Protein AF-A0AAU9IP25-F1 (afdb_monomer_lite)

Radius of gyration: 36.98 Å; chains: 1; bounding box: 125×74×122 Å

InterPro domains:
  IPR001680 WD40 repeat [PS50082] (26-56)
  IPR001680 WD40 repeat [PS50082] (71-112)
  IPR001680 WD40 repeat [SM00320] (19-58)
  IPR001680 WD40 repeat [SM00320] (61-103)
  IPR001680 WD40 repeat [SM00320] (106-145)
  IPR001680 WD40 repeat [SM00320] (148-189)
  IPR001680 WD40 repeat [SM00320] (192-233)
  IPR001680 WD40 repeat [SM00320] (236-274)
  IPR015943 WD40/YVTN repeat-like-containing domain superfamily [G3DSA:2.130.10.10] (2-146)
  IPR015943 WD40/YVTN repeat-like-containing domain superfamily [G3DSA:2.130.10.10] (150-306)
  IPR019775 WD40 repeat, conserved site [PS00678] (90-104)
  IPR036322 WD40-repeat-containing domain superfamily [SSF50978] (9-299)
  IPR052818 NEDD1 Spindle Assembly Protein [PTHR44414] (3-328)
  IPR056551 Nucleolar protein 10-like, N-terminal domain [PF23098] (47-200)
  IPR056551 Nucleolar protein 10-like, N-terminal domain [PF23098] (208-299)

Secondary structure (DSSP, 8-state):
---EEEEESSSEEEEETTT--EEEEE---SS-EEEEEE-TTSSEEEEEETTSEEEEEETTT--EEEEEE---SS---EEEEEE-TTSSEEEEEETTSEEEEEETTTTEEEEEEE--SS-EEEEEE-TTSSEEEEEETTS-EEEEETTT-SEEEEE--TT---EEEEEE-SSSTTEEEEEETTS-EEEEETTTTEEEEEETT-SSS-EEEEEE-SS-TTEEEEEETTSEEEEEETTTTEEEEEEE-SS-EEEEEE-TTSSEEEEEETTSEEEEEETTS-SS-SEEEE-SSS----EEEEPPPPP--PPP--------------------------SS--PPPPPHHHHHHHHHHHHHHHHHHHHHT-------------------------------------------------PPPPPPPPPPPPPP-PPPP-PPP-----GGGS-----------S-HHHHHHHHHHHH--S----HHHHHHHHHHHHHHHHHHHHHHHHHHHHHHHHHHHHHHHHHHHHHHHHHHHHHHHHHHHHHHHHHHHHHHHHHTT-

pLDDT: mean 74.51, std 25.11, range [25.03, 98.0]

Foldseek 3Di:
DAKWKWFFFQWIWIAGPPVLHTQDIAHDDPATWQEWDAALVRQWIWIFFQQLKIFIAGNNPNHTPDIDHDPDPDRWGWNEKDAANNRQKMWTWTQQQWIWIAGPVVRDTLAIDRDDPGGFQYKEAFLVNQWIWTFFQVQWIWIAGSVVSDTPDIAHDPPFGGWNYWYYDNVPRQWIWTFHQCGKIFIARNVVSDTLAIGGNPDNGGWQEKEQFLPDNQWIWIFFQSQKIFIGGSVVRDTPDIAGHPFGWRYKEADNVRQKIWTWGQQGKIFIDGNVDPSDTPDINHDGHGHGGSYMYMHDDPPPPPPDPPPPDPDDDDDDDDDDDDDDDDDDDDPDDDDDDDDPVVVVVVVVVVVVVVVVVVVVPDDDDDDDDDDDDDDDDDDDDDDDDDDDDDDDDDDDDDDDDDDDDDDDDDDDDDDDDDDDDDDDDDDPPDDDDDDDPDPPPVDPDPPPPPDPDDPPVVVVVVVVVVVDDDDDDPVVVVVVVVVVVVVVVVVVVVVVVVVVVVVVVVVVVVVVVVVVVVVVVVVVVVVVVVVVVVVVVVVVVVVVVVVVVD

Structure (mmCIF, N/CA/C/O backbone):
data_AF-A0AAU9IP25-F1
#
_entry.id   AF-A0AAU9IP25-F1
#
loop_
_atom_site.group_PDB
_atom_site.id
_atom_site.type_symbol
_atom_site.label_atom_id
_atom_site.label_alt_id
_atom_site.label_comp_id
_atom_site.label_asym_id
_atom_site.label_entity_id
_atom_site.label_seq_id
_atom_site.pdbx_PDB_ins_code
_atom_site.Cartn_x
_atom_site.Cartn_y
_atom_site.Cartn_z
_atom_site.occupancy
_atom_site.B_iso_or_equiv
_atom_site.auth_seq_id
_atom_site.auth_comp_id
_atom_site.auth_asym_id
_atom_site.auth_atom_id
_atom_site.pdbx_PDB_model_num
ATOM 1 N N . MET A 1 1 ? -1.418 14.791 -18.146 1.00 48.75 1 MET A N 1
ATOM 2 C CA . MET A 1 1 ? -0.262 13.891 -17.967 1.00 48.75 1 MET A CA 1
ATOM 3 C C . MET A 1 1 ? -0.833 12.497 -17.940 1.00 48.75 1 MET A C 1
ATOM 5 O O . MET A 1 1 ? -1.832 12.318 -17.249 1.00 48.75 1 MET A O 1
ATOM 9 N N . SER A 1 2 ? -0.293 11.600 -18.761 1.00 71.00 2 SER A N 1
ATOM 10 C CA . SER A 1 2 ? -0.677 10.192 -18.751 1.00 71.00 2 SER A CA 1
ATOM 11 C C . SER A 1 2 ? -0.365 9.588 -17.383 1.00 71.00 2 SER A C 1
ATOM 13 O O . SER A 1 2 ? 0.517 10.068 -16.663 1.00 71.00 2 SER A O 1
ATOM 15 N N . THR A 1 3 ? -1.143 8.587 -16.988 1.00 88.38 3 THR A N 1
ATOM 16 C CA . THR A 1 3 ? -0.876 7.835 -15.763 1.00 88.38 3 THR A CA 1
ATOM 17 C C . THR A 1 3 ? 0.420 7.050 -15.957 1.00 88.38 3 THR A C 1
ATOM 19 O O . THR A 1 3 ? 0.662 6.486 -17.020 1.00 88.38 3 THR A O 1
ATOM 22 N N . SER A 1 4 ? 1.273 7.001 -14.942 1.00 92.94 4 SER A N 1
ATOM 23 C CA . SER A 1 4 ? 2.511 6.220 -14.962 1.00 92.94 4 SER A CA 1
ATOM 24 C C . SER A 1 4 ? 2.477 5.157 -13.871 1.00 92.94 4 SER A C 1
ATOM 26 O O . SER A 1 4 ? 1.835 5.334 -12.838 1.00 92.94 4 SER A O 1
ATOM 28 N N . ILE A 1 5 ? 3.178 4.050 -14.083 1.00 94.94 5 ILE A N 1
ATOM 29 C CA . ILE A 1 5 ? 3.354 2.985 -13.094 1.00 94.94 5 ILE A CA 1
ATOM 30 C C . ILE A 1 5 ? 4.818 2.965 -12.686 1.00 94.94 5 ILE A C 1
ATOM 32 O O . ILE A 1 5 ? 5.684 2.842 -13.548 1.00 94.94 5 ILE A O 1
ATOM 36 N N . ALA A 1 6 ? 5.100 3.050 -11.389 1.00 96.31 6 ALA A N 1
ATOM 37 C CA . ALA A 1 6 ? 6.420 2.757 -10.845 1.00 96.31 6 ALA A CA 1
ATOM 38 C C . ALA A 1 6 ? 6.426 1.335 -10.284 1.00 96.31 6 ALA A C 1
ATOM 40 O O . ALA A 1 6 ? 5.484 0.922 -9.614 1.00 96.31 6 ALA A O 1
ATOM 41 N N . SER A 1 7 ? 7.494 0.594 -10.552 1.00 96.44 7 SER A N 1
ATOM 42 C CA . SER A 1 7 ? 7.726 -0.743 -10.003 1.00 96.44 7 SER A CA 1
ATOM 43 C C . SER A 1 7 ? 9.179 -0.868 -9.573 1.00 96.44 7 SER A C 1
ATOM 45 O O . SER A 1 7 ? 10.054 -0.289 -10.223 1.00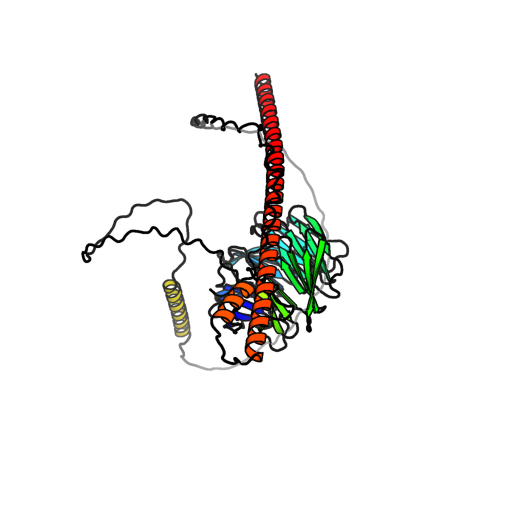 96.44 7 SER A O 1
ATOM 47 N N . CYS A 1 8 ? 9.455 -1.606 -8.501 1.00 95.94 8 CYS A N 1
ATOM 48 C CA . CYS A 1 8 ? 10.819 -1.760 -8.004 1.00 95.94 8 CYS A CA 1
ATOM 49 C C . CYS A 1 8 ? 11.210 -3.216 -7.741 1.00 95.94 8 CYS A C 1
ATOM 51 O O . CYS A 1 8 ? 10.400 -4.044 -7.325 1.00 95.94 8 CYS A O 1
ATOM 53 N N . SER A 1 9 ? 12.488 -3.497 -7.984 1.00 95.12 9 SER A N 1
ATOM 54 C CA . SER A 1 9 ? 13.169 -4.734 -7.612 1.00 95.12 9 SER A CA 1
ATOM 55 C C . SER A 1 9 ? 14.579 -4.380 -7.125 1.00 95.12 9 SER A C 1
ATOM 57 O O . SER A 1 9 ? 14.723 -3.799 -6.057 1.00 95.12 9 SER A O 1
ATOM 59 N N . THR A 1 10 ? 15.627 -4.620 -7.911 1.00 93.38 10 THR A N 1
ATOM 60 C CA . THR A 1 10 ? 16.968 -4.025 -7.714 1.00 93.38 10 THR A CA 1
ATOM 61 C C . THR A 1 10 ? 17.093 -2.641 -8.354 1.00 93.38 10 THR A C 1
ATOM 63 O O . THR A 1 10 ? 17.936 -1.834 -7.976 1.00 93.38 10 THR A O 1
ATOM 66 N N . VAL A 1 11 ? 16.230 -2.360 -9.327 1.00 95.19 11 VAL A N 1
ATOM 67 C CA . VAL A 1 11 ? 16.095 -1.074 -10.011 1.00 95.19 11 VAL A CA 1
ATOM 68 C C . VAL A 1 11 ? 14.650 -0.605 -9.921 1.00 95.19 11 VAL A C 1
ATOM 70 O O . VAL A 1 11 ? 13.740 -1.400 -9.677 1.00 95.19 11 VAL A O 1
ATOM 73 N N . ILE A 1 12 ? 14.431 0.688 -10.132 1.00 96.50 12 ILE A N 1
ATOM 74 C CA . ILE A 1 12 ? 13.093 1.258 -10.291 1.00 96.50 12 ILE A CA 1
ATOM 75 C C . ILE A 1 12 ? 12.837 1.404 -11.781 1.00 96.50 12 ILE A C 1
ATOM 77 O O . ILE A 1 12 ? 13.659 1.974 -12.501 1.00 96.50 12 ILE A O 1
ATOM 81 N N . LEU A 1 13 ? 11.690 0.918 -12.233 1.00 96.06 13 LEU A N 1
ATOM 82 C CA . LEU A 1 13 ? 11.223 1.093 -13.598 1.00 96.06 13 LEU A CA 1
ATOM 83 C C . LEU A 1 13 ? 9.920 1.874 -13.583 1.00 96.06 13 LEU A C 1
ATOM 85 O O . LEU A 1 13 ? 8.969 1.478 -12.901 1.00 96.06 13 LEU A O 1
ATOM 89 N N . THR A 1 14 ? 9.872 2.953 -14.358 1.00 95.31 14 THR A N 1
ATOM 90 C CA . THR A 1 14 ? 8.635 3.685 -14.621 1.00 95.31 14 THR A CA 1
ATOM 91 C C . THR A 1 14 ? 8.136 3.352 -16.015 1.00 95.31 14 THR A C 1
ATOM 93 O O . THR A 1 14 ? 8.907 3.331 -16.970 1.00 95.31 14 THR A O 1
ATOM 96 N N . HIS A 1 15 ? 6.844 3.077 -16.134 1.00 93.81 15 HIS A N 1
ATOM 97 C CA . HIS A 1 15 ? 6.193 2.785 -17.404 1.00 93.81 15 HIS A CA 1
ATOM 98 C C . HIS A 1 15 ? 5.027 3.739 -17.617 1.00 93.81 15 HIS A C 1
ATOM 100 O O . HIS A 1 15 ? 4.358 4.138 -16.661 1.00 93.81 15 HIS A O 1
ATOM 106 N N . ASP A 1 16 ? 4.772 4.085 -18.870 1.00 91.75 16 ASP A N 1
ATOM 107 C CA . ASP A 1 16 ? 3.550 4.773 -19.255 1.00 91.75 16 ASP A CA 1
ATOM 108 C C . ASP A 1 16 ? 2.387 3.779 -19.244 1.00 91.75 16 ASP A C 1
ATOM 110 O O . ASP A 1 16 ? 2.480 2.695 -19.820 1.00 91.75 16 ASP A O 1
ATOM 114 N N . PHE A 1 17 ? 1.295 4.129 -18.569 1.00 88.94 17 PHE A N 1
ATOM 115 C CA . PHE A 1 17 ? 0.156 3.231 -18.400 1.00 88.94 17 PHE A CA 1
ATOM 116 C C . PHE A 1 17 ? -0.541 2.918 -19.728 1.00 88.94 17 PHE A C 1
ATOM 118 O O . PHE A 1 17 ? -0.892 1.766 -19.987 1.00 88.94 17 PHE A O 1
ATOM 125 N N . ASP A 1 18 ? -0.733 3.937 -20.567 1.00 86.94 18 ASP A N 1
ATOM 126 C CA . ASP A 1 18 ? -1.528 3.819 -21.787 1.00 86.94 18 ASP A CA 1
ATOM 127 C C . ASP A 1 18 ? -0.757 3.097 -22.892 1.00 86.94 18 ASP A C 1
ATOM 129 O O . ASP A 1 18 ? -1.280 2.169 -23.512 1.00 86.94 18 ASP A O 1
ATOM 133 N N . SER A 1 19 ? 0.502 3.482 -23.114 1.00 86.69 19 SER A N 1
ATOM 134 C CA . SER A 1 19 ? 1.343 2.869 -24.146 1.00 86.69 19 SER A CA 1
ATOM 135 C C . SER A 1 19 ? 2.095 1.623 -23.680 1.00 86.69 19 SER A C 1
ATOM 137 O O . SER A 1 19 ? 2.644 0.908 -24.514 1.00 86.69 19 SER A O 1
ATOM 139 N N . SER A 1 20 ? 2.121 1.335 -22.371 1.00 87.00 20 SER A N 1
ATOM 140 C CA . SER A 1 20 ? 2.897 0.230 -21.781 1.00 87.00 20 SER A CA 1
ATOM 141 C C . SER A 1 20 ? 4.406 0.303 -22.075 1.00 87.00 20 SER A C 1
ATOM 143 O O . SER A 1 20 ? 5.125 -0.685 -21.924 1.00 87.00 20 SER A O 1
ATOM 145 N N . ASN A 1 21 ? 4.905 1.476 -22.471 1.00 90.44 21 ASN A N 1
ATOM 146 C CA . ASN A 1 21 ? 6.315 1.695 -22.768 1.00 90.44 21 ASN A CA 1
ATOM 147 C C . ASN A 1 21 ? 7.110 1.979 -21.495 1.00 90.44 21 ASN A C 1
ATOM 149 O O . ASN A 1 21 ? 6.641 2.677 -20.594 1.00 90.44 21 ASN A O 1
ATOM 153 N N . LEU A 1 22 ? 8.346 1.482 -21.452 1.00 92.81 22 LEU A N 1
ATOM 154 C CA . LEU A 1 22 ? 9.316 1.867 -20.432 1.00 92.81 22 LEU A CA 1
ATOM 155 C C . LEU A 1 22 ? 9.689 3.344 -20.622 1.00 92.81 22 LEU A C 1
ATOM 157 O O . LEU A 1 22 ? 10.144 3.737 -21.694 1.00 92.81 22 LEU A O 1
ATOM 161 N N . LEU A 1 23 ? 9.506 4.145 -19.574 1.00 92.31 23 LEU A N 1
ATOM 162 C CA . LEU A 1 23 ? 9.867 5.560 -19.546 1.00 92.31 23 LEU A CA 1
ATOM 163 C C . LEU A 1 23 ? 11.276 5.749 -18.989 1.00 92.31 23 LEU A C 1
ATOM 165 O O . LEU A 1 23 ? 12.120 6.346 -19.651 1.00 92.31 23 LEU A O 1
ATOM 169 N N . LEU A 1 24 ? 11.542 5.232 -17.785 1.00 93.69 24 LEU A N 1
ATOM 170 C CA . LEU A 1 24 ? 12.839 5.372 -17.124 1.00 93.69 24 LEU A CA 1
ATOM 171 C C . LEU A 1 24 ? 13.252 4.102 -16.392 1.00 93.69 24 LEU A C 1
ATOM 173 O O . LEU A 1 24 ? 12.430 3.364 -15.846 1.00 93.69 24 LEU A O 1
ATOM 177 N N . ARG A 1 25 ? 14.571 3.931 -16.301 1.00 94.81 25 ARG A N 1
ATOM 178 C CA . ARG A 1 25 ? 15.246 2.972 -15.430 1.00 94.81 25 ARG A CA 1
ATOM 179 C C . ARG A 1 25 ? 16.149 3.740 -14.473 1.00 94.81 25 ARG A C 1
ATOM 181 O O . ARG A 1 25 ? 17.089 4.394 -14.912 1.00 94.81 25 ARG A O 1
ATOM 188 N N . ILE A 1 26 ? 15.858 3.659 -13.178 1.00 94.62 26 ILE A N 1
ATOM 189 C CA . ILE A 1 26 ? 16.575 4.383 -12.124 1.00 94.62 26 ILE A CA 1
ATOM 190 C C . ILE A 1 26 ? 17.289 3.367 -11.234 1.00 94.62 26 ILE A C 1
ATOM 192 O O . ILE A 1 26 ? 16.666 2.447 -10.699 1.00 94.62 26 ILE A O 1
ATOM 196 N N . GLN A 1 27 ? 18.595 3.549 -11.059 1.00 92.50 27 GLN A N 1
ATOM 197 C CA . GLN A 1 27 ? 19.435 2.706 -10.214 1.00 92.50 27 GLN A CA 1
ATOM 198 C C . GLN A 1 27 ? 20.199 3.586 -9.226 1.00 92.50 27 GLN A C 1
ATOM 200 O O . GLN A 1 27 ? 21.270 4.100 -9.535 1.00 92.50 27 GLN A O 1
ATOM 205 N N . ASN A 1 28 ? 19.615 3.765 -8.042 1.00 88.69 28 ASN A N 1
ATOM 206 C CA . ASN A 1 28 ? 20.195 4.595 -6.982 1.00 88.69 28 ASN A CA 1
ATOM 207 C C . ASN A 1 28 ? 20.672 3.782 -5.777 1.00 88.69 28 ASN A C 1
ATOM 209 O O . ASN A 1 28 ? 21.618 4.196 -5.114 1.00 88.69 28 ASN A O 1
ATOM 213 N N . HIS A 1 29 ? 20.024 2.649 -5.502 1.00 92.44 29 HIS A N 1
ATOM 214 C CA . HIS A 1 29 ? 20.367 1.781 -4.381 1.00 92.44 29 HIS A CA 1
ATOM 215 C C . HIS A 1 29 ? 21.472 0.795 -4.761 1.00 92.44 29 HIS A C 1
ATOM 217 O O . HIS A 1 29 ? 21.574 0.367 -5.914 1.00 92.44 29 HIS A O 1
ATOM 223 N N . SER A 1 30 ? 22.287 0.420 -3.777 1.00 89.94 30 SER A N 1
ATOM 224 C CA . SER A 1 30 ? 23.312 -0.624 -3.932 1.00 89.94 30 SER A CA 1
ATOM 225 C C . SER A 1 30 ? 22.764 -2.042 -3.719 1.00 89.94 30 SER A C 1
ATOM 227 O O . SER A 1 30 ? 23.422 -3.014 -4.089 1.00 89.94 30 SER A O 1
ATOM 229 N N . GLY A 1 31 ? 21.562 -2.159 -3.146 1.00 89.38 31 GLY A N 1
ATOM 230 C CA . GLY A 1 31 ? 20.880 -3.417 -2.842 1.00 89.38 31 GLY A CA 1
ATOM 231 C C . GLY A 1 31 ? 19.457 -3.490 -3.400 1.00 89.38 31 GLY A C 1
ATOM 232 O O . GLY A 1 31 ? 19.099 -2.787 -4.346 1.00 89.38 31 GLY A O 1
ATOM 233 N N . LYS A 1 32 ? 18.632 -4.368 -2.815 1.00 93.75 32 LYS A N 1
ATOM 234 C CA . LYS A 1 32 ? 17.215 -4.478 -3.180 1.00 93.75 32 LYS A CA 1
ATOM 235 C C . LYS A 1 32 ? 16.455 -3.237 -2.724 1.00 93.75 32 LYS A C 1
ATOM 237 O O . LYS A 1 32 ? 16.733 -2.668 -1.669 1.00 93.75 32 LYS A O 1
ATOM 242 N N . ILE A 1 33 ? 15.483 -2.849 -3.537 1.00 97.06 33 ILE A N 1
ATOM 243 C CA . ILE A 1 33 ? 14.554 -1.757 -3.282 1.00 97.06 33 ILE A CA 1
ATOM 244 C C . ILE A 1 33 ? 13.265 -2.387 -2.772 1.00 97.06 33 ILE A C 1
ATOM 246 O O . ILE A 1 33 ? 12.638 -3.191 -3.467 1.00 97.06 33 ILE A O 1
ATOM 250 N N . ASN A 1 34 ? 12.890 -2.040 -1.551 1.00 96.75 34 ASN A N 1
ATOM 251 C CA . ASN A 1 34 ? 11.766 -2.651 -0.853 1.00 96.75 34 ASN A CA 1
ATOM 252 C C . ASN A 1 34 ? 10.455 -1.920 -1.142 1.00 96.75 34 ASN A C 1
ATOM 254 O O . ASN A 1 34 ? 9.405 -2.550 -1.206 1.00 96.75 34 ASN A O 1
ATOM 258 N N . CYS A 1 35 ? 10.511 -0.604 -1.358 1.00 97.25 35 CYS A N 1
ATOM 259 C CA . CYS A 1 35 ? 9.325 0.209 -1.590 1.00 97.25 35 CYS A CA 1
ATOM 260 C C . CYS A 1 35 ? 9.636 1.407 -2.496 1.00 97.25 35 CYS A C 1
ATOM 262 O O . CYS A 1 35 ? 10.739 1.962 -2.474 1.00 97.25 35 CYS A O 1
ATOM 264 N N . VAL A 1 36 ? 8.645 1.812 -3.290 1.00 97.50 36 VAL A N 1
ATOM 265 C CA . VAL A 1 36 ? 8.678 3.016 -4.124 1.00 97.50 36 VAL A CA 1
ATOM 266 C C . VAL A 1 36 ? 7.344 3.741 -4.004 1.00 97.50 36 VAL A C 1
ATOM 268 O O . VAL A 1 36 ? 6.303 3.092 -4.028 1.00 97.50 36 VAL A O 1
ATOM 271 N N . THR A 1 37 ? 7.362 5.069 -3.892 1.00 96.94 37 THR A N 1
ATOM 272 C CA . THR A 1 37 ? 6.124 5.853 -3.793 1.00 96.94 37 THR A CA 1
ATOM 273 C C . THR A 1 37 ? 6.179 7.190 -4.520 1.00 96.94 37 THR A C 1
ATOM 275 O O . THR A 1 37 ? 7.230 7.841 -4.593 1.00 96.94 37 THR A O 1
ATOM 278 N N . TRP A 1 38 ? 5.032 7.600 -5.069 1.00 96.31 38 TRP A N 1
ATOM 279 C CA . TRP A 1 38 ? 4.866 8.871 -5.765 1.00 96.31 38 TRP A CA 1
ATOM 280 C C . TRP A 1 38 ? 4.504 9.992 -4.792 1.00 96.31 38 TRP A C 1
ATOM 282 O O . TRP A 1 38 ? 3.586 9.892 -3.964 1.00 96.31 38 TRP A O 1
ATOM 292 N N . ASN A 1 39 ? 5.164 11.135 -4.948 1.00 95.19 39 ASN A N 1
ATOM 293 C CA . ASN A 1 39 ? 4.707 12.350 -4.291 1.00 95.19 39 ASN A CA 1
ATOM 294 C C . ASN A 1 39 ? 3.373 12.850 -4.894 1.00 95.19 39 ASN A C 1
ATOM 296 O O . ASN A 1 39 ? 2.931 12.419 -5.957 1.00 95.19 39 ASN A O 1
ATOM 300 N N . HIS A 1 40 ? 2.718 13.794 -4.219 1.00 91.62 40 HIS A N 1
ATOM 301 C CA . HIS A 1 40 ? 1.373 14.277 -4.556 1.00 91.62 40 HIS A CA 1
ATOM 302 C C . HIS A 1 40 ? 1.229 14.853 -5.977 1.00 91.62 40 HIS A C 1
ATOM 304 O O . HIS A 1 40 ? 0.132 14.868 -6.530 1.00 91.62 40 HIS A O 1
ATOM 310 N N . ASN A 1 41 ? 2.323 15.355 -6.560 1.00 91.50 41 ASN A N 1
ATOM 311 C CA . ASN A 1 41 ? 2.337 15.981 -7.882 1.00 91.50 41 ASN A CA 1
ATOM 312 C C . ASN A 1 41 ? 2.978 15.106 -8.975 1.00 91.50 41 ASN A C 1
ATOM 314 O O . ASN A 1 41 ? 3.117 15.575 -10.107 1.00 91.50 41 ASN A O 1
ATOM 318 N N . ASN A 1 42 ? 3.339 13.862 -8.642 1.00 93.69 42 ASN A N 1
ATOM 319 C CA . ASN A 1 42 ? 4.019 12.878 -9.487 1.00 93.69 42 ASN A CA 1
ATOM 320 C C . ASN A 1 42 ? 5.363 13.324 -10.086 1.00 93.69 42 ASN A C 1
ATOM 322 O O . ASN A 1 42 ? 5.799 12.770 -11.089 1.00 93.69 42 ASN A O 1
ATOM 326 N N . ARG A 1 43 ? 6.030 14.332 -9.516 1.00 93.31 43 ARG A N 1
ATOM 327 C CA . ARG A 1 43 ? 7.354 14.774 -9.990 1.00 93.31 43 ARG A CA 1
ATOM 328 C C . ARG A 1 43 ? 8.502 14.102 -9.263 1.00 93.31 43 ARG A C 1
ATOM 330 O O . ARG A 1 43 ? 9.606 14.076 -9.798 1.00 93.31 43 ARG A O 1
ATOM 337 N N . ILE A 1 44 ? 8.265 13.616 -8.048 1.00 95.44 44 ILE A N 1
ATOM 338 C CA . ILE A 1 44 ? 9.287 12.993 -7.209 1.00 95.44 44 ILE A CA 1
ATOM 339 C C . ILE A 1 44 ? 8.863 11.563 -6.899 1.00 95.44 44 ILE A C 1
ATOM 341 O O . ILE A 1 44 ? 7.745 11.323 -6.440 1.00 95.44 44 ILE A O 1
ATOM 345 N N . LEU A 1 45 ? 9.796 10.642 -7.114 1.00 96.94 45 LEU A N 1
ATOM 346 C CA . LEU A 1 45 ? 9.742 9.275 -6.624 1.00 96.94 45 LEU A CA 1
ATOM 347 C C . LEU A 1 45 ? 10.642 9.151 -5.403 1.00 96.94 45 LEU A C 1
ATOM 349 O O . LEU A 1 45 ? 11.821 9.508 -5.463 1.00 96.94 45 LEU A O 1
ATOM 353 N N . ALA A 1 46 ? 10.083 8.639 -4.312 1.00 97.50 46 ALA A N 1
ATOM 354 C CA . ALA A 1 46 ? 10.867 8.175 -3.181 1.00 97.50 46 ALA A CA 1
ATOM 355 C C . ALA A 1 46 ? 11.069 6.666 -3.292 1.00 97.50 46 ALA A C 1
ATOM 357 O O . ALA A 1 46 ? 10.137 5.948 -3.654 1.00 97.50 46 ALA A O 1
ATOM 358 N N . SER A 1 47 ? 12.265 6.190 -2.967 1.00 97.69 47 SER A N 1
ATOM 359 C CA . SER A 1 47 ? 12.587 4.766 -2.926 1.00 97.69 47 SER A CA 1
ATOM 360 C C . SER A 1 47 ? 13.352 4.416 -1.665 1.00 97.69 47 SER A C 1
ATOM 362 O O . SER A 1 47 ? 14.169 5.210 -1.202 1.00 97.69 47 SER A O 1
ATOM 364 N N . SER A 1 48 ? 13.085 3.235 -1.119 1.00 96.88 48 SER A N 1
ATOM 365 C CA . SER A 1 48 ? 13.755 2.718 0.071 1.00 96.88 48 SER A CA 1
ATOM 366 C C . SER A 1 48 ? 14.339 1.336 -0.186 1.00 96.88 48 SER A C 1
ATOM 368 O O . SER A 1 48 ? 13.767 0.559 -0.953 1.00 96.88 48 SER A O 1
ATOM 370 N N . GLY A 1 49 ? 15.458 1.012 0.460 1.00 94.75 49 GLY A N 1
ATOM 371 C CA . GLY A 1 49 ? 16.155 -0.247 0.212 1.00 94.75 49 GLY A CA 1
ATOM 372 C C . GLY A 1 49 ? 16.882 -0.832 1.416 1.00 94.75 49 GLY A C 1
ATOM 373 O O . GLY A 1 49 ? 16.849 -0.304 2.533 1.00 94.75 49 GLY A O 1
ATOM 374 N N . ASP A 1 50 ? 17.551 -1.951 1.150 1.00 94.00 50 ASP A N 1
ATOM 375 C CA . ASP A 1 50 ? 18.359 -2.690 2.128 1.00 94.00 50 ASP A CA 1
ATOM 376 C C . ASP A 1 50 ? 19.619 -1.925 2.561 1.00 94.00 50 ASP A C 1
ATOM 378 O O . ASP A 1 50 ? 20.176 -2.183 3.626 1.00 94.00 50 ASP A O 1
ATOM 382 N N . ASP A 1 51 ? 20.038 -0.935 1.771 1.00 92.00 51 ASP A N 1
ATOM 383 C CA . ASP A 1 51 ? 21.170 -0.049 2.054 1.00 92.00 51 ASP A CA 1
ATOM 384 C C . ASP A 1 51 ? 20.882 1.000 3.139 1.00 92.00 51 ASP A C 1
ATOM 386 O O . ASP A 1 51 ? 21.734 1.833 3.430 1.00 92.00 51 ASP A O 1
ATOM 390 N N . SER A 1 52 ? 19.713 0.929 3.789 1.00 92.38 52 SER A N 1
ATOM 391 C CA . SER A 1 52 ? 19.264 1.850 4.849 1.00 92.38 52 SER A CA 1
ATOM 392 C C . SER A 1 52 ? 19.037 3.295 4.384 1.00 92.38 52 SER A C 1
ATOM 394 O O . SER A 1 52 ? 18.773 4.177 5.209 1.00 92.38 52 SER A O 1
ATOM 396 N N . SER A 1 53 ? 19.102 3.535 3.074 1.00 93.00 53 SER A N 1
ATOM 397 C CA . SER A 1 53 ? 18.916 4.847 2.466 1.00 93.00 53 SER A CA 1
ATOM 398 C C . SER A 1 53 ? 17.497 5.005 1.928 1.00 93.00 53 SER A C 1
ATOM 400 O O . SER A 1 53 ? 16.832 4.048 1.523 1.00 93.00 53 SER A O 1
ATOM 402 N N . ILE A 1 54 ? 17.038 6.254 1.883 1.00 96.62 54 ILE A N 1
ATOM 403 C CA . ILE A 1 54 ? 15.842 6.658 1.148 1.00 96.62 54 ILE A CA 1
ATOM 404 C C . ILE A 1 54 ? 16.266 7.683 0.101 1.00 96.62 54 ILE A C 1
ATOM 406 O O . ILE A 1 54 ? 16.721 8.775 0.448 1.00 96.62 54 ILE A O 1
ATOM 410 N N . PHE A 1 55 ? 16.111 7.363 -1.180 1.00 96.69 55 PHE A N 1
ATOM 411 C CA . PHE A 1 55 ? 16.439 8.285 -2.267 1.00 96.69 55 PHE A CA 1
ATOM 412 C C . PHE A 1 55 ? 15.201 9.014 -2.772 1.00 96.69 55 PHE A C 1
ATOM 414 O O . PHE A 1 55 ? 14.134 8.426 -2.918 1.00 96.69 55 PHE A O 1
ATOM 421 N N . LEU A 1 56 ? 15.366 10.299 -3.090 1.00 96.88 56 LEU A N 1
ATOM 422 C CA . LEU A 1 56 ? 14.379 11.108 -3.798 1.00 96.88 56 LEU A CA 1
ATOM 423 C C . LEU A 1 56 ? 14.897 11.388 -5.206 1.00 96.88 56 LEU A C 1
ATOM 425 O O . LEU A 1 56 ? 15.990 11.940 -5.364 1.00 96.88 56 LEU A O 1
ATOM 429 N N . SER A 1 57 ? 14.107 11.039 -6.216 1.00 96.88 57 SER A N 1
ATOM 430 C CA . SER A 1 57 ? 14.487 11.143 -7.629 1.00 96.88 57 SER A CA 1
ATOM 431 C C . SER A 1 57 ? 13.418 11.869 -8.431 1.00 96.88 57 SER A C 1
ATOM 433 O O . SER A 1 57 ? 12.230 11.722 -8.148 1.00 96.88 57 SER A O 1
ATOM 435 N N . LEU A 1 58 ? 13.818 12.631 -9.447 1.00 95.62 58 LEU A N 1
ATOM 436 C CA . LEU A 1 58 ? 12.878 13.217 -10.400 1.00 95.62 58 LEU A CA 1
ATOM 437 C C . LEU A 1 58 ? 12.266 12.124 -11.270 1.00 95.62 58 LEU A C 1
ATOM 439 O O . LEU A 1 58 ? 12.979 11.331 -11.876 1.00 95.62 58 LEU A O 1
ATOM 443 N N . ALA A 1 59 ? 10.944 12.115 -11.378 1.00 92.81 59 ALA A N 1
ATOM 444 C CA . ALA A 1 59 ? 10.223 11.123 -12.165 1.00 92.81 59 ALA A CA 1
ATOM 445 C C . ALA A 1 59 ? 10.341 11.318 -13.685 1.00 92.81 59 ALA A C 1
ATOM 447 O O . ALA A 1 59 ? 10.010 10.404 -14.429 1.00 92.81 59 ALA A O 1
ATOM 448 N N . GLU A 1 60 ? 10.779 12.494 -14.144 1.00 91.25 60 GLU A N 1
ATOM 449 C CA . GLU A 1 60 ? 10.959 12.803 -15.572 1.00 91.25 60 GLU A CA 1
ATOM 450 C C . GLU A 1 60 ? 12.356 12.426 -16.082 1.00 91.25 60 GLU A C 1
ATOM 452 O O . GLU A 1 60 ? 12.501 12.022 -17.231 1.00 91.25 60 GLU A O 1
ATOM 457 N N . THR A 1 61 ? 13.386 12.545 -15.238 1.00 92.88 61 THR A N 1
ATOM 458 C CA . THR A 1 61 ? 14.792 12.350 -15.638 1.00 92.88 61 THR A CA 1
ATOM 459 C C . THR A 1 61 ? 15.478 11.191 -14.924 1.00 92.88 61 THR A C 1
ATOM 461 O O . THR A 1 61 ? 16.520 10.724 -15.372 1.00 92.88 61 THR A O 1
ATOM 464 N N . GLY A 1 62 ? 14.935 10.736 -13.794 1.00 92.25 62 GLY A N 1
ATOM 465 C CA . GLY A 1 62 ? 15.584 9.776 -12.905 1.00 92.25 62 GLY A CA 1
ATOM 466 C C . GLY A 1 62 ? 16.699 10.376 -12.045 1.00 92.25 62 GLY A C 1
ATOM 467 O O . GLY A 1 62 ? 17.303 9.659 -11.250 1.00 92.25 62 GLY A O 1
ATOM 468 N N . GLU A 1 63 ? 16.975 11.679 -12.162 1.00 94.38 63 GLU A N 1
ATOM 469 C CA . GLU A 1 63 ? 18.049 12.326 -11.410 1.00 94.38 63 GLU A CA 1
ATOM 470 C C . GLU A 1 63 ? 17.746 12.361 -9.911 1.00 94.38 63 GLU A C 1
ATOM 472 O O . GLU A 1 63 ? 16.661 12.758 -9.477 1.00 94.38 63 GLU A O 1
ATOM 477 N N . ARG A 1 64 ? 18.743 11.995 -9.102 1.00 95.06 64 ARG A N 1
ATOM 478 C CA . ARG A 1 64 ? 18.662 12.066 -7.643 1.00 95.06 64 ARG A CA 1
ATOM 479 C C . ARG A 1 64 ? 18.683 13.523 -7.175 1.00 95.06 64 ARG A C 1
ATOM 481 O O . ARG A 1 64 ? 19.681 14.220 -7.347 1.00 95.06 64 ARG A O 1
ATOM 488 N N . VAL A 1 65 ? 17.620 13.945 -6.494 1.00 94.38 65 VAL A N 1
ATOM 489 C CA . VAL A 1 65 ? 17.470 15.293 -5.913 1.00 94.38 65 VAL A CA 1
ATOM 490 C C . VAL A 1 65 ? 17.682 15.333 -4.403 1.00 94.38 65 VAL A C 1
ATOM 492 O O . VAL A 1 65 ? 17.944 16.398 -3.843 1.00 94.38 65 VAL A O 1
ATOM 495 N N . GLY A 1 66 ? 17.594 14.187 -3.729 1.00 92.00 66 GLY A N 1
ATOM 496 C CA . GLY A 1 66 ? 17.783 14.106 -2.286 1.00 92.00 66 GLY A CA 1
ATOM 497 C C . GLY A 1 66 ? 18.073 12.694 -1.802 1.00 92.00 66 GLY A C 1
ATOM 498 O O . GLY A 1 66 ? 17.831 11.713 -2.505 1.00 92.00 66 GLY A O 1
ATOM 499 N N . VAL A 1 67 ? 18.602 12.620 -0.586 1.00 93.81 67 VAL A N 1
ATOM 500 C CA . VAL A 1 67 ? 18.805 11.378 0.151 1.00 93.81 67 VAL A CA 1
ATOM 501 C C . VAL A 1 67 ? 18.502 11.625 1.625 1.00 93.81 67 VAL A C 1
ATOM 503 O O . VAL A 1 67 ? 18.926 12.643 2.177 1.00 93.81 67 VAL A O 1
ATOM 506 N N . PHE A 1 68 ? 17.763 10.708 2.240 1.00 92.38 68 PHE A N 1
ATOM 507 C CA . PHE A 1 68 ? 17.651 10.601 3.687 1.00 92.38 68 PHE A CA 1
ATOM 508 C C . PHE A 1 68 ? 18.396 9.351 4.125 1.00 92.38 68 PHE A C 1
ATOM 510 O O . PHE A 1 68 ? 18.049 8.234 3.747 1.00 92.38 68 PHE A O 1
ATOM 517 N N . GLU A 1 69 ? 19.445 9.570 4.903 1.00 85.50 69 GLU A N 1
ATOM 518 C CA . GLU A 1 69 ? 20.301 8.530 5.447 1.00 85.50 69 GLU A CA 1
ATOM 519 C C . GLU A 1 69 ? 20.376 8.703 6.952 1.00 85.50 69 GLU A C 1
ATOM 521 O O . GLU A 1 69 ? 20.528 9.811 7.475 1.00 85.50 69 GLU A O 1
ATOM 526 N N . VAL A 1 70 ? 20.273 7.583 7.651 1.00 78.50 70 VAL A N 1
ATOM 527 C CA . VAL A 1 70 ? 20.447 7.539 9.091 1.00 78.50 70 VAL A CA 1
ATOM 528 C C . VAL A 1 70 ? 21.878 7.100 9.367 1.00 78.50 70 VAL A C 1
ATOM 530 O O . VAL A 1 70 ? 22.259 5.975 9.060 1.00 78.50 70 VAL A O 1
ATOM 533 N N . LYS A 1 71 ? 22.671 7.984 9.974 1.00 72.44 71 LYS A N 1
ATOM 534 C CA . LYS A 1 71 ? 24.001 7.638 10.487 1.00 72.44 71 LYS A CA 1
ATOM 535 C C . LYS A 1 71 ? 23.858 6.989 11.862 1.00 72.44 71 LYS A C 1
ATOM 537 O O . LYS A 1 71 ? 24.048 7.645 12.880 1.00 72.44 71 LYS A O 1
ATOM 542 N N . GLU A 1 72 ? 23.454 5.728 11.880 1.00 77.81 72 GLU A N 1
ATOM 543 C CA . GLU A 1 72 ? 23.465 4.885 13.079 1.00 77.81 72 GLU A CA 1
ATOM 544 C C . GLU A 1 72 ? 24.684 3.952 13.046 1.00 77.81 72 GLU A C 1
ATOM 546 O O . GLU A 1 72 ? 25.200 3.634 11.976 1.00 77.81 72 GLU A O 1
ATOM 551 N N . GLU A 1 73 ? 25.154 3.514 14.219 1.00 73.06 73 GLU A N 1
ATOM 552 C CA . GLU A 1 73 ? 26.281 2.569 14.329 1.00 73.06 73 GLU A CA 1
ATOM 553 C C . GLU A 1 73 ? 25.994 1.234 13.627 1.00 73.06 73 GLU A C 1
ATOM 555 O O . GLU A 1 73 ? 26.916 0.557 13.176 1.00 73.06 73 GLU A O 1
ATOM 560 N N . GLN A 1 74 ? 24.712 0.865 13.530 1.00 83.31 74 GLN A N 1
ATOM 561 C CA . GLN A 1 74 ? 24.235 -0.331 12.847 1.00 83.31 74 GLN A CA 1
ATOM 562 C C . GLN A 1 74 ? 23.174 0.063 11.807 1.00 83.31 74 GLN A C 1
ATOM 564 O O . GLN A 1 74 ? 22.056 0.414 12.194 1.00 83.31 74 GLN A O 1
ATOM 569 N N . PRO A 1 75 ? 23.499 0.030 10.501 1.00 88.12 75 PRO A N 1
ATOM 570 C CA . PRO A 1 75 ? 22.532 0.321 9.450 1.00 88.12 75 PRO A CA 1
ATOM 571 C C . PRO A 1 75 ? 21.426 -0.743 9.438 1.00 88.12 75 PRO A C 1
ATOM 573 O O . PRO A 1 75 ? 21.691 -1.939 9.562 1.00 88.12 75 PRO A O 1
ATOM 576 N N . SER A 1 76 ? 20.177 -0.300 9.301 1.00 93.75 76 SER A N 1
ATOM 577 C CA . SER A 1 76 ? 19.000 -1.166 9.238 1.00 93.75 76 SER A CA 1
ATOM 578 C C . SER A 1 76 ? 18.221 -0.911 7.944 1.00 93.75 76 SER A C 1
ATOM 580 O O . SER A 1 76 ? 17.866 0.244 7.691 1.00 93.75 76 SER A O 1
ATOM 582 N N . PRO A 1 77 ? 17.841 -1.963 7.192 1.00 95.44 77 PRO A N 1
ATOM 583 C CA . PRO A 1 77 ? 16.994 -1.855 6.006 1.00 95.44 77 PRO A CA 1
ATOM 584 C C . PRO A 1 77 ? 15.726 -1.033 6.233 1.00 95.44 77 PRO A C 1
ATOM 586 O O . PRO A 1 77 ? 15.116 -1.099 7.309 1.00 95.44 77 PRO A O 1
ATOM 589 N N . VAL A 1 78 ? 15.309 -0.304 5.195 1.00 97.31 78 VAL A N 1
ATOM 590 C CA . VAL A 1 78 ? 14.035 0.424 5.162 1.00 97.31 78 VAL A CA 1
ATOM 591 C C . VAL A 1 78 ? 13.048 -0.357 4.303 1.00 97.31 78 VAL A C 1
ATOM 593 O O . VAL A 1 78 ? 13.165 -0.398 3.075 1.00 97.31 78 VAL A O 1
ATOM 596 N N . ASN A 1 79 ? 12.062 -0.975 4.948 1.00 97.12 79 ASN A N 1
ATOM 597 C CA . ASN A 1 79 ? 11.133 -1.891 4.284 1.00 97.12 79 ASN A CA 1
ATOM 598 C C . ASN A 1 79 ? 9.983 -1.164 3.584 1.00 97.12 79 ASN A C 1
ATOM 600 O O . ASN A 1 79 ? 9.487 -1.627 2.563 1.00 97.12 79 ASN A O 1
ATOM 604 N N . SER A 1 80 ? 9.542 -0.030 4.129 1.00 97.38 80 SER A N 1
ATOM 605 C CA . SER A 1 80 ? 8.364 0.675 3.628 1.00 97.38 80 SER A CA 1
ATOM 606 C C . SER A 1 80 ? 8.473 2.170 3.863 1.00 97.38 80 SER A C 1
ATOM 608 O O . SER A 1 80 ? 9.006 2.617 4.883 1.00 97.38 80 SER A O 1
ATOM 610 N N . ILE A 1 81 ? 7.942 2.932 2.912 1.00 98.00 81 ILE A N 1
ATOM 611 C CA . ILE A 1 81 ? 7.862 4.386 2.952 1.00 98.00 81 ILE A CA 1
ATOM 612 C C . ILE A 1 81 ? 6.489 4.851 2.474 1.00 98.00 81 ILE A C 1
ATOM 614 O O . ILE A 1 81 ? 5.866 4.209 1.633 1.00 98.00 81 ILE A O 1
ATOM 618 N N . ALA A 1 82 ? 6.021 5.985 2.991 1.00 97.38 82 ALA A N 1
ATOM 619 C CA . ALA A 1 82 ? 4.757 6.577 2.564 1.00 97.38 82 ALA A CA 1
ATOM 620 C C . ALA A 1 82 ? 4.792 8.103 2.691 1.00 97.38 82 ALA A C 1
ATOM 622 O O . ALA A 1 82 ? 5.135 8.639 3.750 1.00 97.38 82 ALA A O 1
ATOM 623 N N . PHE A 1 83 ? 4.411 8.810 1.626 1.00 97.19 83 PHE A N 1
ATOM 624 C CA . PHE A 1 83 ? 4.201 10.257 1.675 1.00 97.19 83 PHE A CA 1
ATOM 625 C C . PHE A 1 83 ? 2.859 10.604 2.313 1.00 97.19 83 PHE A C 1
ATOM 627 O O . PHE A 1 83 ? 1.876 9.882 2.142 1.00 97.19 83 PHE A O 1
ATOM 634 N N . THR A 1 84 ? 2.799 11.774 2.944 1.00 95.44 84 THR A N 1
ATOM 635 C CA . THR A 1 84 ? 1.522 12.440 3.218 1.00 95.44 84 THR A CA 1
ATOM 636 C C . THR A 1 84 ? 0.841 12.897 1.925 1.00 95.44 84 THR A C 1
ATOM 638 O O . THR A 1 84 ? 1.465 12.996 0.859 1.00 95.44 84 THR A O 1
ATOM 641 N N . SER A 1 85 ? -0.445 13.228 2.009 1.00 91.69 85 SER A N 1
ATOM 642 C CA . SER A 1 85 ? -1.277 13.652 0.877 1.00 91.69 85 SER A CA 1
ATOM 643 C C . SER A 1 85 ? -0.736 14.900 0.176 1.00 91.69 85 SER A C 1
ATOM 645 O O . SER A 1 85 ? -0.842 15.005 -1.044 1.00 91.69 85 SER A O 1
ATOM 647 N N . LYS A 1 86 ? -0.103 15.819 0.920 1.00 91.69 86 LYS A N 1
ATOM 648 C CA . LYS A 1 86 ? 0.628 16.981 0.367 1.00 91.69 86 LYS A CA 1
ATOM 649 C C . LYS A 1 86 ? 2.119 16.729 0.123 1.00 91.69 86 LYS A C 1
ATOM 651 O O . LYS A 1 86 ? 2.775 17.542 -0.512 1.00 91.69 86 LYS A O 1
ATOM 656 N N . SER A 1 87 ? 2.640 15.591 0.578 1.00 94.38 87 SER A N 1
ATOM 657 C CA . SER A 1 87 ? 4.064 15.228 0.517 1.00 94.38 87 SER A CA 1
ATOM 658 C C . SER A 1 87 ? 4.989 16.243 1.188 1.00 94.38 87 SER A C 1
ATOM 660 O O . SER A 1 87 ? 6.100 16.472 0.720 1.00 94.38 87 SER A O 1
ATOM 662 N N . ASP A 1 88 ? 4.531 16.826 2.294 1.00 94.12 88 ASP A N 1
ATOM 663 C CA . ASP A 1 88 ? 5.368 17.636 3.186 1.00 94.12 88 ASP A CA 1
ATOM 664 C C . ASP A 1 88 ? 6.181 16.745 4.139 1.00 94.12 88 ASP A C 1
ATOM 666 O O . ASP A 1 88 ? 7.293 17.094 4.539 1.00 94.12 88 ASP A O 1
ATOM 670 N N . LEU A 1 89 ? 5.647 15.557 4.453 1.00 96.25 89 LEU A N 1
ATOM 671 C CA . LEU A 1 89 ? 6.281 14.562 5.309 1.00 96.25 89 LEU A CA 1
ATOM 672 C C . LEU A 1 89 ? 6.398 13.211 4.593 1.00 96.25 89 LEU A C 1
ATOM 674 O O . LEU A 1 89 ? 5.558 12.849 3.761 1.00 96.25 89 LEU A O 1
ATOM 678 N N . LEU A 1 90 ? 7.418 12.443 4.971 1.00 97.38 90 LEU A N 1
ATOM 679 C CA . LEU A 1 90 ? 7.629 11.063 4.538 1.00 97.38 90 LEU A CA 1
ATOM 680 C C . LEU A 1 90 ? 7.783 10.162 5.766 1.00 97.38 90 LEU A C 1
ATOM 682 O O . LEU A 1 90 ? 8.675 10.378 6.577 1.00 97.38 90 LEU A O 1
ATOM 686 N N . ALA A 1 91 ? 6.938 9.144 5.904 1.00 97.31 91 ALA A N 1
ATOM 687 C CA . ALA A 1 91 ? 7.105 8.106 6.918 1.00 97.31 91 ALA A CA 1
ATOM 688 C C . ALA A 1 91 ? 7.987 6.977 6.379 1.00 97.31 91 ALA A C 1
ATOM 690 O O . ALA A 1 91 ? 7.957 6.685 5.185 1.00 97.31 91 ALA A O 1
ATOM 691 N N . SER A 1 92 ? 8.737 6.331 7.265 1.00 97.38 92 SER A N 1
ATOM 692 C CA . SER A 1 92 ? 9.632 5.215 6.955 1.00 97.38 92 SER A CA 1
ATOM 693 C C . SER A 1 92 ? 9.626 4.182 8.080 1.00 97.38 92 SER A C 1
ATOM 695 O O . SER A 1 92 ? 9.694 4.543 9.257 1.00 97.38 92 SER A O 1
ATOM 697 N N . GLY A 1 93 ? 9.519 2.906 7.710 1.00 97.00 93 GLY A N 1
ATOM 698 C CA . GLY A 1 93 ? 9.569 1.760 8.617 1.00 97.00 93 GLY A CA 1
ATOM 699 C C . GLY A 1 93 ? 10.863 0.970 8.441 1.00 97.00 93 GLY A C 1
ATOM 700 O O . GLY A 1 93 ? 11.174 0.530 7.332 1.00 97.00 93 GLY A O 1
ATOM 701 N N . TYR A 1 94 ? 11.603 0.792 9.534 1.00 96.88 94 TYR A N 1
ATOM 702 C CA . TYR A 1 94 ? 12.901 0.123 9.561 1.00 96.88 94 TYR A CA 1
ATOM 703 C C . TYR A 1 94 ? 12.803 -1.312 10.086 1.00 96.88 94 TYR A C 1
ATOM 705 O O . TYR A 1 94 ? 11.987 -1.632 10.957 1.00 96.88 94 TYR A O 1
ATOM 713 N N . ALA A 1 95 ? 13.716 -2.167 9.628 1.00 96.19 95 ALA A N 1
ATOM 714 C CA . ALA A 1 95 ? 13.826 -3.547 10.095 1.00 96.19 95 ALA A CA 1
ATOM 715 C C . ALA A 1 95 ? 14.213 -3.688 11.584 1.00 96.19 95 ALA A C 1
ATOM 717 O O . ALA A 1 95 ? 13.958 -4.720 12.192 1.00 96.19 95 ALA A O 1
ATOM 718 N N . ASN A 1 96 ? 14.764 -2.647 12.213 1.00 94.31 96 ASN A N 1
ATOM 719 C CA . ASN A 1 96 ? 15.099 -2.632 13.643 1.00 94.31 96 ASN A CA 1
ATOM 720 C C . ASN A 1 96 ? 13.916 -2.273 14.579 1.00 94.31 96 ASN A C 1
ATOM 722 O O . ASN A 1 96 ? 14.127 -2.039 15.776 1.00 94.31 96 ASN A O 1
ATOM 726 N N . GLY A 1 97 ? 12.691 -2.189 14.043 1.00 94.19 97 GLY A N 1
ATOM 727 C CA . GLY A 1 97 ? 11.477 -1.845 14.797 1.00 94.19 97 GLY A CA 1
ATOM 728 C C . GLY A 1 97 ? 11.217 -0.337 14.933 1.00 94.19 97 GLY A C 1
ATOM 729 O O . GLY A 1 97 ? 10.287 0.080 15.632 1.00 94.19 97 GLY A O 1
ATOM 730 N N . THR A 1 98 ? 12.035 0.493 14.280 1.00 94.56 98 THR A N 1
ATOM 731 C CA . THR A 1 98 ? 11.935 1.957 14.337 1.00 94.56 98 THR A CA 1
ATOM 732 C C . THR A 1 98 ? 11.039 2.499 13.228 1.00 94.56 98 THR A C 1
ATOM 734 O O . THR A 1 98 ? 11.093 2.056 12.082 1.00 94.56 98 THR A O 1
ATOM 737 N N . VAL A 1 99 ? 10.237 3.505 13.562 1.00 95.56 99 VAL A N 1
ATOM 738 C CA . VAL A 1 99 ? 9.482 4.319 12.609 1.00 95.56 99 VAL A CA 1
ATOM 739 C C . VAL A 1 99 ? 10.030 5.737 12.659 1.00 95.56 99 VAL A C 1
ATOM 741 O O . VAL A 1 99 ? 10.094 6.341 13.733 1.00 95.56 99 VAL A O 1
ATOM 744 N N . LYS A 1 100 ? 10.412 6.277 11.500 1.00 95.25 100 LYS A N 1
ATOM 745 C CA . LYS A 1 100 ? 10.835 7.677 11.377 1.00 95.25 100 LYS A CA 1
ATOM 746 C C . LYS A 1 100 ? 9.920 8.439 10.438 1.00 95.25 100 LYS A C 1
ATOM 748 O O . LYS A 1 100 ? 9.539 7.914 9.391 1.00 95.25 100 LYS A O 1
ATOM 753 N N . VAL A 1 101 ? 9.610 9.680 10.793 1.00 96.19 101 VAL A N 1
ATOM 754 C CA . VAL A 1 101 ? 8.951 10.641 9.905 1.00 96.19 101 VAL A CA 1
ATOM 755 C C . VAL A 1 101 ? 9.929 11.763 9.598 1.00 96.19 101 VAL A C 1
ATOM 757 O O . VAL A 1 101 ? 10.549 12.323 10.500 1.00 96.19 101 VAL A O 1
ATOM 760 N N . TRP A 1 102 ? 10.069 12.060 8.315 1.00 95.75 102 TRP A N 1
ATOM 761 C CA . TRP A 1 102 ? 10.989 13.036 7.756 1.00 95.75 102 TRP A CA 1
ATOM 762 C C . TRP A 1 102 ? 10.207 14.252 7.286 1.00 95.75 102 TRP A C 1
ATOM 764 O O . TRP A 1 102 ? 9.231 14.106 6.550 1.00 95.75 102 TRP A O 1
ATOM 774 N N . ASP A 1 103 ? 10.656 15.440 7.672 1.00 94.19 103 ASP A N 1
ATOM 775 C CA . ASP A 1 103 ? 10.176 16.703 7.120 1.00 94.19 103 ASP A CA 1
ATOM 776 C C . ASP A 1 103 ? 10.983 17.022 5.857 1.00 94.19 103 ASP A C 1
ATOM 778 O O . ASP A 1 103 ? 12.199 17.221 5.914 1.00 94.19 103 ASP A O 1
ATOM 782 N N . LEU A 1 104 ? 10.320 17.051 4.699 1.00 92.44 104 LEU A N 1
ATOM 783 C CA . LEU A 1 104 ? 10.981 17.273 3.409 1.00 92.44 104 LEU A CA 1
ATOM 784 C C . LEU A 1 104 ? 11.458 18.717 3.231 1.00 92.44 104 LEU A C 1
ATOM 786 O O . LEU A 1 104 ? 12.409 18.957 2.483 1.00 92.44 104 LEU A O 1
ATOM 790 N N . HIS A 1 105 ? 10.821 19.669 3.913 1.00 90.62 105 HIS A N 1
ATOM 791 C CA . HIS A 1 105 ? 11.172 21.081 3.834 1.00 90.62 105 HIS A CA 1
ATOM 792 C C . HIS A 1 105 ? 12.416 21.374 4.673 1.00 90.62 105 HIS A C 1
ATOM 794 O O . HIS A 1 105 ? 13.351 22.022 4.200 1.00 90.62 105 HIS A O 1
ATOM 800 N N . LYS A 1 106 ? 12.444 20.847 5.903 1.00 90.12 106 LYS A N 1
ATOM 801 C CA . LYS A 1 106 ? 13.571 21.013 6.834 1.00 90.12 106 LYS A CA 1
ATOM 802 C C . LYS A 1 106 ? 14.711 20.033 6.577 1.00 90.12 106 LYS A C 1
ATOM 804 O O . LYS A 1 106 ? 15.845 20.319 6.938 1.00 90.12 106 LYS A O 1
ATOM 809 N N . LYS A 1 107 ? 14.423 18.909 5.912 1.00 87.69 107 LYS A N 1
ATOM 810 C CA . LYS A 1 107 ? 15.334 17.766 5.727 1.00 87.69 107 LYS A CA 1
ATOM 811 C C . LYS A 1 107 ? 15.806 17.166 7.053 1.00 87.69 107 LYS A C 1
ATOM 813 O O . LYS A 1 107 ? 16.940 16.710 7.170 1.00 87.69 107 LYS A O 1
ATOM 818 N N . GLU A 1 108 ? 14.917 17.160 8.038 1.00 89.50 108 GLU A N 1
ATOM 819 C CA . GLU A 1 108 ? 15.173 16.684 9.396 1.00 89.50 108 GLU A CA 1
ATOM 820 C C . GLU A 1 108 ? 14.167 15.599 9.786 1.00 89.50 108 GLU A C 1
ATOM 822 O O . GLU A 1 108 ? 13.095 15.465 9.190 1.00 89.50 108 GLU A O 1
ATOM 827 N N . VAL A 1 109 ? 14.512 14.819 10.808 1.00 92.75 109 VAL A N 1
ATOM 828 C CA . VAL A 1 109 ? 13.613 13.817 11.383 1.00 92.75 109 VAL A CA 1
ATOM 829 C C . VAL A 1 109 ? 12.640 14.520 12.326 1.00 92.75 109 VAL A C 1
ATOM 831 O O . VAL A 1 109 ? 13.043 15.020 13.373 1.00 92.75 109 VAL A O 1
ATOM 834 N N . SER A 1 110 ? 11.355 14.548 11.972 1.00 91.19 110 SER A N 1
ATOM 835 C CA . SER A 1 110 ? 10.299 15.133 12.806 1.00 91.19 110 SER A CA 1
ATOM 836 C C . SER A 1 110 ? 9.808 14.178 13.895 1.00 91.19 110 SER A C 1
ATOM 838 O O . SER A 1 110 ? 9.278 14.616 14.908 1.00 91.19 110 SER A O 1
ATOM 840 N N . MET A 1 111 ? 9.933 12.868 13.670 1.00 92.31 111 MET A N 1
ATOM 841 C CA . MET A 1 111 ? 9.543 11.820 14.613 1.00 92.31 111 MET A CA 1
ATOM 842 C C . MET A 1 111 ? 10.513 10.648 14.480 1.00 92.31 111 MET A C 1
ATOM 844 O O . MET A 1 111 ? 10.790 10.214 13.365 1.00 92.31 111 MET A O 1
ATOM 848 N N . ASN A 1 112 ? 10.989 10.115 15.605 1.00 92.75 112 ASN A N 1
ATOM 849 C CA . ASN A 1 112 ? 11.809 8.908 15.664 1.00 92.75 112 ASN A CA 1
ATOM 850 C C . ASN A 1 112 ? 11.339 8.040 16.834 1.00 92.75 112 ASN A C 1
ATOM 852 O O . ASN A 1 112 ? 11.616 8.368 17.987 1.00 92.75 112 ASN A O 1
ATOM 856 N N . VAL A 1 113 ? 10.598 6.970 16.548 1.00 91.38 113 VAL A N 1
ATOM 857 C CA . VAL A 1 113 ? 9.980 6.132 17.582 1.00 91.38 113 VAL A CA 1
ATOM 858 C C . VAL A 1 113 ? 10.342 4.672 17.354 1.00 91.38 113 VAL A C 1
ATOM 860 O O . VAL A 1 113 ? 9.992 4.082 16.332 1.00 91.38 113 VAL A O 1
ATOM 863 N N . ARG A 1 114 ? 11.009 4.068 18.341 1.00 90.25 114 ARG A N 1
ATOM 864 C CA . ARG A 1 114 ? 11.250 2.625 18.401 1.00 90.25 114 ARG A CA 1
ATOM 865 C C . ARG A 1 114 ? 10.243 1.990 19.345 1.00 90.25 114 ARG A C 1
ATOM 867 O O . ARG A 1 114 ? 10.368 2.096 20.559 1.00 90.25 114 ARG A O 1
ATOM 874 N N . GLN A 1 115 ? 9.234 1.364 18.765 1.00 85.56 115 GLN A N 1
ATOM 875 C CA . GLN A 1 115 ? 8.090 0.832 19.511 1.00 85.56 115 GLN A CA 1
ATOM 876 C C . GLN A 1 115 ? 7.793 -0.632 19.200 1.00 85.56 115 GLN A C 1
ATOM 878 O O . GLN A 1 115 ? 7.220 -1.321 20.036 1.00 85.56 115 GLN A O 1
ATOM 883 N N . HIS A 1 116 ? 8.173 -1.107 18.012 1.00 92.56 116 HIS A N 1
ATOM 884 C CA . HIS A 1 116 ? 7.941 -2.486 17.618 1.00 92.56 116 HIS A CA 1
ATOM 885 C C . HIS A 1 116 ? 9.089 -3.354 18.122 1.00 92.56 116 HIS A C 1
ATOM 887 O O . HIS A 1 116 ? 10.255 -2.959 18.065 1.00 92.56 116 HIS A O 1
ATOM 893 N N . SER A 1 117 ? 8.743 -4.537 18.623 1.00 92.12 117 SER A N 1
ATOM 894 C CA . SER A 1 117 ? 9.709 -5.545 19.076 1.00 92.12 117 SER A CA 1
ATOM 895 C C . SER A 1 117 ? 10.428 -6.247 17.920 1.00 92.12 117 SER A C 1
ATOM 897 O O . SER A 1 117 ? 11.515 -6.783 18.115 1.00 92.12 117 SER A O 1
ATOM 899 N N . ASP A 1 118 ? 9.837 -6.208 16.726 1.00 95.19 118 ASP A N 1
ATOM 900 C CA . ASP A 1 118 ? 10.335 -6.838 15.506 1.00 95.19 118 ASP A CA 1
ATOM 901 C C . ASP A 1 118 ? 10.237 -5.863 14.314 1.00 95.19 118 ASP A C 1
ATOM 903 O O . ASP A 1 118 ? 9.648 -4.779 14.416 1.00 95.19 118 ASP A O 1
ATOM 907 N N . SER A 1 119 ? 10.797 -6.257 13.174 1.00 96.31 119 SER A N 1
ATOM 908 C CA . SER A 1 119 ? 10.880 -5.495 11.930 1.00 96.31 119 SER A CA 1
ATOM 909 C C . SER A 1 119 ? 9.559 -4.846 11.524 1.00 96.31 119 SER A C 1
ATOM 911 O O . SER A 1 119 ? 8.519 -5.507 11.438 1.00 96.31 119 SER A O 1
ATOM 913 N N . VAL A 1 120 ? 9.610 -3.540 11.232 1.00 97.69 120 VAL A N 1
ATOM 914 C CA . VAL A 1 120 ? 8.479 -2.803 10.662 1.00 97.69 120 VAL A CA 1
ATOM 915 C C . VAL A 1 120 ? 8.395 -3.148 9.185 1.00 97.69 120 VAL A C 1
ATOM 917 O O . VAL A 1 120 ? 9.283 -2.799 8.411 1.00 97.69 120 VAL A O 1
ATOM 920 N N . SER A 1 121 ? 7.344 -3.852 8.787 1.00 97.19 121 SER A N 1
ATOM 921 C CA . SER A 1 121 ? 7.142 -4.305 7.409 1.00 97.19 121 SER A CA 1
ATOM 922 C C . SER A 1 121 ? 6.477 -3.242 6.538 1.00 97.19 121 SER A C 1
ATOM 924 O O . SER A 1 121 ? 6.752 -3.165 5.345 1.00 97.19 121 SER A O 1
ATOM 926 N N . CYS A 1 122 ? 5.610 -2.414 7.123 1.00 96.88 122 CYS A N 1
ATOM 927 C CA . CYS A 1 122 ? 4.761 -1.487 6.384 1.00 96.88 122 CYS A CA 1
ATOM 928 C C . CYS A 1 122 ? 4.420 -0.233 7.195 1.00 96.88 122 CYS A C 1
ATOM 930 O O . CYS A 1 122 ? 4.294 -0.274 8.423 1.00 96.88 122 CYS A O 1
ATOM 932 N N . VAL A 1 123 ? 4.245 0.886 6.489 1.00 97.69 123 VAL A N 1
ATOM 933 C CA . VAL A 1 123 ? 3.753 2.155 7.040 1.00 97.69 123 VAL A CA 1
ATOM 934 C C . VAL A 1 123 ? 2.667 2.740 6.138 1.00 97.69 123 VAL A C 1
ATOM 936 O O . VAL A 1 123 ? 2.732 2.610 4.920 1.00 97.69 123 VAL A O 1
ATOM 939 N N . SER A 1 124 ? 1.663 3.398 6.719 1.00 96.62 124 SER A N 1
ATOM 940 C CA . SER A 1 124 ? 0.607 4.078 5.958 1.00 96.62 124 SER A CA 1
ATOM 941 C C . SER A 1 124 ? 0.113 5.320 6.689 1.00 96.62 124 SER A C 1
ATOM 943 O O . SER A 1 124 ? -0.092 5.306 7.901 1.00 96.62 124 SER A O 1
ATOM 945 N N . TRP A 1 125 ? -0.154 6.378 5.930 1.00 95.94 125 TRP A N 1
ATOM 946 C CA . TRP A 1 125 ? -0.809 7.590 6.421 1.00 95.94 125 TRP A CA 1
ATOM 947 C C . TRP A 1 125 ? -2.320 7.469 6.355 1.00 95.94 125 TRP A C 1
ATOM 949 O O . TRP A 1 125 ? -2.843 6.862 5.420 1.00 95.94 125 TRP A O 1
ATOM 959 N N . ASN A 1 126 ? -3.016 8.064 7.322 1.00 93.44 126 ASN A N 1
ATOM 960 C CA . ASN A 1 126 ? -4.454 8.258 7.203 1.00 93.44 126 ASN A CA 1
ATOM 961 C C . ASN A 1 126 ? -4.777 9.345 6.162 1.00 93.44 126 ASN A C 1
ATOM 963 O O . ASN A 1 126 ? -3.952 10.198 5.849 1.00 93.44 126 ASN A O 1
ATOM 967 N N . ALA A 1 127 ? -6.008 9.354 5.652 1.00 88.88 127 ALA A N 1
ATOM 968 C CA . ALA A 1 127 ? -6.431 10.290 4.604 1.00 88.88 127 ALA A CA 1
ATOM 969 C C . ALA A 1 127 ? -6.438 11.778 5.031 1.00 88.88 127 ALA A C 1
ATOM 971 O O . ALA A 1 127 ? -6.678 12.658 4.209 1.00 88.88 127 ALA A O 1
ATOM 972 N N . THR A 1 128 ? -6.236 12.078 6.318 1.00 90.06 128 THR A N 1
ATOM 973 C CA . THR A 1 128 ? -6.130 13.452 6.841 1.00 90.06 128 THR A CA 1
ATOM 974 C C . THR A 1 128 ? -4.701 13.858 7.194 1.00 90.06 128 THR A C 1
ATOM 976 O O . THR A 1 128 ? -4.516 14.960 7.699 1.00 90.06 128 THR A O 1
ATOM 979 N N . ASP A 1 129 ? -3.711 12.990 6.972 1.00 92.56 129 ASP A N 1
ATOM 980 C CA . ASP A 1 129 ? -2.298 13.173 7.338 1.00 92.56 129 ASP A CA 1
ATOM 981 C C . ASP A 1 129 ? -2.045 13.460 8.839 1.00 92.56 129 ASP A C 1
ATOM 983 O O . ASP A 1 129 ? -0.997 13.973 9.228 1.00 92.56 129 ASP A O 1
ATOM 987 N N . THR A 1 130 ? -2.998 13.133 9.716 1.00 91.38 130 THR A N 1
ATOM 988 C CA . THR A 1 130 ? -2.892 13.369 11.169 1.00 91.38 130 THR A CA 1
ATOM 989 C C . THR A 1 130 ? -2.339 12.171 11.928 1.00 91.38 130 THR A C 1
ATOM 991 O O . THR A 1 130 ? -1.825 12.338 13.036 1.00 91.38 130 THR A O 1
ATOM 994 N N . GLN A 1 131 ? -2.453 10.971 11.356 1.00 92.62 131 GLN A N 1
ATOM 995 C CA . GLN A 1 131 ? -1.984 9.732 11.964 1.00 92.62 131 GLN A CA 1
ATOM 996 C C . GLN A 1 131 ? -1.168 8.905 10.978 1.00 92.62 131 GLN A C 1
ATOM 998 O O . GLN A 1 131 ? -1.507 8.811 9.796 1.00 92.62 131 GLN A O 1
ATOM 1003 N N . VAL A 1 132 ? -0.139 8.248 11.507 1.00 95.19 132 VAL A N 1
ATOM 1004 C CA . VAL A 1 132 ? 0.651 7.240 10.801 1.00 95.19 132 VAL A CA 1
ATOM 1005 C C . VAL A 1 132 ? 0.468 5.885 11.479 1.00 95.19 132 VAL A C 1
ATOM 1007 O O . VAL A 1 132 ? 0.647 5.750 12.692 1.00 95.19 132 VAL A O 1
ATOM 1010 N N . ALA A 1 133 ? 0.092 4.882 10.690 1.00 96.44 133 ALA A N 1
ATOM 1011 C CA . ALA A 1 133 ? 0.057 3.489 11.106 1.00 96.44 133 ALA A CA 1
ATOM 1012 C C . ALA A 1 133 ? 1.354 2.789 10.703 1.00 96.44 133 ALA A C 1
ATOM 1014 O O . ALA A 1 133 ? 1.873 3.018 9.609 1.00 96.44 133 ALA A O 1
ATOM 1015 N N . SER A 1 134 ? 1.848 1.906 11.563 1.00 97.12 134 SER A N 1
ATOM 1016 C CA . SER A 1 134 ? 2.992 1.043 11.278 1.00 97.12 134 SER A CA 1
ATOM 1017 C C . SER A 1 134 ? 2.712 -0.386 11.718 1.00 97.12 134 SER A C 1
ATOM 1019 O O . SER A 1 134 ? 2.156 -0.607 12.793 1.00 97.12 134 SER A O 1
ATOM 1021 N N . GLY A 1 135 ? 3.100 -1.352 10.892 1.00 96.75 135 GLY A N 1
ATOM 1022 C CA . GLY A 1 135 ? 2.854 -2.775 11.107 1.00 96.75 135 GLY A CA 1
ATOM 1023 C C . GLY A 1 135 ? 4.161 -3.528 11.261 1.00 96.75 135 GLY A C 1
ATOM 1024 O O . GLY A 1 135 ? 5.126 -3.237 10.554 1.00 96.75 135 GLY A O 1
ATOM 1025 N N . SER A 1 136 ? 4.189 -4.480 12.186 1.00 96.19 136 SER A N 1
ATOM 1026 C CA . SER A 1 136 ? 5.363 -5.296 12.479 1.00 96.19 136 SER A CA 1
ATOM 1027 C C . SER A 1 136 ? 5.122 -6.776 12.201 1.00 96.19 136 SER A C 1
ATOM 1029 O O . SER A 1 136 ? 3.999 -7.286 12.298 1.00 96.19 136 SER A O 1
ATOM 1031 N N . LEU A 1 137 ? 6.212 -7.490 11.924 1.00 95.94 137 LEU A N 1
ATOM 1032 C CA . LEU A 1 137 ? 6.226 -8.950 11.846 1.00 95.94 137 LEU A CA 1
ATOM 1033 C C . LEU A 1 137 ? 5.873 -9.627 13.187 1.00 95.94 137 LEU A C 1
ATOM 1035 O O . LEU A 1 137 ? 5.446 -10.779 13.181 1.00 95.94 137 LEU A O 1
ATOM 1039 N N . SER A 1 138 ? 5.898 -8.899 14.312 1.00 93.31 138 SER A N 1
ATOM 1040 C CA . SER A 1 138 ? 5.380 -9.370 15.611 1.00 93.31 138 SER A CA 1
ATOM 1041 C C . SER A 1 138 ? 3.843 -9.497 15.670 1.00 93.31 138 SER A C 1
ATOM 1043 O O . SER A 1 138 ? 3.285 -9.969 16.671 1.00 93.31 138 SER A O 1
ATOM 1045 N N . GLY A 1 139 ? 3.144 -9.037 14.624 1.00 93.12 139 GLY A N 1
ATOM 1046 C CA . GLY A 1 139 ? 1.681 -8.981 14.545 1.00 93.12 139 GLY A CA 1
ATOM 1047 C C . GLY A 1 139 ? 1.075 -7.713 15.156 1.00 93.12 139 GLY A C 1
ATOM 1048 O O . GLY A 1 139 ? -0.146 -7.600 15.249 1.00 93.12 139 GLY A O 1
ATOM 1049 N N . GLU A 1 140 ? 1.908 -6.770 15.599 1.00 94.25 140 GLU A N 1
ATOM 1050 C CA . GLU A 1 140 ? 1.479 -5.496 16.180 1.00 94.25 140 GLU A CA 1
ATOM 1051 C C . GLU A 1 140 ? 1.310 -4.419 15.109 1.00 94.25 140 GLU A C 1
ATOM 1053 O O . GLU A 1 140 ? 2.126 -4.274 14.197 1.00 94.25 140 GLU A O 1
ATOM 1058 N N . ILE A 1 141 ? 0.247 -3.632 15.249 1.00 96.19 141 ILE A N 1
ATOM 1059 C CA . ILE A 1 141 ? 0.013 -2.409 14.489 1.00 96.19 141 ILE A CA 1
ATOM 1060 C C . ILE A 1 141 ? 0.021 -1.274 15.496 1.00 96.19 141 ILE A C 1
ATOM 1062 O O . ILE A 1 141 ? -0.735 -1.325 16.461 1.00 96.19 141 ILE A O 1
ATOM 1066 N N . ALA A 1 142 ? 0.804 -0.228 15.277 1.00 95.06 142 ALA A N 1
ATOM 1067 C CA . ALA A 1 142 ? 0.687 0.966 16.100 1.00 95.06 142 ALA A CA 1
ATOM 1068 C C . ALA A 1 142 ? 0.187 2.154 15.301 1.00 95.06 142 ALA A C 1
ATOM 1070 O O . ALA A 1 142 ? 0.530 2.319 14.130 1.00 95.06 142 ALA A O 1
ATOM 1071 N N . LEU A 1 143 ? -0.575 3.005 15.974 1.00 95.06 143 LEU A N 1
ATOM 1072 C CA . LEU A 1 143 ? -1.063 4.271 15.455 1.00 95.06 143 LEU A CA 1
ATOM 1073 C C . LEU A 1 143 ? -0.372 5.404 16.201 1.00 95.06 143 LEU A C 1
ATOM 1075 O O . LEU A 1 143 ? -0.503 5.503 17.418 1.00 95.06 143 LEU A O 1
ATOM 1079 N N . HIS A 1 144 ? 0.305 6.291 15.483 1.00 93.31 144 HIS A N 1
ATOM 1080 C CA . HIS A 1 144 ? 0.893 7.498 16.058 1.00 93.31 144 HIS A CA 1
ATOM 1081 C C . HIS A 1 144 ? 0.156 8.723 15.561 1.00 93.31 144 HIS A C 1
ATOM 1083 O O . HIS A 1 144 ? -0.160 8.829 14.378 1.00 93.31 144 HIS A O 1
ATOM 1089 N N . SER A 1 145 ? -0.074 9.670 16.460 1.00 91.38 145 SER A N 1
ATOM 1090 C CA . SER A 1 145 ? -0.598 10.985 16.109 1.00 91.38 145 SER A CA 1
ATOM 1091 C C . SER A 1 145 ? 0.563 11.928 15.836 1.00 91.38 145 SER A C 1
ATOM 1093 O O . SER A 1 145 ? 1.460 12.074 16.665 1.00 91.38 145 SER A O 1
ATOM 1095 N N . MET A 1 146 ? 0.528 12.611 14.695 1.00 89.94 146 MET A N 1
ATOM 1096 C CA . MET A 1 146 ? 1.530 13.627 14.365 1.00 89.94 146 MET A CA 1
ATOM 1097 C C . MET A 1 146 ? 1.357 14.910 15.169 1.00 89.94 146 MET A C 1
ATOM 1099 O O . MET A 1 146 ? 2.329 15.625 15.386 1.00 89.94 146 MET A O 1
ATOM 1103 N N . LEU A 1 147 ? 0.134 15.193 15.628 1.00 86.56 147 LEU A N 1
ATOM 1104 C CA . LEU A 1 147 ? -0.158 16.380 16.432 1.00 86.56 147 LEU A CA 1
ATOM 1105 C C . LEU A 1 147 ? 0.443 16.268 17.833 1.00 86.56 147 LEU A C 1
ATOM 1107 O O . LEU A 1 147 ? 0.989 17.235 18.349 1.00 86.56 147 LEU A O 1
ATOM 1111 N N . THR A 1 148 ? 0.339 15.087 18.445 1.00 84.12 148 THR A N 1
ATOM 1112 C CA . THR A 1 148 ? 0.833 14.847 19.808 1.00 84.12 148 THR A CA 1
ATOM 1113 C C . THR A 1 148 ? 2.224 14.227 19.834 1.00 84.12 148 THR A C 1
ATOM 1115 O O . THR A 1 148 ? 2.856 14.247 20.880 1.00 84.12 148 THR A O 1
ATOM 1118 N N . GLN A 1 149 ? 2.696 13.674 18.711 1.00 79.94 149 GLN A N 1
ATOM 1119 C CA . GLN A 1 149 ? 3.958 12.932 18.581 1.00 79.94 149 GLN A CA 1
ATOM 1120 C C . GLN A 1 149 ? 4.078 11.711 19.510 1.00 79.94 149 GLN A C 1
ATOM 1122 O O . GLN A 1 149 ? 5.175 11.231 19.782 1.00 79.94 149 GLN A O 1
ATOM 1127 N N . VAL A 1 150 ? 2.949 11.177 19.978 1.00 79.81 150 VAL A N 1
ATOM 1128 C CA . VAL A 1 150 ? 2.896 10.011 20.870 1.00 79.81 150 VAL A CA 1
ATOM 1129 C C . VAL A 1 150 ? 2.145 8.870 20.184 1.00 79.81 150 VAL A C 1
ATOM 1131 O O . VAL A 1 150 ? 1.248 9.102 19.363 1.00 79.81 150 VAL A O 1
ATOM 1134 N N . SER A 1 151 ? 2.512 7.630 20.526 1.00 81.94 151 SER A N 1
ATOM 1135 C CA . SER A 1 151 ? 1.738 6.443 20.153 1.00 81.94 151 SER A CA 1
ATOM 1136 C C . SER A 1 151 ? 0.359 6.496 20.815 1.00 81.94 151 SER A C 1
ATOM 1138 O O . SER A 1 151 ? 0.219 6.607 22.031 1.00 81.94 151 SER A O 1
ATOM 1140 N N . VAL A 1 152 ? -0.674 6.475 19.985 1.00 82.25 152 VAL A N 1
ATOM 1141 C CA . VAL A 1 152 ? -2.077 6.616 20.378 1.00 82.25 152 VAL A CA 1
ATOM 1142 C C . VAL A 1 152 ? -2.680 5.255 20.716 1.00 82.25 152 VAL A C 1
ATOM 1144 O O . VAL A 1 152 ? -3.549 5.169 21.591 1.00 82.25 152 VAL A O 1
ATOM 1147 N N . ALA A 1 153 ? -2.250 4.198 20.022 1.00 84.00 153 ALA A N 1
ATOM 1148 C CA . ALA A 1 153 ? -2.762 2.845 20.197 1.00 84.00 153 ALA A CA 1
ATOM 1149 C C . ALA A 1 153 ? -1.796 1.788 19.652 1.00 84.00 153 ALA A C 1
ATOM 1151 O O . ALA A 1 153 ? -1.198 1.996 18.600 1.00 84.00 153 ALA A O 1
ATOM 1152 N N . ASN A 1 154 ? -1.773 0.624 20.307 1.00 89.69 154 ASN A N 1
ATOM 1153 C CA . ASN A 1 154 ? -1.228 -0.621 19.769 1.00 89.69 154 ASN A CA 1
ATOM 1154 C C . ASN A 1 154 ? -2.390 -1.598 19.548 1.00 89.69 154 ASN A C 1
ATOM 1156 O O . ASN A 1 154 ? -3.065 -1.997 20.497 1.00 89.69 154 ASN A O 1
ATOM 1160 N N . LEU A 1 155 ? -2.649 -1.943 18.292 1.00 91.88 155 LEU A N 1
ATOM 1161 C CA . LEU A 1 155 ? -3.666 -2.892 17.863 1.00 91.88 155 LEU A CA 1
ATOM 1162 C C . LEU A 1 155 ? -2.995 -4.243 17.617 1.00 91.88 155 LEU A C 1
ATOM 1164 O O . LEU A 1 155 ? -1.995 -4.336 16.905 1.00 91.88 155 LEU A O 1
ATOM 1168 N N . LYS A 1 156 ? -3.553 -5.301 18.201 1.00 90.62 156 LYS A N 1
ATOM 1169 C CA . LYS A 1 156 ? -3.083 -6.670 17.993 1.00 90.62 156 LYS A CA 1
ATOM 1170 C C . LYS A 1 156 ? -4.267 -7.615 18.044 1.00 90.62 156 LYS A C 1
ATOM 1172 O O . LYS A 1 156 ? -4.987 -7.656 19.041 1.00 90.62 156 LYS A O 1
ATOM 1177 N N . GLN A 1 157 ? -4.458 -8.391 16.984 1.00 87.19 157 GLN A N 1
ATOM 1178 C CA . GLN A 1 157 ? -5.463 -9.447 16.977 1.00 87.19 157 GLN A CA 1
ATOM 1179 C C . GLN A 1 157 ? -4.855 -10.739 17.535 1.00 87.19 157 GLN A C 1
ATOM 1181 O O . GLN A 1 157 ? -3.763 -11.151 17.142 1.00 87.19 157 GLN A O 1
ATOM 1186 N N . LYS A 1 158 ? -5.559 -11.400 18.463 1.00 78.88 158 LYS A N 1
ATOM 1187 C CA . LYS A 1 158 ? -5.097 -12.669 19.050 1.00 78.88 158 L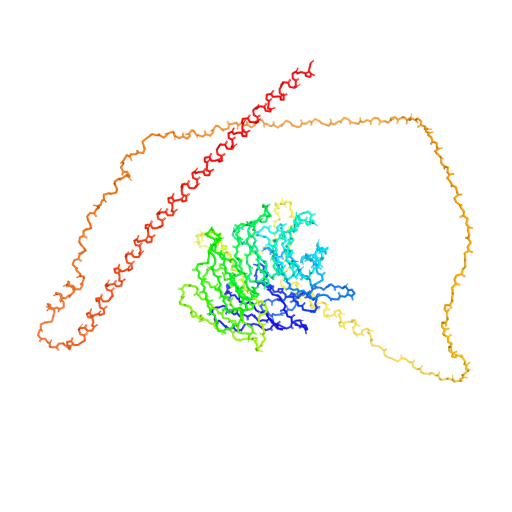YS A CA 1
ATOM 1188 C C . LYS A 1 158 ? -4.974 -13.747 17.969 1.00 78.88 158 LYS A C 1
ATOM 1190 O O . LYS A 1 158 ? -5.906 -13.944 17.197 1.00 78.88 158 LYS A O 1
ATOM 1195 N N . GLY A 1 159 ? -3.838 -14.447 17.943 1.00 75.44 159 GLY A N 1
ATOM 1196 C CA . GLY A 1 159 ? -3.565 -15.508 16.965 1.00 75.44 159 GLY A CA 1
ATOM 1197 C C . GLY A 1 159 ? -3.289 -15.012 15.540 1.00 75.44 159 GLY A C 1
ATOM 1198 O O . GLY A 1 159 ? -3.216 -15.826 14.624 1.00 75.44 159 GLY A O 1
ATOM 1199 N N . SER A 1 160 ? -3.138 -13.699 15.340 1.00 80.25 160 SER A N 1
ATOM 1200 C CA . SER A 1 160 ? -2.712 -13.137 14.059 1.00 80.25 160 SER A CA 1
ATOM 1201 C C . SER A 1 160 ? -1.236 -13.433 13.808 1.00 80.25 160 SER A C 1
ATOM 1203 O O . SER A 1 160 ? -0.412 -13.280 14.710 1.00 80.25 160 SER A O 1
ATOM 1205 N N . GLY A 1 161 ? -0.899 -13.807 12.573 1.00 89.12 161 GLY A N 1
ATOM 1206 C CA . GLY A 1 161 ? 0.484 -13.806 12.101 1.00 89.12 161 GLY A CA 1
ATOM 1207 C C . GLY A 1 161 ? 1.055 -12.386 11.997 1.00 89.12 161 GLY A C 1
ATOM 1208 O O . GLY A 1 161 ? 0.344 -11.399 12.220 1.00 89.12 161 GLY A O 1
ATOM 1209 N N . GLY A 1 162 ? 2.334 -12.295 11.629 1.00 94.38 162 GLY A N 1
ATOM 1210 C CA . GLY A 1 162 ? 3.016 -11.023 11.397 1.00 94.38 162 GLY A CA 1
ATOM 1211 C C . GLY A 1 162 ? 2.314 -10.174 10.342 1.00 94.38 162 GLY A C 1
ATOM 1212 O O . GLY A 1 162 ? 1.812 -10.707 9.352 1.00 94.38 162 GLY A O 1
ATOM 1213 N N . ILE A 1 163 ? 2.257 -8.859 10.551 1.00 96.69 163 ILE A N 1
ATOM 1214 C CA . ILE A 1 163 ? 1.666 -7.932 9.584 1.00 96.69 163 ILE A CA 1
ATOM 1215 C C . ILE A 1 163 ? 2.661 -7.749 8.443 1.00 96.69 163 ILE A C 1
ATOM 1217 O O . ILE A 1 163 ? 3.816 -7.412 8.692 1.00 96.69 163 ILE A O 1
ATOM 1221 N N . LYS A 1 164 ? 2.229 -7.940 7.197 1.00 95.94 164 LYS A N 1
ATOM 1222 C CA . LYS A 1 164 ? 3.044 -7.672 6.004 1.00 95.94 164 LYS A CA 1
ATOM 1223 C C . LYS A 1 164 ? 2.719 -6.343 5.357 1.00 95.94 164 LYS A C 1
ATOM 1225 O O . LYS A 1 164 ? 3.627 -5.648 4.917 1.00 95.94 164 LYS A O 1
ATOM 1230 N N . LEU A 1 165 ? 1.436 -6.005 5.303 1.00 96.62 165 LEU A N 1
ATOM 1231 C CA . LEU A 1 165 ? 0.952 -4.818 4.616 1.00 96.62 165 LEU A CA 1
ATOM 1232 C C . LEU A 1 165 ? -0.106 -4.106 5.443 1.00 96.62 165 LEU A C 1
ATOM 1234 O O . LEU A 1 165 ? -0.946 -4.734 6.091 1.00 96.62 165 LEU A O 1
ATOM 1238 N N . LEU A 1 166 ? -0.076 -2.782 5.355 1.00 96.69 166 LEU A N 1
ATOM 1239 C CA . LEU A 1 166 ? -1.060 -1.881 5.925 1.00 96.69 166 LEU A CA 1
ATOM 1240 C C . LEU A 1 166 ? -1.436 -0.843 4.887 1.00 96.69 166 LEU A C 1
ATOM 1242 O O . LEU A 1 166 ? -0.568 -0.307 4.200 1.00 96.69 166 LEU A O 1
ATOM 1246 N N . GLN A 1 167 ? -2.719 -0.515 4.827 1.00 96.12 167 GLN A N 1
ATOM 1247 C CA . GLN A 1 167 ? -3.184 0.594 4.013 1.00 96.12 167 GLN A CA 1
ATOM 1248 C C . GLN A 1 167 ? -4.406 1.246 4.649 1.00 96.12 167 GLN A C 1
ATOM 1250 O O . GLN A 1 167 ? -5.352 0.566 5.040 1.00 96.12 167 GLN A O 1
ATOM 1255 N N . PHE A 1 168 ? -4.409 2.571 4.736 1.00 95.75 168 PHE A N 1
ATOM 1256 C CA . PHE A 1 168 ? -5.631 3.312 5.035 1.00 95.75 168 PHE A CA 1
ATOM 1257 C C . PHE A 1 168 ? -6.489 3.482 3.783 1.00 95.75 168 PHE A C 1
ATOM 1259 O O . PHE A 1 168 ? -5.982 3.753 2.689 1.00 95.75 168 PHE A O 1
ATOM 1266 N N . SER A 1 169 ? -7.806 3.403 3.956 1.00 94.19 169 SER A N 1
ATOM 1267 C CA . SER A 1 169 ? -8.742 3.788 2.904 1.00 94.19 169 SER A CA 1
ATOM 1268 C C . SER A 1 169 ? -8.677 5.297 2.663 1.00 94.19 169 SER A C 1
ATOM 1270 O O . SER A 1 169 ? -8.780 6.105 3.587 1.00 94.19 169 SER A O 1
ATOM 1272 N N . GLN A 1 170 ? -8.548 5.677 1.392 1.00 88.56 170 GLN A N 1
ATOM 1273 C CA . GLN A 1 170 ? -8.556 7.081 0.971 1.00 88.56 170 GLN A CA 1
ATOM 1274 C C . GLN A 1 170 ? -9.965 7.691 1.019 1.00 88.56 170 GLN A C 1
ATOM 1276 O O . GLN A 1 170 ? -10.116 8.894 1.219 1.00 88.56 170 GLN A O 1
ATOM 1281 N N . LEU A 1 171 ? -11.004 6.862 0.861 1.00 89.88 171 LEU A N 1
ATOM 1282 C CA . LEU A 1 171 ? -12.402 7.298 0.878 1.00 89.88 171 LEU A CA 1
ATOM 1283 C C . LEU A 1 171 ? -12.984 7.292 2.297 1.00 89.88 171 LEU A C 1
ATOM 1285 O O . LEU A 1 171 ? -13.606 8.266 2.721 1.00 89.88 171 LEU A O 1
ATOM 1289 N N . LYS A 1 172 ? -12.765 6.208 3.053 1.00 89.44 172 LYS A N 1
ATOM 1290 C CA . LYS A 1 172 ? -13.280 6.046 4.419 1.00 89.44 172 LYS A CA 1
ATOM 1291 C C . LYS A 1 172 ? -12.150 6.226 5.429 1.00 89.44 172 LYS A C 1
ATOM 1293 O O . LYS A 1 172 ? -11.459 5.277 5.780 1.00 89.44 172 LYS A O 1
ATOM 1298 N N . LYS A 1 173 ? -11.985 7.463 5.900 1.00 87.56 173 LYS A N 1
ATOM 1299 C CA . LYS A 1 173 ? -10.814 7.964 6.652 1.00 87.56 173 LYS A CA 1
ATOM 1300 C C . LYS A 1 173 ? -10.394 7.131 7.869 1.00 87.56 173 LYS A C 1
ATOM 1302 O O . LYS A 1 173 ? -9.228 7.163 8.248 1.00 87.56 173 LYS A O 1
ATOM 1307 N N . GLN A 1 174 ? -11.334 6.433 8.497 1.00 88.31 174 GLN A N 1
ATOM 1308 C CA . GLN A 1 174 ? -11.106 5.624 9.692 1.00 88.31 174 GLN A CA 1
ATOM 1309 C C . GLN A 1 174 ? -10.688 4.179 9.393 1.00 88.31 174 GLN A C 1
ATOM 1311 O O . GLN A 1 174 ? -10.259 3.471 10.297 1.00 88.31 174 GLN A O 1
ATOM 1316 N N . LEU A 1 175 ? -10.847 3.716 8.154 1.00 94.31 175 LEU A N 1
ATOM 1317 C CA . LEU A 1 175 ? -10.679 2.313 7.810 1.00 94.31 175 LEU A CA 1
ATOM 1318 C C . LEU A 1 175 ? -9.209 1.993 7.523 1.00 94.31 175 LEU A C 1
ATOM 1320 O O . LEU A 1 175 ? -8.598 2.608 6.647 1.00 94.31 175 LEU A O 1
ATOM 1324 N N . LEU A 1 176 ? -8.671 1.001 8.226 1.00 96.31 176 LEU A N 1
ATOM 1325 C CA . LEU A 1 176 ? -7.305 0.510 8.074 1.00 96.31 176 LEU A CA 1
ATOM 1326 C C . LEU A 1 176 ? -7.334 -0.983 7.746 1.00 96.31 176 LEU A C 1
ATOM 1328 O O . LEU A 1 176 ? -7.769 -1.796 8.557 1.00 96.31 176 LEU A O 1
ATOM 1332 N N . GLY A 1 177 ? -6.863 -1.347 6.558 1.00 96.25 177 GLY A N 1
ATOM 1333 C CA . GLY A 1 177 ? -6.650 -2.740 6.182 1.00 96.25 177 GLY A CA 1
ATOM 1334 C C . GLY A 1 177 ? -5.282 -3.217 6.652 1.00 96.25 177 GLY A C 1
ATOM 1335 O O . GLY A 1 177 ? -4.296 -2.498 6.493 1.00 96.25 177 GLY A O 1
ATOM 1336 N N . ALA A 1 178 ? -5.228 -4.423 7.206 1.00 96.69 178 ALA A N 1
ATOM 1337 C CA . ALA A 1 178 ? -4.016 -5.099 7.640 1.00 96.69 178 ALA A CA 1
ATOM 1338 C C . ALA A 1 178 ? -3.986 -6.520 7.083 1.00 96.69 178 ALA A C 1
ATOM 1340 O O . ALA A 1 178 ? -4.903 -7.304 7.317 1.00 96.69 178 ALA A O 1
ATOM 1341 N N . ALA A 1 179 ? -2.925 -6.848 6.360 1.00 96.31 179 ALA A N 1
ATOM 1342 C CA . ALA A 1 179 ? -2.720 -8.145 5.734 1.00 96.31 179 ALA A CA 1
ATOM 1343 C C . ALA A 1 179 ? -1.530 -8.855 6.384 1.00 96.31 179 ALA A C 1
ATOM 1345 O O . ALA A 1 179 ? -0.514 -8.224 6.692 1.00 96.31 179 ALA A O 1
ATOM 1346 N N . THR A 1 180 ? -1.670 -10.156 6.623 1.00 95.50 180 THR A N 1
ATOM 1347 C CA . THR A 1 180 ? -0.739 -10.932 7.445 1.00 95.50 180 THR A CA 1
ATOM 1348 C C . THR A 1 180 ? 0.023 -11.993 6.654 1.00 95.50 180 THR A C 1
ATOM 1350 O O . THR A 1 180 ? -0.385 -12.435 5.577 1.00 95.50 180 THR A O 1
ATOM 1353 N N . ASP A 1 181 ? 1.115 -12.474 7.246 1.00 93.62 181 ASP A N 1
ATOM 1354 C CA . ASP A 1 181 ? 1.913 -13.583 6.714 1.00 93.62 181 ASP A CA 1
ATOM 1355 C C . ASP A 1 181 ? 1.163 -14.923 6.705 1.00 93.62 181 ASP A C 1
ATOM 1357 O O . ASP A 1 181 ? 1.470 -15.798 5.902 1.00 93.62 181 ASP A O 1
ATOM 1361 N N . ASN A 1 182 ? 0.156 -15.099 7.565 1.00 92.50 182 ASN A N 1
ATOM 1362 C CA . ASN A 1 182 ? -0.641 -16.330 7.615 1.00 92.50 182 ASN A CA 1
ATOM 1363 C C . ASN A 1 182 ? -1.831 -16.336 6.635 1.00 92.50 182 ASN A C 1
ATOM 1365 O O . ASN A 1 182 ? -2.704 -17.188 6.758 1.00 92.50 182 ASN A O 1
ATOM 1369 N N . GLY A 1 183 ? -1.903 -15.379 5.704 1.00 92.50 183 GLY A N 1
ATOM 1370 C CA . GLY A 1 183 ? -2.961 -15.344 4.691 1.00 92.50 183 GLY A CA 1
ATOM 1371 C C . GLY A 1 183 ? -4.290 -14.739 5.159 1.00 92.50 183 GLY A C 1
ATOM 1372 O O . GLY A 1 183 ? -5.310 -14.864 4.475 1.00 92.50 183 GLY A O 1
ATOM 1373 N N . SER A 1 184 ? -4.300 -14.099 6.331 1.00 94.31 184 SER A N 1
ATOM 1374 C CA . SER A 1 184 ? -5.477 -13.438 6.896 1.00 94.31 184 SER A CA 1
ATOM 1375 C C . SER A 1 184 ? -5.477 -11.938 6.600 1.00 94.31 184 SER A C 1
ATOM 1377 O O . SER A 1 184 ? -4.434 -11.298 6.457 1.00 94.31 184 SER A O 1
ATOM 1379 N N . VAL A 1 185 ? -6.671 -11.354 6.533 1.00 95.75 185 VAL A N 1
ATOM 1380 C CA . VAL A 1 185 ? -6.845 -9.911 6.339 1.00 95.75 185 VAL A CA 1
ATOM 1381 C C . VAL A 1 185 ? -7.804 -9.375 7.391 1.00 95.75 185 VAL A C 1
ATOM 1383 O O . VAL A 1 185 ? -8.888 -9.918 7.598 1.00 95.75 185 VAL A O 1
ATOM 1386 N N . TYR A 1 186 ? -7.415 -8.302 8.068 1.00 95.62 186 TYR A N 1
ATOM 1387 C CA . TYR A 1 186 ? -8.201 -7.645 9.105 1.00 95.62 186 TYR A CA 1
ATOM 1388 C C . TYR A 1 186 ? -8.465 -6.200 8.717 1.00 95.62 186 TYR A C 1
ATOM 1390 O O . TYR A 1 186 ? -7.560 -5.479 8.304 1.00 95.62 186 TYR A O 1
ATOM 1398 N N . ILE A 1 187 ? -9.705 -5.766 8.889 1.00 96.19 187 ILE A N 1
ATOM 1399 C CA . ILE A 1 187 ? -10.126 -4.391 8.671 1.00 96.19 187 ILE A CA 1
ATOM 1400 C C . ILE A 1 187 ? -10.419 -3.774 10.026 1.00 96.19 187 ILE A C 1
ATOM 1402 O O . ILE A 1 187 ? -11.340 -4.193 10.727 1.00 96.19 187 ILE A O 1
ATOM 1406 N N . TRP A 1 188 ? -9.637 -2.771 10.381 1.00 95.62 188 TRP A N 1
ATOM 1407 C CA . TRP A 1 188 ? -9.751 -2.024 11.618 1.00 95.62 188 TRP A CA 1
ATOM 1408 C C . TRP A 1 188 ? -10.458 -0.700 11.377 1.00 95.62 188 TRP A C 1
ATOM 1410 O O . TRP A 1 188 ? -10.298 -0.066 10.334 1.00 95.62 188 TRP A O 1
ATOM 1420 N N . ASP A 1 189 ? -11.196 -0.261 12.383 1.00 93.75 189 ASP A N 1
ATOM 1421 C CA . ASP A 1 189 ? -11.539 1.142 12.543 1.00 93.75 189 ASP A CA 1
ATOM 1422 C C . ASP A 1 189 ? -10.501 1.770 13.479 1.00 93.75 189 ASP A C 1
ATOM 1424 O O . ASP A 1 189 ? -10.406 1.418 14.655 1.00 93.75 189 ASP A O 1
ATOM 1428 N N . ALA A 1 190 ? -9.691 2.681 12.945 1.00 91.44 190 ALA A N 1
ATOM 1429 C CA . ALA A 1 190 ? -8.605 3.337 13.664 1.00 91.44 190 ALA A CA 1
ATOM 1430 C C . ALA A 1 190 ? -9.095 4.263 14.790 1.00 91.44 190 ALA A C 1
ATOM 1432 O O . ALA A 1 190 ? -8.365 4.482 15.758 1.00 91.44 190 ALA A O 1
ATOM 1433 N N . ASN A 1 191 ? -10.328 4.776 14.701 1.00 89.25 191 ASN A N 1
ATOM 1434 C CA . ASN A 1 191 ? -10.895 5.644 15.731 1.00 89.25 191 ASN A CA 1
ATOM 1435 C C . ASN A 1 191 ? -11.382 4.820 16.923 1.00 89.25 191 ASN A C 1
ATOM 1437 O O . ASN A 1 191 ? -10.988 5.084 18.060 1.00 89.25 191 ASN A O 1
ATOM 1441 N N . SER A 1 192 ? -12.215 3.807 16.661 1.00 90.00 192 SER A N 1
ATOM 1442 C CA . SER A 1 192 ? -12.747 2.930 17.712 1.00 90.00 192 SER A CA 1
ATOM 1443 C C . SER A 1 192 ? -11.745 1.873 18.179 1.00 90.00 192 SER A C 1
ATOM 1445 O O . SER A 1 192 ? -11.911 1.316 19.260 1.00 90.00 192 SER A O 1
ATOM 1447 N N . ARG A 1 193 ? -10.681 1.626 17.401 1.00 91.94 193 ARG A N 1
ATOM 1448 C CA . ARG A 1 193 ? -9.625 0.627 17.659 1.00 91.94 193 ARG A CA 1
ATOM 1449 C C . ARG A 1 193 ? -10.161 -0.802 17.685 1.00 91.94 193 ARG A C 1
ATOM 1451 O O . ARG A 1 193 ? -9.625 -1.667 18.375 1.00 91.94 193 ARG A O 1
ATOM 1458 N N . THR A 1 194 ? -11.225 -1.048 16.927 1.00 92.31 194 THR A N 1
ATOM 1459 C CA . THR A 1 194 ? -11.890 -2.350 16.852 1.00 92.31 194 THR A CA 1
ATOM 1460 C C . THR A 1 194 ? -11.782 -2.947 15.455 1.00 92.31 194 THR A C 1
ATOM 1462 O O . THR A 1 194 ? -11.655 -2.235 14.455 1.00 92.31 194 THR A O 1
ATOM 1465 N N . VAL A 1 195 ? -11.828 -4.277 15.378 1.00 94.19 195 VAL A N 1
ATOM 1466 C CA . VAL A 1 195 ? -11.898 -4.992 14.101 1.00 94.19 195 VAL A CA 1
ATOM 1467 C C . VAL A 1 195 ? -13.321 -4.875 13.559 1.00 94.19 195 VAL A C 1
ATOM 1469 O O . VAL A 1 195 ? -14.265 -5.411 14.135 1.00 94.19 195 VAL A O 1
ATOM 1472 N N . THR A 1 196 ? -13.471 -4.177 12.436 1.00 92.94 196 THR A N 1
ATOM 1473 C CA . THR A 1 196 ? -14.745 -4.001 11.727 1.00 92.94 196 THR A CA 1
ATOM 1474 C C . THR A 1 196 ? -15.085 -5.210 10.859 1.00 92.94 196 THR A C 1
ATOM 1476 O O . THR A 1 196 ? -16.253 -5.586 10.763 1.00 92.94 196 THR A O 1
ATOM 1479 N N . ALA A 1 197 ? -14.086 -5.826 10.225 1.00 93.19 197 ALA A N 1
ATOM 1480 C CA . ALA A 1 197 ? -14.240 -7.047 9.435 1.00 93.19 197 ALA A CA 1
ATOM 1481 C C . ALA A 1 197 ? -12.962 -7.890 9.505 1.00 93.19 197 ALA A C 1
ATOM 1483 O O . ALA A 1 197 ? -11.866 -7.359 9.684 1.00 93.19 197 ALA A O 1
ATOM 1484 N N . SER A 1 198 ? -13.095 -9.204 9.358 1.00 93.38 198 SER A N 1
ATOM 1485 C CA . SER A 1 198 ? -11.965 -10.127 9.319 1.00 93.38 198 SER A CA 1
ATOM 1486 C C . SER A 1 198 ? -12.194 -11.212 8.276 1.00 93.38 198 SER A C 1
ATOM 1488 O O . SER A 1 198 ? -13.304 -11.710 8.099 1.00 93.38 198 SER A O 1
ATOM 1490 N N . PHE A 1 199 ? -11.113 -11.579 7.604 1.00 93.62 199 PHE A N 1
ATOM 1491 C CA . PHE A 1 199 ? -11.063 -12.566 6.539 1.00 93.62 199 PHE A CA 1
ATOM 1492 C C . PHE A 1 199 ? -9.917 -13.537 6.851 1.00 93.62 199 PHE A C 1
ATOM 1494 O O . PHE A 1 199 ? -8.811 -13.373 6.331 1.00 93.62 199 PHE A O 1
ATOM 1501 N N . PRO A 1 200 ? -10.125 -14.500 7.766 1.00 91.12 200 PRO A N 1
ATOM 1502 C CA . PRO A 1 200 ? -9.076 -15.426 8.172 1.00 91.12 200 PRO A CA 1
ATOM 1503 C C . PRO A 1 200 ? -8.820 -16.490 7.098 1.00 91.12 200 PRO A C 1
ATOM 1505 O O . PRO A 1 200 ? -9.768 -17.066 6.570 1.00 91.12 200 PRO A O 1
ATOM 1508 N N . ASN A 1 201 ? -7.544 -16.786 6.834 1.00 85.62 201 ASN A N 1
ATOM 1509 C CA . ASN A 1 201 ? -7.088 -17.906 5.994 1.00 85.62 201 ASN A CA 1
ATOM 1510 C C . ASN A 1 201 ? -7.714 -17.967 4.583 1.00 85.62 201 ASN A C 1
ATOM 1512 O O . ASN A 1 201 ? -7.975 -19.054 4.070 1.00 85.62 201 ASN A O 1
ATOM 1516 N N . PHE A 1 202 ? -7.985 -16.818 3.955 1.00 86.88 202 PHE A N 1
ATOM 1517 C CA . PHE A 1 202 ? -8.446 -16.801 2.558 1.00 86.88 202 PHE A CA 1
ATOM 1518 C C . PHE A 1 202 ? -7.303 -17.017 1.571 1.00 86.88 202 PHE A C 1
ATOM 1520 O O . PHE A 1 202 ? -7.516 -17.596 0.508 1.00 86.88 202 PHE A O 1
ATOM 1527 N N . HIS A 1 203 ? -6.101 -16.568 1.931 1.00 93.19 203 HIS A N 1
ATOM 1528 C CA . HIS A 1 203 ? -4.893 -16.948 1.220 1.00 93.19 203 HIS A CA 1
ATOM 1529 C C . HIS A 1 203 ? -4.230 -18.135 1.917 1.00 93.19 203 HIS A C 1
ATOM 1531 O O . HIS A 1 203 ? -4.143 -18.182 3.143 1.00 93.19 203 HIS A O 1
ATOM 1537 N N . ASN A 1 204 ? -3.710 -19.076 1.130 1.00 92.44 204 ASN A N 1
ATOM 1538 C CA . ASN A 1 204 ? -2.959 -20.230 1.650 1.00 92.44 204 ASN A CA 1
ATOM 1539 C C . ASN A 1 204 ? -1.474 -19.906 1.895 1.00 92.44 204 ASN A C 1
ATOM 1541 O O . ASN A 1 204 ? -0.658 -20.788 2.158 1.00 92.44 204 ASN A O 1
ATOM 1545 N N . SER A 1 205 ? -1.084 -18.649 1.714 1.00 92.62 205 SER A N 1
ATOM 1546 C CA . SER A 1 205 ? 0.293 -18.161 1.765 1.00 92.62 205 SER A CA 1
ATOM 1547 C C . SER A 1 205 ? 0.295 -16.677 2.153 1.00 92.62 205 SER A C 1
ATOM 1549 O O . SER A 1 205 ? -0.779 -16.067 2.185 1.00 92.62 205 SER A O 1
ATOM 1551 N N . PRO A 1 206 ? 1.467 -16.078 2.442 1.00 94.12 206 PRO A N 1
ATOM 1552 C CA . PRO A 1 206 ? 1.561 -14.665 2.785 1.00 94.12 206 PRO A CA 1
ATOM 1553 C C . PRO A 1 206 ? 0.845 -13.747 1.800 1.00 94.12 206 PRO A C 1
ATOM 1555 O O . PRO A 1 206 ? 1.005 -13.877 0.581 1.00 94.12 206 PRO A O 1
ATOM 1558 N N . VAL A 1 207 ? 0.092 -12.795 2.351 1.00 96.50 207 VAL A N 1
ATOM 1559 C CA . VAL A 1 207 ? -0.531 -11.724 1.574 1.00 96.50 207 VAL A CA 1
ATOM 1560 C C . VAL A 1 207 ? 0.532 -10.673 1.262 1.00 96.50 207 VAL A C 1
ATOM 1562 O O . VAL A 1 207 ? 1.114 -10.061 2.158 1.00 96.50 207 VAL A O 1
ATOM 1565 N N . THR A 1 208 ? 0.784 -10.473 -0.023 1.00 96.12 208 THR A N 1
ATOM 1566 C CA . THR A 1 208 ? 1.846 -9.626 -0.588 1.00 96.12 208 THR A CA 1
ATOM 1567 C C . THR A 1 208 ? 1.301 -8.423 -1.351 1.00 96.12 208 THR A C 1
ATOM 1569 O O . THR A 1 208 ? 2.062 -7.562 -1.782 1.00 96.12 208 THR A O 1
ATOM 1572 N N . GLY A 1 209 ? -0.020 -8.309 -1.481 1.00 95.31 209 GLY A N 1
ATOM 1573 C CA . GLY A 1 209 ? -0.692 -7.134 -2.017 1.00 95.31 209 GLY A CA 1
ATOM 1574 C C . GLY A 1 209 ? -1.954 -6.799 -1.231 1.00 95.31 209 GLY A C 1
ATOM 1575 O O . GLY A 1 209 ? -2.722 -7.692 -0.882 1.00 95.31 209 GLY A O 1
ATOM 1576 N N . LEU A 1 210 ? -2.183 -5.512 -0.979 1.00 96.81 210 LEU A N 1
ATOM 1577 C CA . LEU A 1 210 ? -3.374 -4.981 -0.318 1.00 96.81 210 LEU A CA 1
ATOM 1578 C C . LEU A 1 210 ? -3.694 -3.628 -0.952 1.00 96.81 210 LEU A C 1
ATOM 1580 O O . LEU A 1 210 ? -2.854 -2.730 -0.921 1.00 96.81 210 LEU A O 1
ATOM 1584 N N . ALA A 1 211 ? -4.885 -3.491 -1.530 1.00 95.75 211 ALA A N 1
ATOM 1585 C CA . ALA A 1 211 ? -5.312 -2.248 -2.154 1.00 95.75 211 ALA A CA 1
ATOM 1586 C C . ALA A 1 211 ? -6.808 -1.969 -1.926 1.00 95.75 211 ALA A C 1
ATOM 1588 O O . ALA A 1 211 ? -7.667 -2.770 -2.295 1.00 95.75 211 ALA A O 1
ATOM 1589 N N . PHE A 1 212 ? -7.142 -0.811 -1.355 1.00 95.25 212 PHE A N 1
ATOM 1590 C CA . PHE A 1 212 ? -8.518 -0.302 -1.355 1.00 95.25 212 PHE A CA 1
ATOM 1591 C C . PHE A 1 212 ? -8.909 0.225 -2.738 1.00 95.25 212 PHE A C 1
ATOM 1593 O O . PHE A 1 212 ? -8.086 0.807 -3.447 1.00 95.25 212 PHE A O 1
ATOM 1600 N N . SER A 1 213 ? -10.183 0.078 -3.104 1.00 93.12 213 SER A N 1
ATOM 1601 C CA . SER A 1 213 ? -10.710 0.753 -4.289 1.00 93.12 213 SER A CA 1
ATOM 1602 C C . SER A 1 213 ? -10.711 2.269 -4.076 1.00 93.12 213 SER A C 1
ATOM 1604 O O . SER A 1 213 ? -11.126 2.778 -3.033 1.00 93.12 213 SER A O 1
ATOM 1606 N N . SER A 1 214 ? -10.265 3.002 -5.094 1.00 88.44 214 SER A N 1
ATOM 1607 C CA . SER A 1 214 ? -10.272 4.468 -5.117 1.00 88.44 214 SER A CA 1
ATOM 1608 C C . SER A 1 214 ? -11.652 5.070 -5.394 1.00 88.44 214 SER A C 1
ATOM 1610 O O . SER A 1 214 ? -11.827 6.276 -5.232 1.00 88.44 214 SER A O 1
ATOM 1612 N N . VAL A 1 215 ? -12.625 4.252 -5.815 1.00 89.50 215 VAL A N 1
ATOM 1613 C CA . VAL A 1 215 ? -13.967 4.699 -6.225 1.00 89.50 215 VAL A CA 1
ATOM 1614 C C . VAL A 1 215 ? -15.046 4.186 -5.277 1.00 89.50 215 VAL A C 1
ATOM 1616 O O . VAL A 1 215 ? -15.961 4.934 -4.938 1.00 89.50 215 VAL A O 1
ATOM 1619 N N . ASN A 1 216 ? -14.937 2.940 -4.807 1.00 90.81 216 ASN A N 1
ATOM 1620 C CA . ASN A 1 216 ? -15.913 2.354 -3.894 1.00 90.81 216 ASN A CA 1
ATOM 1621 C C . ASN A 1 216 ? -15.277 2.021 -2.541 1.00 90.81 216 ASN A C 1
ATOM 1623 O O . ASN A 1 216 ? -14.486 1.093 -2.417 1.00 90.81 216 ASN A O 1
ATOM 1627 N N . HIS A 1 217 ? -15.692 2.737 -1.501 1.00 89.94 217 HIS A N 1
ATOM 1628 C CA . HIS A 1 217 ? -15.192 2.561 -0.139 1.00 89.94 217 HIS A CA 1
ATOM 1629 C C . HIS A 1 217 ? -15.528 1.201 0.502 1.00 89.94 217 HIS A C 1
ATOM 1631 O O . HIS A 1 217 ? -14.966 0.883 1.550 1.00 89.94 217 HIS A O 1
ATOM 1637 N N . MET A 1 218 ? -16.416 0.412 -0.113 1.00 91.69 218 MET A N 1
ATOM 1638 C CA . MET A 1 218 ? -16.770 -0.940 0.328 1.00 91.69 218 MET A CA 1
ATOM 1639 C C . MET A 1 218 ? -15.933 -2.030 -0.338 1.00 91.69 218 MET A C 1
ATOM 1641 O O . MET A 1 218 ? -15.991 -3.173 0.103 1.00 91.69 218 MET A O 1
ATOM 1645 N N . LEU A 1 219 ? -15.145 -1.698 -1.366 1.00 93.50 219 LEU A N 1
ATOM 1646 C CA . LEU A 1 219 ? -14.354 -2.672 -2.110 1.00 93.50 219 LEU A CA 1
ATOM 1647 C C . LEU A 1 219 ? -12.866 -2.581 -1.778 1.00 93.50 219 LEU A C 1
ATOM 1649 O O . LEU A 1 219 ? -12.271 -1.504 -1.690 1.00 93.50 219 LEU A O 1
ATOM 1653 N N . MET A 1 220 ? -12.250 -3.750 -1.670 1.00 95.12 220 MET A N 1
ATOM 1654 C CA . MET A 1 220 ? -10.815 -3.925 -1.472 1.00 95.12 220 MET A CA 1
ATOM 1655 C C . MET A 1 220 ? -10.355 -5.170 -2.221 1.00 95.12 220 MET A C 1
ATOM 1657 O O . MET A 1 220 ? -11.137 -6.099 -2.418 1.00 95.12 220 MET A O 1
ATOM 1661 N N . CYS A 1 221 ? -9.088 -5.215 -2.610 1.00 95.62 221 CYS A N 1
ATOM 1662 C CA . CYS A 1 221 ? -8.459 -6.428 -3.100 1.00 95.62 221 CYS A CA 1
ATOM 1663 C C . CYS A 1 221 ? -7.182 -6.767 -2.337 1.00 95.62 221 CYS A C 1
ATOM 1665 O O . CYS A 1 221 ? -6.471 -5.888 -1.842 1.00 95.62 221 CYS A O 1
ATOM 1667 N N . THR A 1 222 ? -6.897 -8.061 -2.259 1.00 97.44 222 THR A N 1
ATOM 1668 C CA . THR A 1 222 ? -5.620 -8.584 -1.777 1.00 97.44 222 THR A CA 1
ATOM 1669 C C . THR A 1 222 ? -5.046 -9.571 -2.762 1.00 97.44 222 THR A C 1
ATOM 1671 O O . THR A 1 222 ? -5.778 -10.194 -3.527 1.00 97.44 222 THR A O 1
ATOM 1674 N N . ALA A 1 223 ? -3.730 -9.715 -2.733 1.00 96.69 223 ALA A N 1
ATOM 1675 C CA . ALA A 1 223 ? -3.017 -10.701 -3.518 1.00 96.69 223 ALA A CA 1
ATOM 1676 C C . ALA A 1 223 ? -1.990 -11.424 -2.653 1.00 96.69 223 ALA A C 1
ATOM 1678 O O . ALA A 1 223 ? -1.475 -10.848 -1.692 1.00 96.69 223 ALA A O 1
ATOM 1679 N N . GLY A 1 224 ? -1.700 -12.675 -2.994 1.00 95.56 224 GLY A N 1
ATOM 1680 C CA . GLY A 1 224 ? -0.779 -13.506 -2.231 1.00 95.56 224 GLY A CA 1
ATOM 1681 C C . GLY A 1 224 ? 0.161 -14.327 -3.101 1.00 95.56 224 GLY A C 1
ATOM 1682 O O . GLY A 1 224 ? -0.009 -14.471 -4.316 1.00 95.56 224 GLY A O 1
ATOM 1683 N N . LEU A 1 225 ? 1.150 -14.926 -2.440 1.00 95.75 225 LEU A N 1
ATOM 1684 C CA . LEU A 1 225 ? 2.058 -15.895 -3.065 1.00 95.75 225 LEU A CA 1
ATOM 1685 C C . LEU A 1 225 ? 1.353 -17.194 -3.487 1.00 95.75 225 LEU A C 1
ATOM 1687 O O . LEU A 1 225 ? 1.936 -17.996 -4.205 1.00 95.75 225 LEU A O 1
ATOM 1691 N N . ASP A 1 226 ? 0.094 -17.378 -3.094 1.00 95.62 226 ASP A N 1
ATOM 1692 C CA . ASP A 1 226 ? -0.779 -18.486 -3.485 1.00 95.62 226 ASP A CA 1
ATOM 1693 C C . ASP A 1 226 ? -1.432 -18.297 -4.863 1.00 95.62 226 ASP A C 1
ATOM 1695 O O . ASP A 1 226 ? -2.416 -18.968 -5.166 1.00 95.62 226 ASP A O 1
ATOM 1699 N N . HIS A 1 227 ? -0.889 -17.395 -5.688 1.00 95.19 227 HIS A N 1
ATOM 1700 C CA . HIS A 1 227 ? -1.321 -17.115 -7.062 1.00 95.19 227 HIS A CA 1
ATOM 1701 C C . HIS A 1 227 ? -2.696 -16.447 -7.193 1.00 95.19 227 HIS A C 1
ATOM 1703 O O . HIS A 1 227 ? -3.185 -16.247 -8.308 1.00 95.19 227 HIS A O 1
ATOM 1709 N N . LYS A 1 228 ? -3.332 -16.080 -6.077 1.00 95.81 228 LYS A N 1
ATOM 1710 C CA . LYS A 1 228 ? -4.706 -15.580 -6.072 1.00 95.81 228 LYS A CA 1
ATOM 1711 C C . LYS A 1 228 ? -4.773 -14.090 -5.796 1.00 95.81 228 LYS A C 1
ATOM 1713 O O . LYS A 1 228 ? -3.994 -13.541 -5.018 1.00 95.81 228 LYS A O 1
ATOM 1718 N N . VAL A 1 229 ? -5.768 -13.453 -6.403 1.00 96.19 229 VAL A N 1
ATOM 1719 C CA . VAL A 1 229 ? -6.258 -12.122 -6.047 1.00 96.19 229 VAL A CA 1
ATOM 1720 C C . VAL A 1 229 ? -7.700 -12.257 -5.589 1.00 96.19 229 VAL A C 1
ATOM 1722 O O . VAL A 1 229 ? -8.555 -12.708 -6.351 1.00 96.19 229 VAL A O 1
ATOM 1725 N N . HIS A 1 230 ? -7.978 -11.850 -4.360 1.00 96.00 230 HIS A N 1
ATOM 1726 C CA . HIS A 1 230 ? -9.322 -11.837 -3.799 1.00 96.00 230 HIS A CA 1
ATOM 1727 C C . HIS A 1 230 ? -9.858 -10.408 -3.780 1.00 96.00 230 HIS A C 1
ATOM 1729 O O . HIS A 1 230 ? -9.149 -9.479 -3.401 1.00 96.00 230 HIS A O 1
ATOM 1735 N N . PHE A 1 231 ? -11.117 -10.235 -4.170 1.00 95.44 231 PHE A N 1
ATOM 1736 C CA . PHE A 1 231 ? -11.859 -8.983 -4.062 1.00 95.44 231 PHE A CA 1
ATOM 1737 C C . PHE A 1 231 ? -12.914 -9.137 -2.978 1.00 95.44 231 PHE A C 1
ATOM 1739 O O . PHE A 1 231 ? -13.688 -10.093 -3.000 1.00 95.44 231 PHE A O 1
ATOM 1746 N N . TYR A 1 232 ? -12.963 -8.189 -2.055 1.00 95.56 232 TYR A N 1
ATOM 1747 C CA . TYR A 1 232 ? -13.807 -8.233 -0.871 1.00 95.56 232 TYR A CA 1
ATOM 1748 C C . TYR A 1 232 ? -14.853 -7.136 -0.920 1.00 95.56 232 TYR A C 1
ATOM 1750 O O . TYR A 1 232 ? -14.547 -6.001 -1.290 1.00 95.56 232 TYR A O 1
ATOM 1758 N N . ASP A 1 233 ? -16.049 -7.480 -0.457 1.00 94.81 233 ASP A N 1
ATOM 1759 C CA . ASP A 1 233 ? -17.013 -6.516 0.042 1.00 94.81 233 ASP A CA 1
ATOM 1760 C C . ASP A 1 233 ? -16.841 -6.414 1.562 1.00 94.81 233 ASP A C 1
ATOM 1762 O O . ASP A 1 233 ? -17.000 -7.387 2.308 1.00 94.81 233 ASP A O 1
ATOM 1766 N N . ILE A 1 234 ? -16.472 -5.223 2.020 1.00 93.25 234 ILE A N 1
ATOM 1767 C CA . ILE A 1 234 ? -16.200 -4.932 3.427 1.00 93.25 234 ILE A CA 1
ATOM 1768 C C . ILE A 1 234 ? -17.504 -4.849 4.233 1.00 93.25 234 ILE A C 1
ATOM 1770 O O . ILE A 1 234 ? -17.496 -5.178 5.420 1.00 93.25 234 ILE A O 1
ATOM 1774 N N . GLN A 1 235 ? -18.617 -4.429 3.615 1.00 91.62 235 GLN A N 1
ATOM 1775 C CA . GLN A 1 235 ? -19.925 -4.329 4.271 1.00 91.62 235 GLN A CA 1
ATOM 1776 C C . GLN A 1 235 ? -20.469 -5.711 4.566 1.00 91.62 235 GLN A C 1
ATOM 1778 O O . GLN A 1 235 ? -20.841 -6.024 5.695 1.00 91.62 235 GLN A O 1
ATOM 1783 N N . GLU A 1 236 ? -20.505 -6.526 3.517 1.00 92.62 236 GLU A N 1
ATOM 1784 C CA . GLU A 1 236 ? -21.105 -7.851 3.537 1.00 92.62 236 GLU A CA 1
ATOM 1785 C C . GLU A 1 236 ? -20.144 -8.897 4.103 1.00 92.62 236 GLU A C 1
ATOM 1787 O O . GLU A 1 236 ? -20.546 -10.027 4.369 1.00 92.62 236 GLU A O 1
ATOM 1792 N N . ARG A 1 237 ? -18.875 -8.518 4.314 1.00 93.75 237 ARG A N 1
ATOM 1793 C CA . ARG A 1 237 ? -17.812 -9.372 4.856 1.00 93.75 237 ARG A CA 1
ATOM 1794 C C . ARG A 1 237 ? -17.662 -10.666 4.058 1.00 93.75 237 ARG A C 1
ATOM 1796 O O . ARG A 1 237 ? -17.469 -11.741 4.626 1.00 93.75 237 ARG A O 1
ATOM 1803 N N . ARG A 1 238 ? -17.702 -10.558 2.728 1.00 93.38 238 ARG A N 1
ATOM 1804 C CA . ARG A 1 238 ? -17.529 -11.693 1.813 1.00 93.38 238 ARG A CA 1
ATOM 1805 C C . ARG A 1 238 ? -16.549 -11.392 0.691 1.00 93.38 238 ARG A C 1
ATOM 1807 O O . ARG A 1 238 ? -16.298 -10.238 0.351 1.00 93.38 238 ARG A O 1
ATOM 1814 N N . VAL A 1 239 ? -16.031 -12.456 0.089 1.00 94.31 239 VAL A N 1
ATOM 1815 C CA . VAL A 1 239 ? -15.299 -12.378 -1.175 1.00 94.31 239 VAL A CA 1
ATOM 1816 C C . VAL A 1 239 ? -16.314 -12.291 -2.312 1.00 94.31 239 VAL A C 1
ATOM 1818 O O . VAL A 1 239 ? -17.195 -13.139 -2.430 1.00 94.31 239 VAL A O 1
ATOM 1821 N N . VAL A 1 240 ? -16.187 -11.260 -3.140 1.00 93.56 240 VAL A N 1
ATOM 1822 C CA . VAL A 1 240 ? -17.027 -11.021 -4.321 1.00 93.56 240 VAL A CA 1
ATOM 1823 C C . VAL A 1 240 ? -16.480 -11.772 -5.530 1.00 93.56 240 VAL A C 1
ATOM 1825 O O . VAL A 1 240 ? -17.238 -12.344 -6.309 1.00 93.56 240 VAL A O 1
ATOM 1828 N N . LYS A 1 241 ? -15.155 -11.761 -5.703 1.00 91.81 241 LYS A N 1
ATOM 1829 C CA . LYS A 1 241 ? -14.478 -12.360 -6.855 1.00 91.81 241 LYS A CA 1
ATOM 1830 C C . LYS A 1 241 ? -13.105 -12.879 -6.448 1.00 91.81 241 LYS A C 1
ATOM 1832 O O . LYS A 1 241 ? -12.408 -12.227 -5.674 1.00 91.81 241 LYS A O 1
ATOM 1837 N N . THR A 1 242 ? -12.699 -13.996 -7.041 1.00 94.06 242 THR A N 1
ATOM 1838 C CA . THR A 1 242 ? -11.320 -14.492 -6.992 1.00 94.06 242 THR A CA 1
ATOM 1839 C C . THR A 1 242 ? -10.775 -14.571 -8.410 1.00 94.06 242 THR A C 1
ATOM 1841 O O . THR A 1 242 ? -11.465 -15.024 -9.324 1.00 94.06 242 THR A O 1
ATOM 1844 N N . MET A 1 243 ? -9.547 -14.107 -8.600 1.00 93.50 243 MET A N 1
ATOM 1845 C CA . MET A 1 243 ? -8.768 -14.296 -9.819 1.00 93.50 243 MET A CA 1
ATOM 1846 C C . MET A 1 243 ? -7.549 -15.148 -9.487 1.00 93.50 243 MET A C 1
ATOM 1848 O O . MET A 1 243 ? -6.957 -14.979 -8.426 1.00 93.50 243 MET A O 1
ATOM 1852 N N . GLU A 1 244 ? -7.178 -16.046 -10.389 1.00 93.62 244 GLU A N 1
ATOM 1853 C CA . GLU A 1 244 ? -6.018 -16.923 -10.245 1.00 93.62 244 GLU A CA 1
ATOM 1854 C C . GLU A 1 244 ? -5.073 -16.684 -11.420 1.00 93.62 244 GLU A C 1
ATOM 1856 O O . GLU A 1 244 ? -5.516 -16.554 -12.563 1.00 93.62 244 GLU A O 1
ATOM 1861 N N . LEU A 1 245 ? -3.787 -16.535 -11.116 1.00 92.25 245 LEU A N 1
ATOM 1862 C CA . LEU A 1 245 ? -2.732 -16.230 -12.074 1.00 92.25 245 LEU A CA 1
ATOM 1863 C C . LEU A 1 245 ? -1.744 -17.396 -12.164 1.00 92.25 245 LEU A C 1
ATOM 1865 O O . LEU A 1 245 ? -1.632 -18.220 -11.267 1.00 92.25 245 LEU A O 1
ATOM 1869 N N . GLU A 1 246 ? -0.956 -17.440 -13.233 1.00 90.62 246 GLU A N 1
ATOM 1870 C CA . GLU A 1 246 ? 0.033 -18.512 -13.422 1.00 90.62 246 GLU A CA 1
ATOM 1871 C C . GLU A 1 246 ? 1.261 -18.374 -12.504 1.00 90.62 246 GLU A C 1
ATOM 1873 O O . GLU A 1 246 ? 1.937 -19.357 -12.209 1.00 90.62 246 GLU A O 1
ATOM 1878 N N . ALA A 1 247 ? 1.560 -17.164 -12.021 1.00 91.88 247 ALA A N 1
ATOM 1879 C CA . ALA A 1 247 ? 2.762 -16.867 -11.241 1.00 91.88 247 ALA A CA 1
ATOM 1880 C C . ALA A 1 247 ? 2.427 -16.348 -9.830 1.00 91.88 247 ALA A C 1
ATOM 1882 O O . ALA A 1 247 ? 1.415 -15.661 -9.671 1.00 91.88 247 ALA A O 1
ATOM 1883 N N . PRO A 1 248 ? 3.282 -16.614 -8.818 1.00 95.38 248 PRO A N 1
ATOM 1884 C CA . PRO A 1 248 ? 3.103 -16.064 -7.478 1.00 95.38 248 PRO A CA 1
ATOM 1885 C C . PRO A 1 248 ? 3.131 -14.537 -7.512 1.00 95.38 248 PRO A C 1
ATOM 1887 O O . PRO A 1 248 ? 3.988 -13.934 -8.173 1.00 95.38 248 PRO A O 1
ATOM 1890 N N . ILE A 1 249 ? 2.208 -13.916 -6.782 1.00 96.38 249 ILE A N 1
ATOM 1891 C CA . ILE A 1 249 ? 2.035 -12.466 -6.772 1.00 96.38 249 ILE A CA 1
ATOM 1892 C C . ILE A 1 249 ? 2.832 -11.877 -5.615 1.00 96.38 249 ILE A C 1
ATOM 1894 O O . ILE A 1 249 ? 2.797 -12.390 -4.498 1.00 96.38 249 ILE A O 1
ATOM 1898 N N . THR A 1 250 ? 3.561 -10.798 -5.874 1.00 96.12 250 THR A N 1
ATOM 1899 C CA . THR A 1 250 ? 4.455 -10.155 -4.900 1.00 96.12 250 THR A CA 1
ATOM 1900 C C . THR A 1 250 ? 4.086 -8.709 -4.605 1.00 96.12 250 THR A C 1
ATOM 1902 O O . THR A 1 250 ? 4.520 -8.181 -3.590 1.00 96.12 250 THR A O 1
ATOM 1905 N N . SER A 1 251 ? 3.297 -8.065 -5.465 1.00 95.69 251 SER A N 1
ATOM 1906 C CA . SER A 1 251 ? 2.809 -6.700 -5.250 1.00 95.69 251 SER A CA 1
ATOM 1907 C C . SER A 1 251 ? 1.516 -6.441 -6.025 1.00 95.69 251 SER A C 1
ATOM 1909 O O . SER A 1 251 ? 1.239 -7.078 -7.044 1.00 95.69 251 SER A O 1
ATOM 1911 N N . LEU A 1 252 ? 0.707 -5.505 -5.530 1.00 96.69 252 LEU A N 1
ATOM 1912 C CA . LEU A 1 252 ? -0.605 -5.161 -6.078 1.00 96.69 252 LEU A CA 1
ATOM 1913 C C . LEU A 1 252 ? -0.847 -3.660 -5.928 1.00 96.69 252 LEU A C 1
ATOM 1915 O O . LEU A 1 252 ? -0.627 -3.111 -4.851 1.00 96.69 252 LEU A O 1
ATOM 1919 N N . ALA A 1 253 ? -1.365 -3.018 -6.972 1.00 95.31 253 ALA A N 1
ATOM 1920 C CA . ALA A 1 253 ? -1.784 -1.623 -6.917 1.00 95.31 253 ALA A CA 1
ATOM 1921 C C . ALA A 1 253 ? -3.106 -1.407 -7.658 1.00 95.31 253 ALA A C 1
ATOM 1923 O O . ALA A 1 253 ? -3.335 -1.979 -8.725 1.00 95.31 253 ALA A O 1
ATOM 1924 N N . PHE A 1 254 ? -3.958 -0.542 -7.108 1.00 92.88 254 PHE A N 1
ATOM 1925 C CA . PHE A 1 254 ? -5.193 -0.092 -7.749 1.00 92.88 254 PHE A CA 1
ATOM 1926 C C . PHE A 1 254 ? -4.942 1.235 -8.472 1.00 92.88 254 PHE A C 1
ATOM 1928 O O . PHE A 1 254 ? -4.348 2.150 -7.901 1.00 92.88 254 PHE A O 1
ATOM 1935 N N . ASN A 1 255 ? -5.398 1.360 -9.718 1.00 92.00 255 ASN A N 1
ATOM 1936 C CA . ASN A 1 255 ? -5.375 2.641 -10.418 1.00 92.00 255 ASN A CA 1
ATOM 1937 C C . ASN A 1 255 ? -6.395 3.618 -9.803 1.00 92.00 255 ASN A C 1
ATOM 1939 O O . ASN A 1 255 ? -7.487 3.214 -9.407 1.00 92.00 255 ASN A O 1
ATOM 1943 N N . GLY A 1 256 ? -6.093 4.919 -9.809 1.00 86.19 256 GLY A N 1
ATOM 1944 C CA . GLY A 1 256 ? -6.978 5.962 -9.279 1.00 86.19 256 GLY A CA 1
ATOM 1945 C C . GLY A 1 256 ? -8.366 6.003 -9.933 1.00 86.19 256 GLY A C 1
ATOM 1946 O O . GLY A 1 256 ? -9.329 6.394 -9.281 1.00 86.19 256 GLY A O 1
ATOM 1947 N N . GLU A 1 257 ? -8.499 5.528 -11.173 1.00 86.19 257 GLU A N 1
ATOM 1948 C CA . GLU A 1 257 ? -9.781 5.436 -11.892 1.00 86.19 257 GLU A CA 1
ATOM 1949 C C . GLU A 1 257 ? -10.713 4.322 -11.383 1.00 86.19 257 GLU A C 1
ATOM 1951 O O . GLU A 1 257 ? -11.894 4.316 -11.714 1.00 86.19 257 GLU A O 1
ATOM 1956 N N . GLY A 1 258 ? -10.217 3.369 -10.587 1.00 85.56 258 GLY A N 1
ATOM 1957 C CA . GLY A 1 258 ? -11.063 2.374 -9.920 1.00 85.56 258 GLY A CA 1
ATOM 1958 C C . GLY A 1 258 ? -11.503 1.170 -10.759 1.00 85.56 258 GLY A C 1
ATOM 1959 O O . GLY A 1 258 ? -12.187 0.301 -10.226 1.00 85.56 258 GLY A O 1
ATOM 1960 N N . HIS A 1 259 ? -11.051 1.037 -12.009 1.00 88.62 259 HIS A N 1
ATOM 1961 C CA . HIS A 1 259 ? -11.344 -0.139 -12.846 1.00 88.62 259 HIS A CA 1
ATOM 1962 C C . HIS A 1 259 ? -10.120 -0.960 -13.274 1.00 88.62 259 HIS A C 1
ATOM 1964 O O . HIS A 1 259 ? -10.288 -1.991 -13.915 1.00 88.62 259 HIS A O 1
ATOM 1970 N N . THR A 1 260 ? -8.897 -0.535 -12.953 1.00 92.38 260 THR A N 1
ATOM 1971 C CA . THR A 1 260 ? -7.673 -1.237 -13.373 1.00 92.38 260 THR A CA 1
ATOM 1972 C C . THR A 1 260 ? -6.799 -1.562 -12.174 1.00 92.38 260 THR A C 1
ATOM 1974 O O . THR A 1 260 ? -6.655 -0.732 -11.275 1.00 92.38 260 THR A O 1
ATOM 1977 N N . ILE A 1 261 ? -6.171 -2.736 -12.198 1.00 94.38 261 ILE A N 1
ATOM 1978 C CA . ILE A 1 261 ? -5.153 -3.142 -11.228 1.00 94.38 261 ILE A CA 1
ATOM 1979 C C . ILE A 1 261 ? -3.838 -3.481 -11.933 1.00 94.38 261 ILE A C 1
ATOM 1981 O O . ILE A 1 261 ? -3.837 -3.956 -13.071 1.00 94.38 261 ILE A O 1
ATOM 1985 N N . ALA A 1 262 ? -2.724 -3.243 -11.249 1.00 95.38 262 ALA A N 1
ATOM 1986 C CA . ALA A 1 262 ? -1.404 -3.719 -11.642 1.00 95.38 262 ALA A CA 1
ATOM 1987 C C . ALA A 1 262 ? -0.927 -4.766 -10.637 1.00 95.38 262 ALA A C 1
ATOM 1989 O O . ALA A 1 262 ? -1.053 -4.578 -9.426 1.00 95.38 262 ALA A O 1
ATOM 1990 N N . ILE A 1 263 ? -0.385 -5.860 -11.156 1.00 96.00 263 ILE A N 1
ATOM 1991 C CA . ILE A 1 263 ? 0.068 -7.018 -10.396 1.00 96.00 263 ILE A CA 1
ATOM 1992 C C . ILE A 1 263 ? 1.541 -7.254 -10.705 1.00 96.00 263 ILE A C 1
ATOM 1994 O O . ILE A 1 263 ? 1.918 -7.394 -11.866 1.00 96.00 263 ILE A O 1
ATOM 1998 N N . GLY A 1 264 ? 2.365 -7.322 -9.667 1.00 95.56 264 GLY A N 1
ATOM 1999 C CA . GLY A 1 264 ? 3.769 -7.696 -9.755 1.00 95.56 264 GLY A CA 1
ATOM 2000 C C . GLY A 1 264 ? 3.945 -9.164 -9.427 1.00 95.56 264 GLY A C 1
ATOM 2001 O O . GLY A 1 264 ? 3.334 -9.675 -8.491 1.00 95.56 264 GLY A O 1
ATOM 2002 N N . THR A 1 265 ? 4.772 -9.844 -10.207 1.00 95.44 265 THR A N 1
ATOM 2003 C CA . THR A 1 265 ? 5.028 -11.276 -10.040 1.00 95.44 265 THR A CA 1
ATOM 2004 C C . THR A 1 265 ? 6.427 -11.531 -9.497 1.00 95.44 265 THR A C 1
ATOM 2006 O O . THR A 1 265 ? 7.350 -10.729 -9.677 1.00 95.44 265 THR A O 1
ATOM 2009 N N . LEU A 1 266 ? 6.609 -12.708 -8.899 1.00 94.19 266 LEU A N 1
ATOM 2010 C CA . LEU A 1 266 ? 7.907 -13.168 -8.403 1.00 94.19 266 LEU A CA 1
ATOM 2011 C C . LEU A 1 266 ? 8.979 -13.250 -9.505 1.00 94.19 266 LEU A C 1
ATOM 2013 O O . LEU A 1 266 ? 10.162 -13.080 -9.229 1.00 94.19 266 LEU A O 1
ATOM 2017 N N . TYR A 1 267 ? 8.568 -13.469 -10.756 1.00 91.81 267 TYR A N 1
ATOM 2018 C CA . TYR A 1 267 ? 9.466 -13.575 -11.911 1.00 91.81 267 TYR A CA 1
ATOM 2019 C C . TYR A 1 267 ? 9.690 -12.240 -12.637 1.00 91.81 267 TYR A C 1
ATOM 2021 O O . TYR A 1 267 ? 10.248 -12.221 -13.734 1.00 91.81 267 TYR A O 1
ATOM 2029 N N . GLY A 1 268 ? 9.242 -11.128 -12.045 1.00 91.50 268 GLY A N 1
ATOM 2030 C CA . GLY A 1 268 ? 9.555 -9.783 -12.523 1.00 91.50 268 GLY A CA 1
ATOM 2031 C C . GLY A 1 268 ? 8.650 -9.225 -13.621 1.00 91.50 268 GLY A C 1
ATOM 2032 O O . GLY A 1 268 ? 8.861 -8.109 -14.105 1.00 91.50 268 GLY A O 1
ATOM 2033 N N . GLY A 1 269 ? 7.613 -9.972 -14.000 1.00 92.88 269 GLY A N 1
ATOM 2034 C CA . GLY A 1 269 ? 6.542 -9.467 -14.853 1.00 92.88 269 GLY A CA 1
ATOM 2035 C C . GLY A 1 269 ? 5.597 -8.559 -14.071 1.00 92.88 269 GLY A C 1
ATOM 2036 O O . GLY A 1 269 ? 5.213 -8.893 -12.946 1.00 92.88 269 GLY A O 1
ATOM 2037 N N . VAL A 1 270 ? 5.196 -7.445 -14.684 1.00 94.75 270 VAL A N 1
ATOM 2038 C CA . VAL A 1 270 ? 4.130 -6.568 -14.186 1.00 94.75 270 VAL A CA 1
ATOM 2039 C C . VAL A 1 270 ? 2.936 -6.674 -15.128 1.00 94.75 270 VAL A C 1
ATOM 2041 O O . VAL A 1 270 ? 2.999 -6.253 -16.279 1.00 94.75 270 VAL A O 1
ATOM 2044 N N . GLN A 1 271 ? 1.838 -7.250 -14.656 1.00 93.56 271 GLN A N 1
ATOM 2045 C CA . GLN A 1 271 ? 0.633 -7.488 -15.445 1.00 93.56 271 GLN A CA 1
ATOM 2046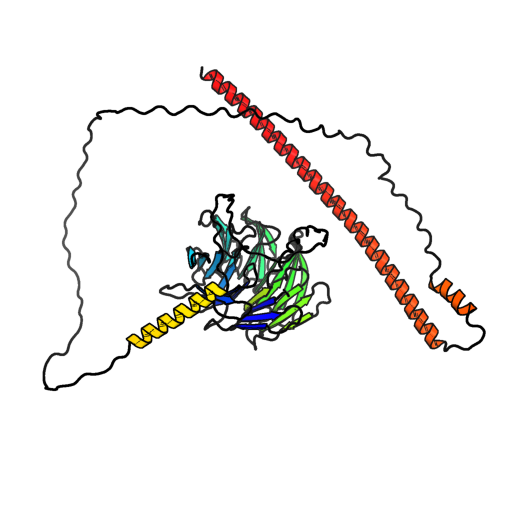 C C . GLN A 1 271 ? -0.450 -6.467 -15.095 1.00 93.56 271 GLN A C 1
ATOM 2048 O O . GL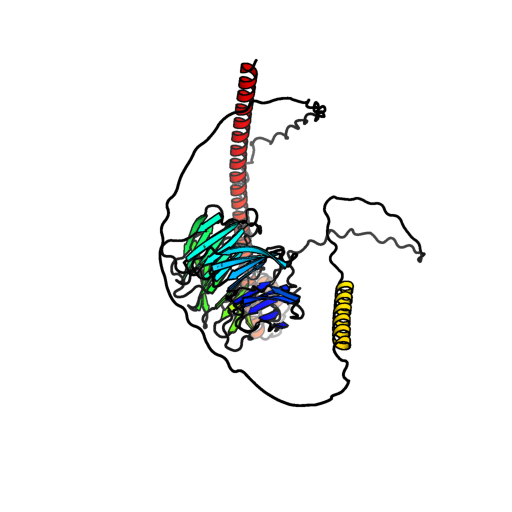N A 1 271 ? -0.718 -6.216 -13.921 1.00 93.56 271 GLN A O 1
ATOM 2053 N N . ILE A 1 272 ? -1.096 -5.895 -16.107 1.00 93.94 272 ILE A N 1
ATOM 2054 C CA . ILE A 1 272 ? -2.184 -4.927 -15.948 1.00 93.94 272 ILE A CA 1
ATOM 2055 C C . ILE A 1 272 ? -3.503 -5.605 -16.304 1.00 93.94 272 ILE A C 1
ATOM 2057 O O . ILE A 1 272 ? -3.638 -6.152 -17.396 1.00 93.94 272 ILE A O 1
ATOM 2061 N N . TYR A 1 273 ? -4.494 -5.520 -15.420 1.00 93.06 273 TYR A N 1
ATOM 2062 C CA . TYR A 1 273 ? -5.830 -6.082 -15.628 1.00 93.06 273 TYR A CA 1
ATOM 2063 C C . TYR A 1 273 ? -6.893 -4.990 -15.574 1.00 93.06 273 TYR A C 1
ATOM 2065 O O . TYR A 1 273 ? -6.944 -4.222 -14.614 1.00 93.06 273 TYR A O 1
ATOM 2073 N N . ASP A 1 274 ? -7.765 -4.949 -16.583 1.00 91.69 274 ASP A N 1
ATOM 2074 C CA . ASP A 1 274 ? -8.996 -4.153 -16.552 1.00 91.69 274 ASP A CA 1
ATOM 2075 C C . ASP A 1 274 ? -10.119 -5.016 -15.971 1.00 91.69 274 ASP A C 1
ATOM 2077 O O . ASP A 1 274 ? -10.493 -6.031 -16.553 1.00 91.69 274 ASP A O 1
ATOM 2081 N N . LEU A 1 275 ? -10.659 -4.611 -14.824 1.00 89.25 275 LEU A N 1
ATOM 2082 C CA . LEU A 1 275 ? -11.679 -5.355 -14.086 1.00 89.25 275 LEU A CA 1
ATOM 2083 C C . LEU A 1 275 ? -13.041 -5.379 -14.794 1.00 89.25 275 LEU A C 1
ATOM 2085 O O . LEU A 1 275 ? -13.895 -6.181 -14.418 1.00 89.25 275 LEU A O 1
ATOM 2089 N N . ARG A 1 276 ? -13.255 -4.505 -15.787 1.00 88.19 276 ARG A N 1
ATOM 2090 C CA . ARG A 1 276 ? -14.478 -4.467 -16.610 1.00 88.19 276 ARG A CA 1
ATOM 2091 C C . ARG A 1 276 ? -14.417 -5.449 -17.773 1.00 88.19 276 ARG A C 1
ATOM 2093 O O . ARG A 1 276 ? -15.453 -5.869 -18.276 1.00 88.19 276 ARG A O 1
ATOM 2100 N N . SER A 1 277 ? -13.206 -5.749 -18.234 1.00 80.44 277 SER A N 1
ATOM 2101 C CA . SER A 1 277 ? -12.970 -6.690 -19.321 1.00 80.44 277 SER A CA 1
ATOM 2102 C C . SER A 1 277 ? -12.804 -8.106 -18.762 1.00 80.44 277 SER A C 1
ATOM 2104 O O . SER A 1 277 ? -12.792 -8.327 -17.552 1.00 80.44 277 SER A O 1
ATOM 2106 N N . THR A 1 278 ? -12.704 -9.091 -19.653 1.00 69.88 278 THR A N 1
ATOM 2107 C CA . THR A 1 278 ? -12.456 -10.501 -19.306 1.00 69.88 278 THR A CA 1
ATOM 2108 C C . THR A 1 278 ? -11.259 -10.676 -18.356 1.00 69.88 278 THR A C 1
ATOM 2110 O O . THR A 1 278 ? -10.403 -9.802 -18.268 1.00 69.88 278 THR A O 1
ATOM 2113 N N . ASN A 1 279 ? -11.134 -11.840 -17.706 1.00 72.62 279 ASN A N 1
ATOM 2114 C CA . ASN A 1 279 ? -10.027 -12.178 -16.789 1.00 72.62 279 ASN A CA 1
ATOM 2115 C C . ASN A 1 279 ? -8.620 -12.239 -17.443 1.00 72.62 279 ASN A C 1
ATOM 2117 O O . ASN A 1 279 ? -7.695 -12.761 -16.829 1.00 72.62 279 ASN A O 1
ATOM 2121 N N . ALA A 1 280 ? -8.435 -11.740 -18.666 1.00 84.00 280 ALA A N 1
ATOM 2122 C CA . ALA A 1 280 ? -7.144 -11.686 -19.342 1.00 84.00 280 ALA A CA 1
ATOM 2123 C C . ALA A 1 280 ? -6.380 -10.394 -19.007 1.00 84.00 280 ALA A C 1
ATOM 2125 O O . ALA A 1 280 ? -6.970 -9.323 -18.839 1.00 84.00 280 ALA A O 1
ATOM 2126 N N . ALA A 1 281 ? -5.050 -10.485 -18.955 1.00 84.94 281 ALA A N 1
ATOM 2127 C CA . ALA A 1 281 ? -4.197 -9.315 -18.790 1.00 84.94 281 ALA A CA 1
ATOM 2128 C C . ALA A 1 281 ? -4.322 -8.392 -20.015 1.00 84.94 281 ALA A C 1
ATOM 2130 O O . ALA A 1 281 ? -4.133 -8.822 -21.153 1.00 84.94 281 ALA A O 1
ATOM 2131 N N . LYS A 1 282 ? -4.603 -7.108 -19.775 1.00 87.56 282 LYS A N 1
ATOM 2132 C CA . LYS A 1 282 ? -4.631 -6.054 -20.800 1.00 87.56 282 LYS A CA 1
ATOM 2133 C C . LYS A 1 282 ? -3.236 -5.822 -21.379 1.00 87.56 282 LYS A C 1
ATOM 2135 O O . LYS A 1 282 ? -3.090 -5.639 -22.583 1.00 87.56 282 LYS A O 1
ATOM 2140 N N . SER A 1 283 ? -2.220 -5.806 -20.521 1.00 87.62 283 SER A N 1
ATOM 2141 C CA . SER A 1 283 ? -0.821 -5.689 -20.930 1.00 87.62 283 SER A CA 1
ATOM 2142 C C . SER A 1 283 ? 0.114 -6.349 -19.919 1.00 87.62 283 SER A C 1
ATOM 2144 O O . SER A 1 283 ? -0.235 -6.558 -18.755 1.00 87.62 283 SER A O 1
ATOM 2146 N N . ASN A 1 284 ? 1.307 -6.713 -20.384 1.00 89.81 284 ASN A N 1
ATOM 2147 C CA . ASN A 1 284 ? 2.358 -7.315 -19.574 1.00 89.81 284 ASN A CA 1
ATOM 2148 C C . ASN A 1 284 ? 3.650 -6.526 -19.795 1.00 89.81 284 ASN A C 1
ATOM 2150 O O . ASN A 1 284 ? 4.252 -6.592 -20.868 1.00 89.81 284 ASN A O 1
ATOM 2154 N N . LEU A 1 285 ? 4.042 -5.756 -18.787 1.00 88.38 285 LEU A N 1
ATOM 2155 C CA . LEU A 1 285 ? 5.272 -4.986 -18.773 1.00 88.38 285 LEU A CA 1
ATOM 2156 C C . LEU A 1 285 ? 6.395 -5.914 -18.307 1.00 88.38 285 LEU A C 1
ATOM 2158 O O . LEU A 1 285 ? 6.412 -6.392 -17.168 1.00 88.38 285 LEU A O 1
ATOM 2162 N N . ARG A 1 286 ? 7.341 -6.180 -19.204 1.00 78.81 286 ARG A N 1
ATOM 2163 C CA . ARG A 1 286 ? 8.559 -6.925 -18.889 1.00 78.81 286 ARG A CA 1
ATOM 2164 C C . ARG A 1 286 ? 9.670 -5.921 -18.636 1.00 78.81 286 ARG A C 1
ATOM 2166 O O . ARG A 1 286 ? 9.995 -5.141 -19.524 1.00 78.81 286 ARG A O 1
ATOM 2173 N N . GLY A 1 287 ? 10.243 -5.948 -17.438 1.00 69.69 287 GLY A N 1
ATOM 2174 C CA . GLY A 1 287 ? 11.320 -5.022 -17.097 1.00 69.69 287 GLY A CA 1
ATOM 2175 C C . GLY A 1 287 ? 12.269 -5.523 -16.015 1.00 69.69 287 GLY A C 1
ATOM 2176 O O . GLY A 1 287 ? 13.469 -5.274 -16.099 1.00 69.69 287 GLY A O 1
ATOM 2177 N N . HIS A 1 288 ? 11.768 -6.264 -15.026 1.00 87.69 288 HIS A N 1
ATOM 2178 C CA . HIS A 1 288 ? 12.612 -6.840 -13.979 1.00 87.69 288 HIS A CA 1
ATOM 2179 C C . HIS A 1 288 ? 13.019 -8.251 -14.409 1.00 87.69 288 HIS A C 1
ATOM 2181 O O . HIS A 1 288 ? 12.280 -9.201 -14.207 1.00 87.69 288 HIS A O 1
ATOM 2187 N N . GLU A 1 289 ? 14.155 -8.397 -15.088 1.00 81.19 289 GLU A N 1
ATOM 2188 C CA . GLU A 1 289 ? 14.622 -9.666 -15.677 1.00 81.19 289 GLU A CA 1
ATOM 2189 C C . GLU A 1 289 ? 14.811 -10.774 -14.618 1.00 81.19 289 GLU A C 1
ATOM 2191 O O . GLU A 1 289 ? 15.873 -10.916 -14.016 1.00 81.19 289 GLU A O 1
ATOM 2196 N N . GLY A 1 290 ? 13.755 -11.550 -14.350 1.00 81.88 290 GLY A N 1
ATOM 2197 C CA . GLY A 1 290 ? 13.771 -12.675 -13.408 1.00 81.88 290 GLY A CA 1
ATOM 2198 C C . GLY A 1 290 ? 13.845 -12.289 -11.927 1.00 81.88 290 GLY A C 1
ATOM 2199 O O . GLY A 1 290 ? 13.956 -13.170 -11.078 1.00 81.88 290 GLY A O 1
ATOM 2200 N N . SER A 1 291 ? 13.784 -10.996 -11.600 1.00 91.81 291 SER A N 1
ATOM 2201 C CA . SER A 1 291 ? 13.825 -10.512 -10.217 1.00 91.81 291 SER A CA 1
ATOM 2202 C C . SER A 1 291 ? 12.424 -10.175 -9.715 1.00 91.81 291 SER A C 1
ATOM 2204 O O . SER A 1 291 ? 11.646 -9.547 -10.427 1.00 91.81 291 SER A O 1
ATOM 2206 N N . SER A 1 292 ? 12.120 -10.549 -8.471 1.00 94.50 292 SER A N 1
ATOM 2207 C CA . SER A 1 292 ? 10.834 -10.271 -7.816 1.00 94.50 292 SER A CA 1
ATOM 2208 C C . SER A 1 292 ? 10.463 -8.793 -7.871 1.00 94.50 292 SER A C 1
ATOM 2210 O O . SER A 1 292 ? 11.291 -7.940 -7.537 1.00 94.50 292 SER A O 1
ATOM 2212 N N . VAL A 1 293 ? 9.216 -8.484 -8.239 1.00 96.69 293 VAL A N 1
ATOM 2213 C CA . VAL A 1 293 ? 8.695 -7.115 -8.142 1.00 96.69 293 VAL A CA 1
ATOM 2214 C C . VAL A 1 293 ? 8.245 -6.855 -6.708 1.00 96.69 293 VAL A C 1
ATOM 2216 O O . VAL A 1 293 ? 7.167 -7.291 -6.301 1.00 96.69 293 VAL A O 1
ATOM 2219 N N . ASN A 1 294 ? 9.074 -6.154 -5.941 1.00 95.50 294 ASN A N 1
ATOM 2220 C CA . ASN A 1 294 ? 8.868 -5.937 -4.509 1.00 95.50 294 ASN A CA 1
ATOM 2221 C C . ASN A 1 294 ? 7.740 -4.939 -4.224 1.00 95.50 294 ASN A C 1
ATOM 2223 O O . ASN A 1 294 ? 7.003 -5.106 -3.259 1.00 95.50 294 ASN A O 1
ATOM 2227 N N . TRP A 1 295 ? 7.583 -3.917 -5.068 1.00 96.81 295 TRP A N 1
ATOM 2228 C CA . TRP A 1 295 ? 6.532 -2.914 -4.911 1.00 96.81 295 TRP A CA 1
ATOM 2229 C C . TRP A 1 295 ? 6.090 -2.350 -6.256 1.00 96.81 295 TRP A C 1
ATOM 2231 O O . TRP A 1 295 ? 6.891 -2.252 -7.192 1.00 96.81 295 TRP A O 1
ATOM 2241 N N . ILE A 1 296 ? 4.821 -1.950 -6.336 1.00 96.62 296 ILE A N 1
ATOM 2242 C CA . ILE A 1 296 ? 4.222 -1.270 -7.486 1.00 96.62 296 ILE A CA 1
ATOM 2243 C C . ILE A 1 296 ? 3.326 -0.148 -6.973 1.00 96.62 296 ILE A C 1
ATOM 2245 O O . ILE A 1 296 ? 2.564 -0.346 -6.032 1.00 96.62 296 ILE A O 1
ATOM 2249 N N . GLU A 1 297 ? 3.367 1.009 -7.629 1.00 95.88 297 GLU A N 1
ATOM 2250 C CA . GLU A 1 297 ? 2.450 2.112 -7.352 1.00 95.88 297 GLU A CA 1
ATOM 2251 C C . GLU A 1 297 ? 2.104 2.884 -8.634 1.00 95.88 297 GLU A C 1
ATOM 2253 O O . GLU A 1 297 ? 2.975 3.210 -9.451 1.00 95.88 297 GLU A O 1
ATOM 2258 N N . PHE A 1 298 ? 0.821 3.206 -8.802 1.00 95.00 298 PHE A N 1
ATOM 2259 C CA . PHE A 1 298 ? 0.364 4.132 -9.835 1.00 95.00 298 PHE A CA 1
ATOM 2260 C C . PHE A 1 298 ? 0.648 5.577 -9.429 1.00 95.00 298 PHE A C 1
ATOM 2262 O O . PHE A 1 298 ? 0.467 5.966 -8.278 1.00 95.00 298 PHE A O 1
ATOM 2269 N N . SER A 1 299 ? 1.007 6.406 -10.404 1.00 93.88 299 SER A N 1
ATOM 2270 C CA . SER A 1 299 ? 1.034 7.853 -10.235 1.00 93.88 299 SER A CA 1
ATOM 2271 C C . SER A 1 299 ? -0.359 8.363 -9.855 1.00 93.88 299 SER A C 1
ATOM 2273 O O . SER A 1 299 ? -1.369 7.881 -10.376 1.00 93.88 299 SER A O 1
ATOM 2275 N N . LYS A 1 300 ? -0.432 9.383 -9.006 1.00 88.81 300 LYS A N 1
ATOM 2276 C CA . LYS A 1 300 ? -1.696 9.925 -8.499 1.00 88.81 300 LYS A CA 1
ATOM 2277 C C . LYS A 1 300 ? -2.438 10.681 -9.602 1.00 88.81 300 LYS A C 1
ATOM 2279 O O . LYS A 1 300 ? -1.888 11.590 -10.223 1.00 88.81 300 LYS A O 1
ATOM 2284 N N . VAL A 1 301 ? -3.701 10.347 -9.857 1.00 77.75 301 VAL A N 1
ATOM 2285 C CA . VAL A 1 301 ? -4.513 11.093 -10.832 1.00 77.75 301 VAL A CA 1
ATOM 2286 C C . VAL A 1 301 ? -4.768 12.491 -10.271 1.00 77.75 301 VAL A C 1
ATOM 2288 O O . VAL A 1 301 ? -5.300 12.632 -9.170 1.00 77.75 301 VAL A O 1
ATOM 2291 N N . ARG A 1 302 ? -4.391 13.543 -11.014 1.00 60.19 302 ARG A N 1
ATOM 2292 C CA . ARG A 1 302 ? -4.769 14.913 -10.641 1.00 60.19 302 ARG A CA 1
ATOM 2293 C C . ARG A 1 302 ? -6.292 14.970 -10.598 1.00 60.19 302 ARG A C 1
ATOM 2295 O O . ARG A 1 302 ? -6.934 14.792 -11.634 1.00 60.19 302 ARG A O 1
ATOM 2302 N N . GLY A 1 303 ? -6.868 15.256 -9.430 1.00 46.88 303 GLY A N 1
ATOM 2303 C CA . GLY A 1 303 ? -8.238 15.752 -9.384 1.00 46.88 303 GLY A CA 1
ATOM 2304 C C . GLY A 1 303 ? -8.314 16.911 -10.372 1.00 46.88 303 GLY A C 1
ATOM 2305 O O . GLY A 1 303 ? -7.455 17.792 -10.331 1.00 46.88 303 GLY A O 1
ATOM 2306 N N . ARG A 1 304 ? -9.243 16.861 -11.332 1.00 33.88 304 ARG A N 1
ATOM 2307 C CA . ARG A 1 304 ? -9.431 17.960 -12.283 1.00 33.88 304 ARG A CA 1
ATOM 2308 C C . ARG A 1 304 ? -9.623 19.232 -11.459 1.00 33.88 304 ARG A C 1
ATOM 2310 O O . ARG A 1 304 ? -10.691 19.421 -10.880 1.00 33.88 304 ARG A O 1
ATOM 2317 N N . GLU A 1 305 ? -8.616 20.101 -11.403 1.00 27.70 305 GLU A N 1
ATOM 2318 C CA . GLU A 1 305 ? -8.866 21.497 -11.084 1.00 27.70 305 GLU A CA 1
ATOM 2319 C C . GLU A 1 305 ? -9.893 21.940 -12.120 1.00 27.70 305 GLU A C 1
ATOM 2321 O O . GLU A 1 305 ? -9.640 21.867 -13.328 1.00 27.70 305 GLU A O 1
ATOM 2326 N N . ARG A 1 306 ? -11.105 22.287 -11.668 1.00 25.03 306 ARG A N 1
ATOM 2327 C CA . ARG A 1 306 ? -12.043 22.971 -12.553 1.00 25.03 306 ARG A CA 1
ATOM 2328 C C . ARG A 1 306 ? -11.271 24.184 -13.064 1.00 25.03 306 ARG A C 1
ATOM 2330 O O . ARG A 1 306 ? -10.808 24.954 -12.218 1.00 25.03 306 ARG A O 1
ATOM 2337 N N . PRO A 1 307 ? -11.095 24.362 -14.385 1.00 28.72 307 PRO A N 1
ATOM 2338 C CA . PRO A 1 307 ? -10.581 25.627 -14.868 1.00 28.72 307 PRO A CA 1
ATOM 2339 C C . PRO A 1 307 ? -11.478 26.701 -14.257 1.00 28.72 307 PRO A C 1
ATOM 2341 O O . PRO A 1 307 ? -12.709 26.585 -14.308 1.00 28.72 307 PRO A O 1
ATOM 2344 N N . ALA A 1 308 ? -10.866 27.682 -13.587 1.00 32.41 308 ALA A N 1
ATOM 2345 C CA . ALA A 1 308 ? -11.590 28.854 -13.125 1.00 32.41 308 ALA A CA 1
ATOM 2346 C C . ALA A 1 308 ? -12.454 29.343 -14.297 1.00 32.41 308 ALA A C 1
ATOM 2348 O O . ALA A 1 308 ? -11.958 29.314 -15.429 1.00 32.41 308 ALA A O 1
ATOM 2349 N N . PRO A 1 309 ? -13.729 29.716 -14.075 1.00 30.31 309 PRO A N 1
ATOM 2350 C CA . PRO A 1 309 ? -14.602 30.121 -15.165 1.00 30.31 309 PRO A CA 1
ATOM 2351 C C . PRO A 1 309 ? -13.876 31.201 -15.958 1.00 30.31 309 PRO A C 1
ATOM 2353 O O . PRO A 1 309 ? -13.574 32.275 -15.433 1.00 30.31 309 PRO A O 1
ATOM 2356 N N . SER A 1 310 ? -13.516 30.872 -17.198 1.00 32.19 310 SER A N 1
ATOM 2357 C CA . SER A 1 310 ? -12.873 31.810 -18.097 1.00 32.19 310 SER A CA 1
ATOM 2358 C C . SER A 1 310 ? -13.849 32.962 -18.254 1.00 32.19 310 SER A C 1
ATOM 2360 O O . SER A 1 310 ? -14.911 32.791 -18.855 1.00 32.19 310 SER A O 1
ATOM 2362 N N . ARG A 1 311 ? -13.527 34.120 -17.671 1.00 33.66 311 ARG A N 1
ATOM 2363 C CA . ARG A 1 311 ? -14.223 35.361 -17.995 1.00 33.66 311 ARG A CA 1
ATOM 2364 C C . ARG A 1 311 ? -14.067 35.543 -19.498 1.00 33.66 311 ARG A C 1
ATOM 2366 O O . ARG A 1 311 ? -12.980 35.856 -19.976 1.00 33.66 311 ARG A O 1
ATOM 2373 N N . SER A 1 312 ? -15.141 35.300 -20.236 1.00 32.75 312 SER A N 1
ATOM 2374 C CA . SER A 1 312 ? -15.255 35.658 -21.639 1.00 32.75 312 SER A CA 1
ATOM 2375 C C . SER A 1 312 ? -15.255 37.182 -21.717 1.00 32.75 312 SER A C 1
ATOM 2377 O O . SER A 1 312 ? -16.303 37.820 -21.631 1.00 32.75 312 SER A O 1
ATOM 2379 N N . ALA A 1 313 ? -14.068 37.776 -21.803 1.00 32.28 313 ALA A N 1
ATOM 2380 C CA . ALA A 1 313 ? -13.930 39.161 -22.203 1.00 32.28 313 ALA A CA 1
ATOM 2381 C C . ALA A 1 313 ? -14.167 39.208 -23.715 1.00 32.28 313 ALA A C 1
ATOM 2383 O O . ALA A 1 313 ? -13.356 38.732 -24.508 1.00 32.28 313 ALA A O 1
ATOM 2384 N N . SER A 1 314 ? -15.328 39.730 -24.095 1.00 30.22 314 SER A N 1
ATOM 2385 C CA . SER A 1 314 ? -15.641 40.142 -25.456 1.00 30.22 314 SER A CA 1
ATOM 2386 C C . SER A 1 314 ? -14.549 41.089 -25.956 1.00 30.22 314 SER A C 1
ATOM 2388 O O . SER A 1 314 ? -14.369 42.178 -25.407 1.00 30.22 314 SER A O 1
ATOM 2390 N N . TYR A 1 315 ? -13.820 40.669 -26.986 1.00 28.05 315 TYR A N 1
ATOM 2391 C CA . TYR A 1 315 ? -12.885 41.522 -27.704 1.00 28.05 315 TYR A CA 1
ATOM 2392 C C . TYR A 1 315 ? -13.668 42.639 -28.391 1.00 28.05 315 TYR A C 1
ATOM 2394 O O . TYR A 1 315 ? -14.437 42.377 -29.312 1.00 28.05 315 TYR A O 1
ATOM 2402 N N . ASN A 1 316 ? -13.451 43.880 -27.956 1.00 28.69 316 ASN A N 1
ATOM 2403 C CA . ASN A 1 316 ? -13.735 45.044 -28.777 1.00 28.69 316 ASN A CA 1
ATOM 2404 C C . ASN A 1 316 ? -12.391 45.631 -29.206 1.00 28.69 316 ASN A C 1
ATOM 2406 O O . ASN A 1 316 ? -11.600 46.113 -28.397 1.00 28.69 316 ASN A O 1
ATOM 2410 N N . THR A 1 317 ? -12.105 45.474 -30.490 1.00 31.06 317 THR A N 1
ATOM 2411 C CA . THR A 1 317 ? -10.902 45.930 -31.175 1.00 31.06 317 THR A CA 1
ATOM 2412 C C . THR A 1 317 ? -10.922 47.444 -31.331 1.00 31.06 317 THR A C 1
ATOM 2414 O O . THR A 1 317 ? -11.783 47.957 -32.039 1.00 31.06 317 THR A O 1
ATOM 2417 N N . GLN A 1 318 ? -9.938 48.145 -30.764 1.00 29.39 318 GLN A N 1
ATOM 2418 C CA . GLN A 1 318 ? -9.366 49.350 -31.369 1.00 29.39 318 GLN A CA 1
ATOM 2419 C C . GLN A 1 318 ? -7.965 49.632 -30.803 1.00 29.39 318 GLN A C 1
ATOM 2421 O O . GLN A 1 318 ? -7.672 49.389 -29.637 1.00 29.39 318 GLN A O 1
ATOM 2426 N N . ALA A 1 319 ? -7.090 50.057 -31.707 1.00 30.84 319 ALA A N 1
ATOM 2427 C CA . ALA A 1 319 ? -5.636 50.038 -31.626 1.00 30.84 319 ALA A CA 1
ATOM 2428 C C . ALA A 1 319 ? -5.004 51.127 -30.739 1.00 30.84 319 ALA A C 1
ATOM 2430 O O . ALA A 1 319 ? -5.502 52.251 -30.706 1.00 30.84 319 ALA A O 1
ATOM 2431 N N . LYS A 1 320 ? -3.825 50.831 -30.161 1.00 27.23 320 LYS A N 1
ATOM 2432 C CA . LYS A 1 320 ? -2.584 51.632 -30.284 1.00 27.23 320 LYS A 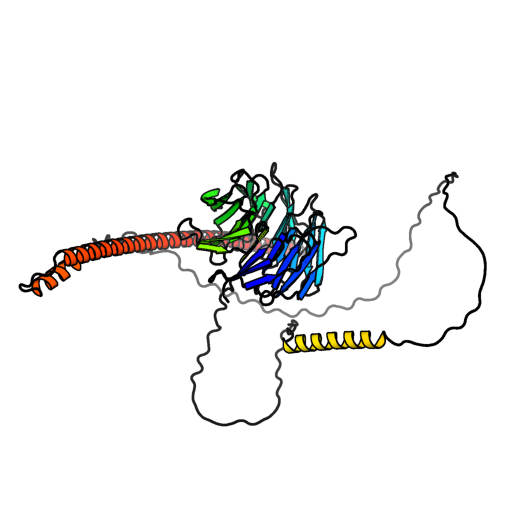CA 1
ATOM 2433 C C . LYS A 1 320 ? -1.393 50.975 -29.564 1.00 27.23 320 LYS A C 1
ATOM 2435 O O . LYS A 1 320 ? -1.549 50.323 -28.540 1.00 27.23 320 LYS A O 1
ATOM 2440 N N . GLU A 1 321 ? -0.229 51.152 -30.179 1.00 27.36 321 GLU A N 1
ATOM 2441 C CA . GLU A 1 321 ? 1.110 50.645 -29.842 1.00 27.36 321 GLU A CA 1
ATOM 2442 C C . GLU A 1 321 ? 1.744 51.255 -28.562 1.00 27.36 321 GLU A C 1
ATOM 2444 O O . GLU A 1 321 ? 1.155 52.162 -27.970 1.00 27.36 321 GLU A O 1
ATOM 2449 N N . PRO A 1 322 ? 2.908 50.741 -28.091 1.00 39.53 322 PRO A N 1
ATOM 2450 C CA . PRO A 1 322 ? 3.287 50.739 -26.681 1.00 39.53 322 PRO A CA 1
ATOM 2451 C C . PRO A 1 322 ? 4.165 51.928 -26.269 1.00 39.53 322 PRO A C 1
ATOM 2453 O O . PRO A 1 322 ? 4.983 52.421 -27.042 1.00 39.53 322 PRO A O 1
ATOM 2456 N N . SER A 1 323 ? 4.094 52.314 -24.994 1.00 25.12 323 SER A N 1
ATOM 2457 C CA . SER A 1 323 ? 5.127 53.146 -24.373 1.00 25.12 323 SER A CA 1
ATOM 2458 C C . SER A 1 323 ? 5.253 52.891 -22.871 1.00 25.12 323 SER A C 1
ATOM 2460 O O . SER A 1 323 ? 4.272 52.913 -22.134 1.00 25.12 323 SER A O 1
ATOM 2462 N N . SER A 1 324 ? 6.502 52.654 -22.476 1.00 26.38 324 SER A N 1
ATOM 2463 C CA . SER A 1 324 ? 7.158 52.859 -21.178 1.00 26.38 324 SER A CA 1
ATOM 2464 C C . SER A 1 324 ? 6.384 53.519 -20.026 1.00 26.38 324 SER A C 1
ATOM 2466 O O . SER A 1 324 ? 5.816 54.593 -20.203 1.00 26.38 324 SER A O 1
ATOM 2468 N N . ALA A 1 325 ? 6.605 52.968 -18.823 1.00 25.42 325 ALA A N 1
ATOM 2469 C CA . ALA A 1 325 ? 7.038 53.658 -17.592 1.00 25.42 325 ALA A CA 1
ATOM 2470 C C . ALA A 1 325 ? 6.258 53.246 -16.321 1.00 25.42 325 ALA A C 1
ATOM 2472 O O . ALA A 1 325 ? 5.066 53.476 -16.180 1.00 25.42 325 ALA A O 1
ATOM 2473 N N . THR A 1 326 ? 7.020 52.641 -15.403 1.00 25.28 326 THR A N 1
ATOM 2474 C CA . THR A 1 326 ? 7.051 52.824 -13.937 1.00 25.28 326 THR A CA 1
ATOM 2475 C C . THR A 1 326 ? 5.776 52.998 -13.099 1.00 25.28 326 THR A C 1
ATOM 2477 O O . THR A 1 326 ? 5.065 53.988 -13.186 1.00 25.28 326 THR A O 1
ATOM 2480 N N . SER A 1 327 ? 5.718 52.107 -12.099 1.00 28.33 327 SER A N 1
ATOM 2481 C CA . SER A 1 327 ? 5.237 52.268 -10.718 1.00 28.33 327 SER A CA 1
ATOM 2482 C C . SER A 1 327 ? 3.773 52.627 -10.472 1.00 28.33 327 SER A C 1
ATOM 2484 O O . SER A 1 327 ? 3.340 53.731 -10.767 1.00 28.33 327 SER A O 1
ATOM 2486 N N . LEU A 1 328 ? 3.100 51.764 -9.709 1.00 26.08 328 LEU A N 1
ATOM 2487 C CA . LEU A 1 328 ? 2.558 52.121 -8.395 1.00 26.08 328 LEU A CA 1
ATOM 2488 C C . LEU A 1 328 ? 2.255 50.839 -7.610 1.00 26.08 328 LEU A C 1
ATOM 2490 O O . LEU A 1 328 ? 1.589 49.927 -8.091 1.00 26.08 328 LEU A O 1
ATOM 2494 N N . LYS A 1 329 ? 2.818 50.773 -6.402 1.00 31.09 329 LYS A N 1
ATOM 2495 C CA . LYS A 1 329 ? 2.438 49.821 -5.361 1.00 31.09 329 LYS A CA 1
ATOM 2496 C C . LYS A 1 329 ? 1.056 50.221 -4.840 1.00 31.09 329 LYS A C 1
ATOM 2498 O O . LYS A 1 329 ? 0.870 51.377 -4.476 1.00 31.09 329 LYS A O 1
ATOM 2503 N N . SER A 1 330 ? 0.163 49.255 -4.686 1.00 27.36 330 SER A N 1
ATOM 2504 C CA . SER A 1 330 ? -0.896 49.297 -3.677 1.00 27.36 330 SER A CA 1
ATOM 2505 C C . SER A 1 330 ? -0.992 47.901 -3.079 1.00 27.36 330 SER A C 1
ATOM 2507 O O . SER A 1 330 ? -1.252 46.933 -3.792 1.00 27.36 330 SER A O 1
ATOM 2509 N N . GLY A 1 331 ? -0.629 47.810 -1.802 1.00 28.25 331 GLY A N 1
ATOM 2510 C CA . GLY A 1 331 ? -0.649 46.578 -1.037 1.00 28.25 331 GLY A CA 1
ATOM 2511 C C . GLY A 1 331 ? -2.059 46.196 -0.618 1.00 28.25 331 GLY A C 1
ATOM 2512 O O . GLY A 1 331 ? -2.900 47.062 -0.416 1.00 28.25 331 GLY A O 1
ATOM 2513 N N . ASP A 1 332 ? -2.243 44.895 -0.450 1.00 26.44 332 ASP A N 1
ATOM 2514 C CA . ASP A 1 332 ? -3.109 44.332 0.575 1.00 26.44 332 ASP A CA 1
ATOM 2515 C C . ASP A 1 332 ? -2.334 43.159 1.184 1.00 26.44 332 ASP A C 1
ATOM 2517 O O . ASP A 1 332 ? -2.082 42.137 0.541 1.00 26.44 332 ASP A O 1
ATOM 2521 N N . GLU A 1 333 ? -1.850 43.374 2.406 1.00 26.83 333 GLU A N 1
ATOM 2522 C CA . GLU A 1 333 ? -1.202 42.368 3.239 1.00 26.83 333 GLU A CA 1
ATOM 2523 C C . GLU A 1 333 ? -2.276 41.503 3.911 1.00 26.83 333 GLU A C 1
ATOM 2525 O O . GLU A 1 333 ? -3.089 41.988 4.694 1.00 26.83 333 GLU A O 1
ATOM 2530 N N . SER A 1 334 ? -2.244 40.196 3.642 1.00 28.75 334 SER A N 1
ATOM 2531 C CA . SER A 1 334 ? -2.879 39.169 4.476 1.00 28.75 334 SER A CA 1
ATOM 2532 C C . SER A 1 334 ? -1.804 38.452 5.309 1.00 28.75 334 SER A C 1
ATOM 2534 O O . SER A 1 334 ? -0.731 38.165 4.769 1.00 28.75 334 SER A O 1
ATOM 2536 N N . PRO A 1 335 ? -2.045 38.108 6.586 1.00 32.12 335 PRO A N 1
ATOM 2537 C CA . PRO A 1 335 ? -0.970 37.814 7.524 1.00 32.12 335 PRO A CA 1
ATOM 2538 C C . PRO A 1 335 ? -0.634 36.317 7.585 1.00 32.12 335 PRO A C 1
ATOM 2540 O O . PRO A 1 335 ? -1.013 35.673 8.544 1.00 32.12 335 PRO A O 1
ATOM 2543 N N . TYR A 1 336 ? 0.085 35.753 6.607 1.00 29.48 336 TYR A N 1
ATOM 2544 C CA . TYR A 1 336 ? 0.893 34.522 6.766 1.00 29.48 336 TYR A CA 1
ATOM 2545 C C . TYR A 1 336 ? 1.956 34.460 5.646 1.00 29.48 336 TYR A C 1
ATOM 2547 O O . TYR A 1 336 ? 1.619 34.712 4.487 1.00 29.48 336 TYR A O 1
ATOM 2555 N N . PRO A 1 337 ? 3.238 34.145 5.928 1.00 31.41 337 PRO A N 1
ATOM 2556 C CA . PRO A 1 337 ? 4.301 34.250 4.934 1.00 31.41 337 PRO A CA 1
ATOM 2557 C C . PRO A 1 337 ? 4.259 33.060 3.965 1.00 31.41 337 PRO A C 1
ATOM 2559 O O . PRO A 1 337 ? 4.778 31.981 4.242 1.00 31.41 337 PRO A O 1
ATOM 2562 N N . GLY A 1 338 ? 3.649 33.267 2.800 1.00 26.45 338 GLY A N 1
ATOM 2563 C CA . GLY A 1 338 ? 3.793 32.384 1.646 1.00 26.45 338 GLY A CA 1
ATOM 2564 C C . GLY A 1 338 ? 5.192 32.525 1.047 1.00 26.45 338 GLY A C 1
ATOM 2565 O O . GLY A 1 338 ? 5.491 33.502 0.361 1.00 26.45 338 GLY A O 1
ATOM 2566 N N . GLY A 1 339 ? 6.063 31.552 1.312 1.00 31.11 339 GLY A N 1
ATOM 2567 C CA . GLY A 1 339 ? 7.377 31.457 0.684 1.00 31.11 339 GLY A CA 1
ATOM 2568 C C . GLY A 1 339 ? 7.252 31.227 -0.823 1.00 31.11 339 GLY A C 1
ATOM 2569 O O . GLY A 1 339 ? 6.687 30.235 -1.277 1.00 31.11 339 GLY A O 1
ATOM 2570 N N . ARG A 1 340 ? 7.790 32.159 -1.609 1.00 31.91 340 ARG A N 1
ATOM 2571 C CA . ARG A 1 340 ? 7.912 32.077 -3.068 1.00 31.91 340 ARG A CA 1
ATOM 2572 C C . ARG A 1 340 ? 8.813 30.891 -3.442 1.00 31.91 340 ARG A C 1
ATOM 2574 O O . ARG A 1 340 ? 9.977 30.860 -3.048 1.00 31.91 340 ARG A O 1
ATOM 2581 N N . PHE A 1 341 ? 8.300 29.925 -4.207 1.00 39.97 341 PHE A N 1
ATOM 2582 C CA . PHE A 1 341 ? 9.132 28.860 -4.778 1.00 39.97 341 PHE A CA 1
ATOM 2583 C C . PHE A 1 341 ? 10.096 29.450 -5.815 1.00 39.97 341 PHE A C 1
ATOM 2585 O O . PHE A 1 341 ? 9.686 30.233 -6.676 1.00 39.97 341 PHE A O 1
ATOM 2592 N N . ARG A 1 342 ? 11.377 29.076 -5.714 1.00 46.94 342 ARG A N 1
ATOM 2593 C CA . ARG A 1 342 ? 12.440 29.521 -6.626 1.00 46.94 342 ARG A CA 1
ATOM 2594 C C . ARG A 1 342 ? 12.176 29.019 -8.042 1.00 46.94 342 ARG A C 1
ATOM 2596 O O . ARG A 1 342 ? 11.733 27.888 -8.245 1.00 46.94 342 ARG A O 1
ATOM 2603 N N . THR A 1 343 ? 12.457 29.867 -9.020 1.00 56.66 343 THR A N 1
ATOM 2604 C CA . THR A 1 343 ? 12.306 29.531 -10.439 1.00 56.66 343 THR A CA 1
ATOM 2605 C C . THR A 1 343 ? 13.429 28.600 -10.910 1.00 56.66 343 THR A C 1
ATOM 2607 O O . THR A 1 343 ? 14.506 28.532 -10.322 1.00 56.66 343 THR A O 1
ATOM 2610 N N . ILE A 1 344 ? 13.186 27.856 -11.994 1.00 47.31 344 ILE A N 1
ATOM 2611 C CA . ILE A 1 344 ? 14.146 26.890 -12.564 1.00 47.31 344 ILE A CA 1
ATOM 2612 C C . ILE A 1 344 ? 15.471 27.571 -12.961 1.00 47.31 344 ILE A C 1
ATOM 2614 O O . ILE A 1 344 ? 16.534 26.962 -12.862 1.00 47.31 344 ILE A O 1
ATOM 2618 N N . GLU A 1 345 ? 15.415 28.837 -13.371 1.00 49.62 345 GLU A N 1
ATOM 2619 C CA . GLU A 1 345 ? 16.586 29.670 -13.672 1.00 49.62 345 GLU A CA 1
ATOM 2620 C C . GLU A 1 345 ? 17.460 29.904 -12.428 1.00 49.62 345 GLU A C 1
ATOM 2622 O O . GLU A 1 345 ? 18.671 29.690 -12.478 1.00 49.62 345 GLU A O 1
ATOM 2627 N N . GLU A 1 346 ? 16.850 30.246 -11.289 1.00 58.94 346 GLU A N 1
ATOM 2628 C CA . GLU A 1 346 ? 17.562 30.500 -10.027 1.00 58.94 346 GLU A CA 1
ATOM 2629 C C . GLU A 1 346 ? 18.269 29.235 -9.517 1.00 58.94 346 GLU A C 1
ATOM 2631 O O . GLU A 1 346 ? 19.427 29.284 -9.103 1.00 58.94 346 GLU A O 1
ATOM 2636 N N . ILE A 1 347 ? 17.616 28.074 -9.640 1.00 60.56 347 ILE A N 1
ATOM 2637 C CA . ILE A 1 347 ? 18.190 26.778 -9.245 1.00 60.56 347 ILE A CA 1
ATOM 2638 C C . ILE A 1 347 ? 19.355 26.383 -10.170 1.00 60.56 347 ILE A C 1
ATOM 2640 O O . ILE A 1 347 ? 20.382 25.883 -9.702 1.00 60.56 347 ILE A O 1
ATOM 2644 N N . LYS A 1 348 ? 19.245 26.646 -11.480 1.00 56.59 348 LYS A N 1
ATOM 2645 C CA . LYS A 1 348 ? 20.331 26.397 -12.445 1.00 56.59 348 LYS A CA 1
ATOM 2646 C C . LYS A 1 348 ? 21.546 27.296 -12.198 1.00 56.59 348 LYS A C 1
ATOM 2648 O O . LYS A 1 348 ? 22.680 26.835 -12.349 1.00 56.59 348 LYS A O 1
ATOM 2653 N N . GLN A 1 349 ? 21.336 28.557 -11.822 1.00 61.06 349 GLN A N 1
ATOM 2654 C CA . GLN A 1 349 ? 22.425 29.492 -11.521 1.00 61.06 349 GLN A CA 1
ATOM 2655 C C . GLN A 1 349 ? 23.159 29.123 -10.225 1.00 61.06 349 GLN A C 1
ATOM 2657 O O . GLN A 1 349 ? 24.391 29.123 -10.195 1.00 61.06 349 GLN A O 1
ATOM 2662 N N . GLU A 1 350 ? 22.428 28.710 -9.189 1.00 70.94 350 GLU A N 1
ATOM 2663 C CA . GLU A 1 350 ? 23.006 28.263 -7.916 1.00 70.94 350 GLU A CA 1
ATOM 2664 C C . GLU A 1 350 ? 23.820 26.962 -8.080 1.00 70.94 350 GLU A C 1
ATOM 2666 O O . GLU A 1 350 ? 24.914 26.823 -7.525 1.00 70.94 350 GLU A O 1
ATOM 2671 N N . ALA A 1 351 ? 23.348 26.034 -8.921 1.00 61.28 351 ALA A N 1
ATOM 2672 C CA . ALA A 1 351 ? 24.089 24.823 -9.273 1.00 61.28 351 ALA A CA 1
ATOM 2673 C C . ALA A 1 351 ? 25.392 25.132 -10.036 1.00 61.28 351 ALA A C 1
ATOM 2675 O O . ALA A 1 351 ? 26.437 24.558 -9.720 1.00 61.28 351 ALA A O 1
ATOM 2676 N N . LYS A 1 352 ? 25.363 26.078 -10.988 1.00 76.50 352 LYS A N 1
ATOM 2677 C CA . LYS A 1 352 ? 26.571 26.538 -11.698 1.00 76.50 352 LYS A CA 1
ATOM 2678 C C . LYS A 1 352 ? 27.599 27.158 -10.748 1.00 76.50 352 LYS A C 1
ATOM 2680 O O . LYS A 1 352 ? 28.778 26.824 -10.837 1.00 76.50 352 LYS A O 1
ATOM 2685 N N . LEU A 1 353 ? 27.160 27.995 -9.807 1.00 75.06 353 LEU A N 1
ATOM 2686 C CA . LEU A 1 353 ? 28.042 28.620 -8.812 1.00 75.06 353 LEU A CA 1
ATOM 2687 C C . LEU A 1 353 ? 28.707 27.589 -7.885 1.00 75.06 353 LEU A C 1
ATOM 2689 O O . LEU A 1 353 ? 29.884 27.726 -7.553 1.00 75.06 353 LEU A O 1
ATOM 2693 N N . ARG A 1 354 ? 27.996 26.516 -7.517 1.00 68.56 354 ARG A N 1
ATOM 2694 C CA . ARG A 1 354 ? 28.553 25.421 -6.702 1.00 68.56 354 ARG A CA 1
ATOM 2695 C C . ARG A 1 354 ? 29.623 24.601 -7.417 1.00 68.56 354 ARG A C 1
ATOM 2697 O O . ARG A 1 354 ? 30.578 24.170 -6.772 1.00 68.56 354 ARG A O 1
ATOM 2704 N N . VAL A 1 355 ? 29.479 24.378 -8.723 1.00 77.31 355 VAL A N 1
ATOM 2705 C CA . VAL A 1 355 ? 30.508 23.683 -9.515 1.00 77.31 355 VAL A CA 1
ATOM 2706 C C . VAL A 1 355 ? 31.763 24.548 -9.629 1.00 77.31 355 VAL A C 1
ATOM 2708 O O . VAL A 1 355 ? 32.870 24.033 -9.485 1.00 77.31 355 VAL A O 1
ATOM 2711 N N . GLU A 1 356 ? 31.601 25.861 -9.803 1.00 71.00 356 GLU A N 1
ATOM 2712 C CA . GLU A 1 356 ? 32.734 26.784 -9.916 1.00 71.00 356 GLU A CA 1
ATOM 2713 C C . GLU A 1 356 ? 33.507 26.933 -8.594 1.00 71.00 356 GLU A C 1
ATOM 2715 O O . GLU A 1 356 ? 34.738 26.949 -8.600 1.00 71.00 356 GLU A O 1
ATOM 2720 N N . MET A 1 357 ? 32.811 26.943 -7.449 1.00 70.38 357 MET A N 1
ATOM 2721 C CA . MET A 1 357 ? 33.453 26.945 -6.125 1.00 70.38 357 MET A CA 1
ATOM 2722 C C . MET A 1 357 ? 34.310 25.694 -5.892 1.00 70.38 357 MET A C 1
ATOM 2724 O O . MET A 1 357 ? 35.478 25.817 -5.531 1.00 70.38 357 MET A O 1
ATOM 2728 N N . LYS A 1 358 ? 33.796 24.498 -6.215 1.00 71.94 358 LYS A N 1
ATOM 2729 C CA . LYS A 1 358 ? 34.581 23.251 -6.115 1.00 71.94 358 LYS A CA 1
ATOM 2730 C C . LYS A 1 358 ? 35.796 23.235 -7.044 1.00 71.94 358 LYS A C 1
ATOM 2732 O O . LYS A 1 358 ? 36.821 22.639 -6.722 1.00 71.94 358 LYS A O 1
ATOM 2737 N N . ARG A 1 359 ? 35.697 23.892 -8.202 1.00 72.88 359 ARG A N 1
ATOM 2738 C CA . ARG A 1 359 ? 36.797 23.994 -9.168 1.00 72.88 359 ARG A CA 1
ATOM 2739 C C . ARG A 1 359 ? 37.890 24.964 -8.708 1.00 72.88 359 ARG A C 1
ATOM 2741 O O . ARG A 1 359 ? 39.050 24.765 -9.061 1.00 72.88 359 ARG A O 1
ATOM 2748 N N . ARG A 1 360 ? 37.540 25.983 -7.912 1.00 64.00 360 ARG A N 1
ATOM 2749 C CA . ARG A 1 360 ? 38.497 26.871 -7.229 1.00 64.00 360 ARG A CA 1
ATOM 2750 C C . ARG A 1 360 ? 39.214 26.170 -6.079 1.00 64.00 360 ARG A C 1
ATOM 2752 O O . ARG A 1 360 ? 40.436 26.225 -6.037 1.00 64.00 360 ARG A O 1
ATOM 2759 N N . GLU A 1 361 ? 38.491 25.428 -5.244 1.00 65.25 361 GLU A N 1
ATOM 2760 C CA . GLU A 1 361 ? 39.083 24.652 -4.141 1.00 65.25 361 GLU A CA 1
ATOM 2761 C C . GLU A 1 361 ? 40.093 23.604 -4.645 1.00 65.25 361 GLU A C 1
ATOM 2763 O O . GLU A 1 361 ? 41.149 23.410 -4.050 1.00 65.25 361 GLU A O 1
ATOM 2768 N N . GLN A 1 362 ? 39.834 22.979 -5.800 1.00 55.09 362 GLN A N 1
ATOM 2769 C CA . GLN A 1 362 ? 40.787 22.053 -6.430 1.00 55.09 362 GLN A CA 1
ATOM 2770 C C . GLN A 1 362 ? 42.015 22.737 -7.051 1.00 55.09 362 GLN A C 1
ATOM 2772 O O . GLN A 1 362 ? 43.044 22.088 -7.211 1.00 55.09 362 GLN A O 1
ATOM 2777 N N . ARG A 1 363 ? 41.933 24.028 -7.401 1.00 57.72 363 ARG A N 1
ATOM 2778 C CA . ARG A 1 363 ? 43.072 24.802 -7.927 1.00 57.72 363 ARG A CA 1
ATOM 2779 C C . ARG A 1 363 ? 43.990 25.321 -6.821 1.00 57.72 363 ARG A C 1
ATOM 2781 O O . ARG A 1 363 ? 45.174 25.501 -7.074 1.00 57.72 363 ARG A O 1
ATOM 2788 N N . GLU A 1 364 ? 43.468 25.525 -5.615 1.00 51.25 364 GLU A N 1
ATOM 2789 C CA . GLU A 1 364 ? 44.258 25.942 -4.447 1.00 51.25 364 GLU A CA 1
ATOM 2790 C C . GLU A 1 364 ? 44.996 24.769 -3.768 1.00 51.25 364 GLU A C 1
ATOM 2792 O O . GLU A 1 364 ? 45.947 24.990 -3.024 1.00 51.25 364 GLU A O 1
ATOM 2797 N N . GLY A 1 365 ? 44.626 23.518 -4.068 1.00 44.53 365 GLY A N 1
ATOM 2798 C CA . GLY A 1 365 ? 45.229 22.308 -3.490 1.00 44.53 365 GLY A CA 1
ATOM 2799 C C . GLY A 1 365 ? 46.501 21.779 -4.170 1.00 44.53 365 GLY A C 1
ATOM 2800 O O . GLY A 1 365 ? 47.022 20.750 -3.745 1.00 44.53 365 GLY A O 1
ATOM 2801 N N . THR A 1 366 ? 47.017 22.431 -5.215 1.00 46.00 366 THR A N 1
ATOM 2802 C CA . THR A 1 366 ? 48.219 21.970 -5.933 1.00 46.00 366 THR A CA 1
ATOM 2803 C C . THR A 1 366 ? 49.228 23.094 -6.124 1.00 46.00 366 THR A C 1
ATOM 2805 O O . THR A 1 366 ? 49.091 23.897 -7.043 1.00 46.00 366 THR A O 1
ATOM 2808 N N . ASN A 1 367 ? 50.275 23.103 -5.297 1.00 33.91 367 ASN A N 1
ATOM 2809 C CA . ASN A 1 367 ? 51.525 23.809 -5.576 1.00 33.91 367 ASN A CA 1
ATOM 2810 C C . ASN A 1 367 ? 52.710 22.920 -5.128 1.00 33.91 367 ASN A C 1
ATOM 2812 O O . ASN A 1 367 ? 52.747 22.552 -3.952 1.00 33.91 367 ASN A O 1
ATOM 2816 N N . PRO A 1 368 ? 53.637 22.518 -6.022 1.00 47.28 368 PRO A N 1
ATOM 2817 C CA . PRO A 1 368 ? 54.827 21.744 -5.667 1.00 47.28 368 PRO A CA 1
ATOM 2818 C C . PRO A 1 368 ? 56.094 22.620 -5.521 1.00 47.28 368 PRO A C 1
ATOM 2820 O O . PRO A 1 368 ? 56.131 23.745 -6.006 1.00 47.28 368 PRO A O 1
ATOM 2823 N N . GLU A 1 369 ? 57.138 22.025 -4.918 1.00 35.00 369 GLU A N 1
ATOM 2824 C CA . GLU A 1 369 ? 58.540 22.492 -4.739 1.00 35.00 369 GLU A CA 1
ATOM 2825 C C . GLU A 1 369 ? 58.794 23.378 -3.493 1.00 35.00 369 GLU A C 1
ATOM 2827 O O . GLU A 1 369 ? 58.097 24.354 -3.252 1.00 35.00 369 GLU A O 1
ATOM 2832 N N . ILE A 1 370 ? 59.742 23.065 -2.587 1.00 34.72 370 ILE A N 1
ATOM 2833 C CA . ILE A 1 370 ? 61.208 23.155 -2.769 1.00 34.72 370 ILE A CA 1
ATOM 2834 C C . ILE A 1 370 ? 62.000 22.273 -1.752 1.00 34.72 370 ILE A C 1
ATOM 2836 O O . ILE A 1 370 ? 61.777 22.331 -0.548 1.00 34.72 370 ILE A O 1
ATOM 2840 N N . ASN A 1 371 ? 62.982 21.544 -2.305 1.00 31.61 371 ASN A N 1
ATOM 2841 C CA . ASN A 1 371 ? 64.305 21.057 -1.847 1.00 31.61 371 ASN A CA 1
ATOM 2842 C C . ASN A 1 371 ? 64.613 20.291 -0.534 1.00 31.61 371 ASN A C 1
ATOM 2844 O O . ASN A 1 371 ? 64.431 20.739 0.592 1.00 31.61 371 ASN A O 1
ATOM 2848 N N . ASN A 1 372 ? 65.350 19.199 -0.785 1.00 33.03 372 ASN A N 1
ATOM 2849 C CA . ASN A 1 372 ? 66.147 18.327 0.083 1.00 33.03 372 ASN A CA 1
ATOM 2850 C C . ASN A 1 372 ? 67.358 19.001 0.764 1.00 33.03 372 ASN A C 1
ATOM 2852 O O . ASN A 1 372 ? 68.059 19.789 0.130 1.00 33.03 372 ASN A O 1
ATOM 2856 N N . ARG A 1 373 ? 67.746 18.494 1.949 1.00 29.95 373 ARG A N 1
ATOM 2857 C CA . ARG A 1 373 ? 69.140 18.094 2.262 1.00 29.95 373 ARG A CA 1
ATOM 2858 C C . ARG A 1 373 ? 69.204 17.092 3.432 1.00 29.95 373 ARG A C 1
ATOM 2860 O O . ARG A 1 373 ? 68.566 17.262 4.461 1.00 29.95 373 ARG A O 1
ATOM 2867 N N . SER A 1 374 ? 69.986 16.042 3.203 1.00 30.23 374 SER A N 1
ATOM 2868 C CA . SER A 1 374 ? 70.316 14.858 4.016 1.00 30.23 374 SER A CA 1
ATOM 2869 C C . SER A 1 374 ? 71.230 15.129 5.221 1.00 30.23 374 SER A C 1
ATOM 2871 O O . SER A 1 374 ? 72.093 15.981 5.057 1.00 30.23 374 SER A O 1
ATOM 2873 N N . VAL A 1 375 ? 71.143 14.329 6.308 1.00 30.42 375 VAL A N 1
ATOM 2874 C CA . VAL A 1 375 ? 72.235 13.578 7.011 1.00 30.42 375 VAL A CA 1
ATOM 2875 C C . VAL A 1 375 ? 71.611 12.596 8.053 1.00 30.42 375 VAL A C 1
ATOM 2877 O O . VAL A 1 375 ? 70.669 12.942 8.754 1.00 30.42 375 VAL A O 1
ATOM 2880 N N . SER A 1 376 ? 72.127 11.362 8.115 1.00 29.23 376 SER A N 1
ATOM 2881 C CA . SER A 1 376 ? 71.818 10.177 8.970 1.00 29.23 376 SER A CA 1
ATOM 2882 C C . SER A 1 376 ? 72.693 10.089 10.265 1.00 29.23 376 SER A C 1
ATOM 2884 O O . SER A 1 376 ? 73.599 10.911 10.362 1.00 29.23 376 SER A O 1
ATOM 2886 N N . PRO A 1 377 ? 72.686 9.038 11.144 1.00 47.47 377 PRO A N 1
ATOM 2887 C CA . PRO A 1 377 ? 71.625 8.154 11.702 1.00 47.47 377 PRO A CA 1
ATOM 2888 C C . PRO A 1 377 ? 71.727 7.782 13.239 1.00 47.47 377 PRO A C 1
ATOM 2890 O O . PRO A 1 377 ? 72.774 7.941 13.855 1.00 47.47 377 PRO A O 1
ATOM 2893 N N . PHE A 1 378 ? 70.664 7.118 13.763 1.00 27.66 378 PHE A N 1
ATOM 2894 C CA . PHE A 1 378 ? 70.552 6.142 14.905 1.00 27.66 378 PHE A CA 1
ATOM 2895 C C . PHE A 1 378 ? 70.616 6.591 16.397 1.00 27.66 378 PHE A C 1
ATOM 2897 O O . PHE A 1 378 ? 71.241 7.605 16.685 1.00 27.66 378 PHE A O 1
ATOM 2904 N N . PRO A 1 379 ? 70.143 5.774 17.393 1.00 42.50 379 PRO A N 1
ATOM 2905 C CA . PRO A 1 379 ? 69.080 4.729 17.428 1.00 42.50 379 PRO A CA 1
ATOM 2906 C C . PRO A 1 379 ? 68.180 4.715 18.717 1.00 42.50 379 PRO A C 1
ATOM 2908 O O . PRO A 1 379 ? 68.449 5.406 19.692 1.00 42.50 379 PRO A O 1
ATOM 2911 N N . GLY A 1 380 ? 67.184 3.806 18.761 1.00 26.53 380 GLY A N 1
ATOM 2912 C CA . GLY A 1 380 ? 66.474 3.318 19.974 1.00 26.53 380 GLY A CA 1
ATOM 2913 C C . GLY A 1 380 ? 65.077 3.937 20.152 1.00 26.53 380 GLY A C 1
ATOM 2914 O O . GLY A 1 380 ? 64.939 5.142 20.059 1.00 26.53 380 GLY A O 1
ATOM 2915 N N . VAL A 1 381 ? 63.963 3.232 20.375 1.00 30.08 381 VAL A N 1
ATOM 2916 C CA . VAL A 1 381 ? 63.694 2.015 21.159 1.00 30.08 381 VAL A CA 1
ATOM 2917 C C . VAL A 1 381 ? 62.371 1.385 20.659 1.00 30.08 381 VAL A C 1
ATOM 2919 O O . VAL A 1 381 ? 61.465 2.094 20.222 1.00 30.08 381 VAL A O 1
ATOM 2922 N N . LYS A 1 382 ? 62.268 0.047 20.703 1.00 30.44 382 LYS A N 1
ATOM 2923 C CA . LYS A 1 382 ? 61.060 -0.758 20.409 1.00 30.44 382 LYS A CA 1
ATOM 2924 C C . LYS A 1 382 ? 60.206 -0.993 21.684 1.00 30.44 382 LYS A C 1
ATOM 2926 O O . LYS A 1 382 ? 60.738 -0.862 22.781 1.00 30.44 382 LYS A O 1
ATOM 2931 N N . PRO A 1 383 ? 58.911 -1.352 21.539 1.00 49.88 383 PRO A N 1
ATOM 2932 C CA . PRO A 1 383 ? 57.852 -1.285 22.565 1.00 49.88 383 PRO A CA 1
ATOM 2933 C C . PRO A 1 383 ? 57.830 -2.531 23.473 1.00 49.88 383 PRO A C 1
ATOM 2935 O O . PRO A 1 383 ? 58.535 -3.490 23.144 1.00 49.88 383 PRO A O 1
ATOM 2938 N N . PRO A 1 384 ? 57.064 -2.569 24.593 1.00 37.03 384 PRO A N 1
ATOM 2939 C CA . PRO A 1 384 ? 55.796 -3.350 24.604 1.00 37.03 384 PRO A CA 1
ATOM 2940 C C . PRO A 1 384 ? 54.741 -2.936 25.692 1.00 37.03 384 PRO A C 1
ATOM 2942 O O . PRO A 1 384 ? 55.058 -2.228 26.636 1.00 37.03 384 PRO A O 1
ATOM 2945 N N . VAL A 1 385 ? 53.434 -3.147 25.454 1.00 29.61 385 VAL A N 1
ATOM 2946 C CA . VAL A 1 385 ? 52.509 -4.187 26.008 1.00 29.61 385 VAL A CA 1
ATOM 2947 C C . VAL A 1 385 ? 51.972 -3.960 27.442 1.00 29.61 385 VAL A C 1
ATOM 2949 O O . VAL A 1 385 ? 52.700 -3.670 28.381 1.00 29.61 385 VAL A O 1
ATOM 2952 N N . VAL A 1 386 ? 50.648 -4.137 27.546 1.00 37.69 386 VAL A N 1
ATOM 2953 C CA . VAL A 1 386 ? 49.723 -4.100 28.701 1.00 37.69 386 VAL A CA 1
ATOM 2954 C C . VAL A 1 386 ? 50.106 -5.081 29.825 1.00 37.69 386 VAL A C 1
ATOM 2956 O O . VAL A 1 386 ? 50.637 -6.152 29.535 1.00 37.69 386 VAL A O 1
ATOM 2959 N N . PRO A 1 387 ? 49.784 -4.766 31.097 1.00 33.22 387 PRO A N 1
ATOM 2960 C CA . PRO A 1 387 ? 48.886 -5.659 31.856 1.00 33.22 387 PRO A CA 1
ATOM 2961 C C . PRO A 1 387 ? 47.914 -4.933 32.825 1.00 33.22 387 PRO A C 1
ATOM 2963 O O . PRO A 1 387 ? 48.226 -3.878 33.370 1.00 33.22 387 PRO A O 1
ATOM 2966 N N . GLN A 1 388 ? 46.740 -5.534 33.078 1.00 34.59 388 GLN A N 1
ATOM 2967 C CA . GLN A 1 388 ? 45.945 -5.312 34.308 1.00 34.59 388 GLN A CA 1
ATOM 2968 C C . GLN A 1 388 ? 46.696 -5.885 35.533 1.00 34.59 388 GLN A C 1
ATOM 2970 O O . GLN A 1 388 ? 47.537 -6.767 35.330 1.00 34.59 388 GLN A O 1
ATOM 2975 N N . PRO A 1 389 ? 46.409 -5.464 36.789 1.00 37.69 389 PRO A N 1
ATOM 2976 C CA . PRO A 1 389 ? 45.563 -6.316 37.652 1.00 37.69 389 PRO A CA 1
ATOM 2977 C C . PRO A 1 389 ? 44.758 -5.610 38.787 1.00 37.69 389 PRO A C 1
ATOM 2979 O O . PRO A 1 389 ? 44.734 -4.392 38.920 1.00 37.69 389 PRO A O 1
ATOM 2982 N N . GLN A 1 390 ? 44.086 -6.479 39.555 1.00 28.03 390 GLN A N 1
ATOM 2983 C CA . GLN A 1 390 ? 43.023 -6.428 40.577 1.00 28.03 390 GLN A CA 1
ATOM 2984 C C . GLN A 1 390 ? 43.204 -5.633 41.901 1.00 28.03 390 GLN A C 1
ATOM 2986 O O . GLN A 1 390 ? 44.311 -5.419 42.379 1.00 28.03 390 GLN A O 1
ATOM 2991 N N . GLU A 1 391 ? 42.029 -5.316 42.484 1.00 31.95 391 GLU A N 1
ATOM 2992 C CA . GLU A 1 391 ? 41.547 -5.291 43.895 1.00 31.95 391 GLU A CA 1
ATOM 2993 C C . GLU A 1 391 ? 42.451 -4.912 45.093 1.00 31.95 391 GLU A C 1
ATOM 2995 O O . GLU A 1 391 ? 43.454 -5.560 45.373 1.00 31.95 391 GLU A O 1
ATOM 3000 N N . ASN A 1 392 ? 41.950 -3.988 45.940 1.00 26.23 392 ASN A N 1
ATOM 3001 C CA . ASN A 1 392 ? 41.719 -4.246 47.376 1.00 26.23 392 ASN A CA 1
ATOM 3002 C C . ASN A 1 392 ? 40.849 -3.172 48.075 1.00 26.23 392 ASN A C 1
ATOM 3004 O O . ASN A 1 392 ? 40.898 -1.989 47.746 1.00 26.23 392 ASN A O 1
ATOM 3008 N N . LEU A 1 393 ? 40.050 -3.635 49.047 1.00 30.52 393 LEU A N 1
ATOM 3009 C CA . LEU A 1 393 ? 39.063 -2.916 49.866 1.00 30.52 393 LEU A CA 1
ATOM 3010 C C . LEU A 1 393 ? 39.661 -1.836 50.791 1.00 30.52 393 LEU A C 1
ATOM 3012 O O . LEU A 1 393 ? 40.768 -1.993 51.295 1.00 30.52 393 LEU A O 1
ATOM 3016 N N . THR A 1 394 ? 38.848 -0.840 51.171 1.00 28.83 394 THR A N 1
ATOM 3017 C CA . THR A 1 394 ? 38.725 -0.379 52.574 1.00 28.83 394 THR A CA 1
ATOM 3018 C C . THR A 1 394 ? 37.463 0.469 52.794 1.00 28.83 394 THR A C 1
ATOM 3020 O O . THR A 1 394 ? 37.046 1.267 51.963 1.00 28.83 394 THR A O 1
ATOM 3023 N N . THR A 1 395 ? 36.845 0.209 53.941 1.00 27.53 395 THR A N 1
ATOM 3024 C CA . THR A 1 395 ? 35.645 0.783 54.568 1.00 27.53 395 THR A CA 1
ATOM 3025 C C . THR A 1 395 ? 35.708 2.295 54.809 1.00 27.53 395 THR A C 1
ATOM 3027 O O . THR A 1 395 ? 36.795 2.771 55.103 1.00 27.53 395 THR A O 1
ATOM 3030 N N . VAL A 1 396 ? 34.561 2.998 54.841 1.00 28.97 396 VAL A N 1
ATOM 3031 C CA . VAL A 1 396 ? 34.083 3.865 55.956 1.00 28.97 396 VAL A CA 1
ATOM 3032 C C . VAL A 1 396 ? 32.652 4.375 55.659 1.00 28.97 396 VAL A C 1
ATOM 3034 O O . VAL A 1 396 ? 32.286 4.660 54.525 1.00 28.97 396 VAL A O 1
ATOM 3037 N N . SER A 1 397 ? 31.863 4.408 56.730 1.00 28.19 397 SER A N 1
ATOM 3038 C CA . SER A 1 397 ? 30.434 4.674 56.942 1.00 28.19 397 SER A CA 1
ATOM 3039 C C . SER A 1 397 ? 29.952 6.135 56.814 1.00 28.19 397 SER A C 1
ATOM 3041 O O . SER A 1 397 ? 30.744 7.069 56.899 1.00 28.19 397 SER A O 1
ATOM 3043 N N . GLU A 1 398 ? 28.620 6.288 56.703 1.00 34.66 398 GLU A N 1
ATOM 3044 C CA . GLU A 1 398 ? 27.798 7.521 56.763 1.00 34.66 398 GLU A CA 1
ATOM 3045 C C . GLU A 1 398 ? 28.110 8.476 57.939 1.00 34.66 398 GLU A C 1
ATOM 3047 O O . GLU A 1 398 ? 28.684 8.066 58.953 1.00 34.66 398 GLU A O 1
ATOM 3052 N N . PRO A 1 399 ? 27.626 9.736 57.861 1.00 35.78 399 PRO A N 1
ATOM 3053 C CA . PRO A 1 399 ? 26.462 10.066 58.699 1.00 35.78 399 PRO A CA 1
ATOM 3054 C C . PRO A 1 399 ? 25.410 11.009 58.066 1.00 35.78 399 PRO A C 1
ATOM 3056 O O . PRO A 1 399 ? 25.689 11.823 57.188 1.00 35.78 399 PRO A O 1
ATOM 3059 N N . ALA A 1 400 ? 24.189 10.919 58.606 1.00 29.19 400 ALA A N 1
ATOM 3060 C CA . ALA A 1 400 ? 23.046 11.821 58.429 1.00 29.19 400 ALA A CA 1
ATOM 3061 C C . ALA A 1 400 ? 23.116 13.077 59.332 1.00 29.19 400 ALA A C 1
ATOM 3063 O O . ALA A 1 400 ? 23.807 13.026 60.343 1.00 29.19 400 ALA A O 1
ATOM 3064 N N . LEU A 1 401 ? 22.347 14.144 59.017 1.00 29.52 401 LEU A N 1
ATOM 3065 C CA . LEU A 1 401 ? 21.748 15.184 59.912 1.00 29.52 401 LEU A CA 1
ATOM 3066 C C . LEU A 1 401 ? 21.044 16.265 59.037 1.00 29.52 401 LEU A C 1
ATOM 3068 O O . LEU A 1 401 ? 21.660 16.798 58.125 1.00 29.52 401 LEU A O 1
ATOM 3072 N N . LYS A 1 402 ? 19.708 16.411 59.068 1.00 28.53 402 LYS A N 1
ATOM 3073 C CA . LYS A 1 402 ? 18.809 17.267 59.898 1.00 28.53 402 LYS A CA 1
ATOM 3074 C C . LYS A 1 402 ? 18.695 18.775 59.539 1.00 28.53 402 LYS A C 1
ATOM 3076 O O . LYS A 1 402 ? 19.673 19.490 59.396 1.00 28.53 402 LYS A O 1
ATOM 3081 N N . ILE A 1 403 ? 17.415 19.169 59.478 1.00 32.94 403 ILE A N 1
ATOM 3082 C CA . ILE A 1 403 ? 16.672 20.430 59.223 1.00 32.94 403 ILE A CA 1
ATOM 3083 C C . ILE A 1 403 ? 17.205 21.671 59.988 1.00 32.94 403 ILE A C 1
ATOM 3085 O O . ILE A 1 403 ? 17.778 21.504 61.065 1.00 32.94 403 ILE A O 1
ATOM 3089 N N . PRO A 1 404 ? 16.935 22.910 59.511 1.00 33.16 404 PRO A N 1
ATOM 3090 C CA . PRO A 1 404 ? 16.004 23.767 60.272 1.00 33.16 404 PRO A CA 1
ATOM 3091 C C . PRO A 1 404 ? 15.028 24.635 59.437 1.00 33.16 404 PRO A C 1
ATOM 3093 O O . PRO A 1 404 ? 15.252 24.950 58.271 1.00 33.16 404 PRO A O 1
ATOM 3096 N N . GLU A 1 405 ? 13.937 25.022 60.104 1.00 32.25 405 GLU A N 1
ATOM 3097 C CA . GLU A 1 405 ? 12.821 25.872 59.670 1.00 32.25 405 GLU A CA 1
ATOM 3098 C C . GLU A 1 405 ? 13.047 27.392 59.887 1.00 32.25 405 GLU A C 1
ATOM 3100 O O . GLU A 1 405 ? 13.831 27.811 60.736 1.00 32.25 405 GLU A O 1
ATOM 3105 N N . THR A 1 406 ? 12.188 28.183 59.220 1.00 29.97 406 THR A N 1
ATOM 3106 C CA . THR A 1 406 ? 11.684 29.552 59.519 1.00 29.97 406 THR A CA 1
ATOM 3107 C C . THR A 1 406 ? 12.544 30.793 59.238 1.00 29.97 406 THR A C 1
ATOM 3109 O O . THR A 1 406 ? 13.508 31.054 59.937 1.00 29.97 406 THR A O 1
ATOM 3112 N N . PHE A 1 407 ? 12.051 31.666 58.340 1.00 29.23 407 PHE A N 1
ATOM 3113 C CA . PHE A 1 407 ? 12.020 33.132 58.519 1.00 29.23 407 PHE A CA 1
ATOM 3114 C C . PHE A 1 407 ? 10.836 33.769 57.748 1.00 29.23 407 PHE A C 1
ATOM 3116 O O . PHE A 1 407 ? 10.460 33.318 56.669 1.00 29.23 407 PHE A O 1
ATOM 3123 N N . LYS A 1 408 ? 10.217 34.778 58.379 1.00 30.58 408 LYS A N 1
ATOM 3124 C CA . LYS A 1 408 ? 8.982 35.521 58.026 1.00 30.58 408 LYS A CA 1
ATOM 3125 C C . LYS A 1 408 ? 9.145 36.519 56.850 1.00 30.58 408 LYS A C 1
ATOM 3127 O O . LYS A 1 408 ? 10.276 36.843 56.507 1.00 30.58 408 LYS A O 1
ATOM 3132 N N . PRO A 1 409 ? 8.035 37.051 56.280 1.00 35.50 409 PRO A N 1
ATOM 3133 C CA . PRO A 1 409 ? 8.040 37.891 55.078 1.00 35.50 409 PRO A CA 1
ATOM 3134 C C . PRO A 1 409 ? 8.090 39.402 55.375 1.00 35.50 409 PRO A C 1
ATOM 3136 O O . PRO A 1 409 ? 7.497 39.864 56.352 1.00 35.50 409 PRO A O 1
ATOM 3139 N N . THR A 1 410 ? 8.686 40.179 54.465 1.00 30.31 410 THR A N 1
ATOM 3140 C CA . THR A 1 410 ? 8.564 41.645 54.405 1.00 30.31 410 THR A CA 1
ATOM 3141 C C . THR A 1 410 ? 8.344 42.149 52.971 1.00 30.31 410 THR A C 1
ATOM 3143 O O . THR A 1 410 ? 9.080 41.808 52.054 1.00 30.31 410 THR A O 1
ATOM 3146 N N . GLU A 1 411 ? 7.323 43.008 52.872 1.00 32.47 411 GLU A N 1
ATOM 3147 C CA . GLU A 1 411 ? 7.102 44.129 51.939 1.00 32.47 411 GLU A CA 1
ATOM 3148 C C . GLU A 1 411 ? 6.549 43.905 50.509 1.00 32.47 411 GLU A C 1
ATOM 3150 O O . GLU A 1 411 ? 7.099 43.216 49.657 1.00 32.47 411 GLU A O 1
ATOM 3155 N N . LYS A 1 412 ? 5.408 44.580 50.263 1.00 38.75 412 LYS A N 1
ATOM 3156 C CA . LYS A 1 412 ? 4.731 44.804 48.970 1.00 38.75 412 LYS A CA 1
ATOM 3157 C C . LYS A 1 412 ? 5.486 45.852 48.136 1.00 38.75 412 LYS A C 1
ATOM 3159 O O . LYS A 1 412 ? 6.050 46.777 48.716 1.00 38.75 412 LYS A O 1
ATOM 3164 N N . PRO A 1 413 ? 5.286 45.863 46.804 1.00 34.81 413 PRO A N 1
ATOM 3165 C CA . PRO A 1 413 ? 4.551 47.007 46.242 1.00 34.81 413 PRO A CA 1
ATOM 3166 C C . PRO A 1 413 ? 3.494 46.661 45.166 1.00 34.81 413 PRO A C 1
ATOM 3168 O O . PRO A 1 413 ? 3.697 45.832 44.290 1.00 34.81 413 PRO A O 1
ATOM 3171 N N . LEU A 1 414 ? 2.357 47.358 45.297 1.00 34.75 414 LEU A N 1
ATOM 3172 C CA . LEU A 1 414 ? 1.412 47.907 44.302 1.00 34.75 414 LEU A CA 1
ATOM 3173 C C . LEU A 1 414 ? 1.253 47.229 42.920 1.00 34.75 414 LEU A C 1
ATOM 3175 O O . LEU A 1 414 ? 2.112 47.321 42.049 1.00 34.75 414 LEU A O 1
ATOM 3179 N N . THR A 1 415 ? 0.052 46.695 42.673 1.00 36.84 415 THR A N 1
ATOM 3180 C CA . THR A 1 415 ? -0.452 46.296 41.349 1.00 36.84 415 THR A CA 1
ATOM 3181 C C . THR A 1 415 ? -1.148 47.467 40.629 1.00 36.84 415 THR A C 1
ATOM 3183 O O . THR A 1 415 ? -1.936 48.183 41.254 1.00 36.84 415 THR A O 1
ATOM 3186 N N . PRO A 1 416 ? -0.930 47.671 39.314 1.00 36.53 416 PRO A N 1
ATOM 3187 C CA . PRO A 1 416 ? -1.745 48.575 38.509 1.00 36.53 416 PRO A CA 1
ATOM 3188 C C . PRO A 1 416 ? -3.047 47.897 38.040 1.00 36.53 416 PRO A C 1
ATOM 3190 O O . PRO A 1 416 ? -3.104 46.695 37.783 1.00 36.53 416 PRO A O 1
ATOM 3193 N N . LYS A 1 417 ? -4.110 48.701 37.951 1.00 37.59 417 LYS A N 1
ATOM 3194 C CA . LYS A 1 417 ? -5.492 48.328 37.600 1.00 37.59 417 LYS A CA 1
ATOM 3195 C C . LYS A 1 417 ? -5.615 47.975 36.099 1.00 37.59 417 LYS A C 1
ATOM 3197 O O . LYS A 1 417 ? -5.028 48.693 35.290 1.00 37.59 417 LYS A O 1
ATOM 3202 N N . PRO A 1 418 ? -6.383 46.941 35.698 1.00 40.62 418 PRO A N 1
ATOM 3203 C CA . PRO A 1 418 ? -6.591 46.624 34.284 1.00 40.62 418 PRO A CA 1
ATOM 3204 C C . PRO A 1 418 ? -7.579 47.601 33.600 1.00 40.62 418 PRO A C 1
ATOM 3206 O O . PRO A 1 418 ? -8.458 48.150 34.273 1.00 40.62 418 PRO A O 1
ATOM 3209 N N . PRO A 1 419 ? -7.438 47.835 32.278 1.00 39.28 419 PRO A N 1
ATOM 3210 C CA . PRO A 1 419 ? -8.262 48.770 31.505 1.00 39.28 419 PRO A CA 1
ATOM 3211 C C . PRO A 1 419 ? -9.686 48.236 31.232 1.00 39.28 419 PRO A C 1
ATOM 3213 O O . PRO A 1 419 ? -9.927 47.033 31.358 1.00 39.28 419 PRO A O 1
ATOM 3216 N N . PRO A 1 420 ? -10.642 49.115 30.864 1.00 38.78 420 PRO A N 1
ATOM 3217 C CA . PRO A 1 420 ? -12.042 48.744 30.663 1.00 38.78 420 PRO A CA 1
ATOM 3218 C C . PRO A 1 420 ? -12.252 47.883 29.410 1.00 38.78 420 PRO A C 1
ATOM 3220 O O . PRO A 1 420 ? -11.607 48.067 28.379 1.00 38.78 420 PRO A O 1
ATOM 3223 N N . THR A 1 421 ? -13.185 46.940 29.518 1.00 37.50 421 THR A N 1
ATOM 3224 C CA . THR A 1 421 ? -13.600 46.003 28.467 1.00 37.50 421 THR A CA 1
ATOM 3225 C C . THR A 1 421 ? -14.455 46.720 27.408 1.00 37.50 421 THR A C 1
ATOM 3227 O O . THR A 1 421 ? -15.364 47.456 27.792 1.00 37.50 421 THR A O 1
ATOM 3230 N N . PRO A 1 422 ? -14.219 46.527 26.097 1.00 36.56 422 PRO A N 1
ATOM 3231 C CA . PRO A 1 422 ? -15.086 47.077 25.056 1.00 36.56 422 PRO A CA 1
ATOM 3232 C C . PRO A 1 422 ? -16.425 46.320 24.984 1.00 36.56 422 PRO A C 1
ATOM 3234 O O . PRO A 1 422 ? -16.457 45.089 25.030 1.00 36.56 422 PRO A O 1
ATOM 3237 N N . GLU A 1 423 ? -17.529 47.063 24.865 1.00 37.38 423 GLU A N 1
ATOM 3238 C CA . GLU A 1 423 ? -18.878 46.527 24.648 1.00 37.38 423 GLU A CA 1
ATOM 3239 C C . GLU A 1 423 ? -18.969 45.797 23.298 1.00 37.38 423 GLU A C 1
ATOM 3241 O O . GLU A 1 423 ? -18.705 46.370 22.241 1.00 37.38 423 GLU A O 1
ATOM 3246 N N . VAL A 1 424 ? -19.378 44.527 23.326 1.00 37.88 424 VAL A N 1
ATOM 3247 C CA . VAL A 1 424 ? -19.740 43.753 22.130 1.00 37.88 424 VAL A CA 1
ATOM 3248 C C . VAL A 1 424 ? -21.241 43.953 21.864 1.00 37.88 424 VAL A C 1
ATOM 3250 O O . VAL A 1 424 ? -22.040 43.753 22.785 1.00 37.88 424 VAL A O 1
ATOM 3253 N N . PRO A 1 425 ? -21.670 44.329 20.644 1.00 37.56 425 PRO A N 1
ATOM 3254 C CA . PRO A 1 425 ? -23.084 44.513 20.342 1.00 37.56 425 PRO A CA 1
ATOM 3255 C C . PRO A 1 425 ? -23.835 43.172 20.338 1.00 37.56 425 PRO A C 1
ATOM 3257 O O . PRO A 1 425 ? -23.329 42.152 19.869 1.00 37.56 425 PRO A O 1
ATOM 3260 N N . LYS A 1 426 ? -25.061 43.183 20.878 1.00 35.53 426 LYS A N 1
ATOM 3261 C CA . LYS A 1 426 ? -25.964 42.021 20.959 1.00 35.53 426 LYS A CA 1
ATOM 3262 C C . LYS A 1 426 ? -26.203 41.404 19.568 1.00 35.53 426 LYS A C 1
ATOM 3264 O O . LYS A 1 426 ? -26.492 42.158 18.639 1.00 35.53 426 LYS A O 1
ATOM 3269 N N . PRO A 1 427 ? -26.187 40.066 19.416 1.00 34.66 427 PRO A N 1
ATOM 3270 C CA . PRO A 1 427 ? -26.617 39.440 18.175 1.00 34.66 427 PRO A CA 1
ATOM 3271 C C . PRO A 1 427 ? -28.135 39.585 18.014 1.00 34.66 427 PRO A C 1
ATOM 3273 O O . PRO A 1 427 ? -28.912 39.258 18.915 1.00 34.66 427 PRO A O 1
ATOM 3276 N N . VAL A 1 428 ? -28.545 40.090 16.852 1.00 36.72 428 VAL A N 1
ATOM 3277 C CA . VAL A 1 428 ? -29.927 40.061 16.371 1.00 36.72 428 VAL A CA 1
ATOM 3278 C C . VAL A 1 428 ? -30.287 38.600 16.109 1.00 36.72 428 VAL A C 1
ATOM 3280 O O . VAL A 1 428 ? -29.627 37.920 15.328 1.00 36.72 428 VAL A O 1
ATOM 3283 N N . VAL A 1 429 ? -31.312 38.103 16.799 1.00 35.91 429 VAL A N 1
ATOM 3284 C CA . VAL A 1 429 ? -31.885 36.779 16.550 1.00 35.91 429 VAL A CA 1
ATOM 3285 C C . VAL A 1 429 ? -32.726 36.878 15.279 1.00 35.91 429 VAL A C 1
ATOM 3287 O O . VAL A 1 429 ? -33.866 37.338 15.324 1.00 35.91 429 VAL A O 1
ATOM 3290 N N . GLU A 1 430 ? -32.170 36.476 14.138 1.00 35.97 430 GLU A N 1
ATOM 3291 C CA . GLU A 1 430 ? -32.984 36.157 12.966 1.00 35.97 430 GLU A CA 1
ATOM 3292 C C . GLU A 1 430 ? -33.708 34.831 13.221 1.00 35.97 430 GLU A C 1
ATOM 3294 O O . GLU A 1 430 ? -33.102 33.777 13.419 1.00 35.97 430 GLU A O 1
ATOM 3299 N N . ILE A 1 431 ? -35.035 34.911 13.264 1.00 37.22 431 ILE A N 1
ATOM 3300 C CA . ILE A 1 431 ? -35.933 33.763 13.349 1.00 37.22 431 ILE A CA 1
ATOM 3301 C C . ILE A 1 431 ? -35.810 32.998 12.020 1.00 37.22 431 ILE A C 1
ATOM 3303 O O . ILE A 1 431 ? -36.067 33.598 10.973 1.00 37.22 431 ILE A O 1
ATOM 3307 N N . PRO A 1 432 ? -35.445 31.702 12.005 1.00 38.59 432 PRO A N 1
ATOM 3308 C CA . PRO A 1 432 ? -35.432 30.940 10.764 1.00 38.59 432 PRO A CA 1
ATOM 3309 C C . PRO A 1 432 ? -36.858 30.853 10.193 1.00 38.59 432 PRO A C 1
ATOM 3311 O O . PRO A 1 432 ? -37.820 30.713 10.959 1.00 38.59 432 PRO A O 1
ATOM 3314 N N . PRO A 1 433 ? -37.035 30.938 8.861 1.00 37.03 433 PRO A N 1
ATOM 3315 C CA . PRO A 1 433 ? -38.354 30.867 8.257 1.00 37.03 433 PRO A CA 1
ATOM 3316 C C . PRO A 1 433 ? -39.016 29.529 8.596 1.00 37.03 433 PRO A C 1
ATOM 3318 O O . PRO A 1 433 ? -38.410 28.459 8.532 1.00 37.03 433 PRO A O 1
ATOM 3321 N N . LYS A 1 434 ? -40.287 29.624 8.982 1.00 33.50 434 LYS A N 1
ATOM 3322 C CA . LYS A 1 434 ? -41.150 28.518 9.386 1.00 33.50 434 LYS A CA 1
ATOM 3323 C C . LYS A 1 434 ? -41.211 27.476 8.262 1.00 33.50 434 LYS A C 1
ATOM 3325 O O . LYS A 1 434 ? -41.771 27.743 7.201 1.00 33.50 434 LYS A O 1
ATOM 3330 N N . VAL A 1 435 ? -40.635 26.298 8.500 1.00 39.25 435 VAL A N 1
ATOM 3331 C CA . VAL A 1 435 ? -40.769 25.132 7.615 1.00 39.25 435 VAL A CA 1
ATOM 3332 C C . VAL A 1 435 ? -42.264 24.779 7.515 1.00 39.25 435 VAL A C 1
ATOM 3334 O O . VAL A 1 435 ? -42.915 24.673 8.560 1.00 39.25 435 VAL A O 1
ATOM 3337 N N . PRO A 1 436 ? -42.848 24.630 6.310 1.00 34.28 436 PRO A N 1
ATOM 3338 C CA . PRO A 1 436 ? -44.250 24.251 6.172 1.00 34.28 436 PRO A CA 1
ATOM 3339 C C . PRO A 1 436 ? -44.478 22.848 6.746 1.00 34.28 436 PRO A C 1
ATOM 3341 O O . PRO A 1 436 ? -43.757 21.911 6.405 1.00 34.28 436 PRO A O 1
ATOM 3344 N N . GLN A 1 437 ? -45.474 22.712 7.623 1.00 33.97 437 GLN A N 1
ATOM 3345 C CA . GLN A 1 437 ? -45.921 21.422 8.149 1.00 33.97 437 GLN A CA 1
ATOM 3346 C C . GLN A 1 437 ? -46.706 20.613 7.098 1.00 33.97 437 GLN A C 1
ATOM 3348 O O . GLN A 1 437 ? -47.206 21.184 6.124 1.00 33.97 437 GLN A O 1
ATOM 3353 N N . PRO A 1 438 ? -46.765 19.281 7.269 1.00 42.94 438 PRO A N 1
ATOM 3354 C CA . PRO A 1 438 ? -46.979 18.327 6.201 1.00 42.94 438 PRO A CA 1
ATOM 3355 C C . PRO A 1 438 ? -48.462 18.018 6.074 1.00 42.94 438 PRO A C 1
ATOM 3357 O O . PRO A 1 438 ? -48.970 17.188 6.806 1.00 42.94 438 PRO A O 1
ATOM 3360 N N . ASP A 1 439 ? -49.152 18.633 5.124 1.00 39.19 439 ASP A N 1
ATOM 3361 C CA . ASP A 1 439 ? -50.448 18.119 4.698 1.00 39.19 439 ASP A CA 1
ATOM 3362 C C . ASP A 1 439 ? -50.648 18.393 3.213 1.00 39.19 439 ASP A C 1
ATOM 3364 O O . ASP A 1 439 ? -50.535 19.527 2.747 1.00 39.19 439 ASP A O 1
ATOM 3368 N N . LYS A 1 440 ? -50.995 17.318 2.496 1.00 38.94 440 LYS A N 1
ATOM 3369 C CA . LYS A 1 440 ? -51.191 17.196 1.040 1.00 38.94 440 LYS A CA 1
ATOM 3370 C C . LYS A 1 440 ? -49.929 16.875 0.237 1.00 38.94 440 LYS A C 1
ATOM 3372 O O . LYS A 1 440 ? -49.559 17.587 -0.692 1.00 38.94 440 LYS A O 1
ATOM 3377 N N . ILE A 1 441 ? -49.367 15.692 0.482 1.00 34.50 441 ILE A N 1
ATOM 3378 C CA . ILE A 1 441 ? -48.913 14.884 -0.658 1.00 34.50 441 ILE A CA 1
ATOM 3379 C C . ILE A 1 441 ? -50.200 14.397 -1.344 1.00 34.50 441 ILE A C 1
ATOM 3381 O O . ILE A 1 441 ? -51.011 13.741 -0.688 1.00 34.50 441 ILE A O 1
ATOM 3385 N N . PRO A 1 442 ? -50.466 14.741 -2.616 1.00 34.91 442 PRO A N 1
ATOM 3386 C CA . PRO A 1 442 ? -51.601 14.169 -3.319 1.00 34.91 442 PRO A CA 1
ATOM 3387 C C . PRO A 1 442 ? -51.391 12.657 -3.403 1.00 34.91 442 PRO A C 1
ATOM 3389 O O . PRO A 1 442 ? -50.311 12.211 -3.790 1.00 34.91 442 PRO A O 1
ATOM 3392 N N . ALA A 1 443 ? -52.432 11.873 -3.126 1.00 38.34 443 ALA A N 1
ATOM 3393 C CA . ALA A 1 443 ? -52.476 10.411 -3.269 1.00 38.34 443 ALA A CA 1
ATOM 3394 C C . ALA A 1 443 ? -52.229 9.895 -4.713 1.00 38.34 443 ALA A C 1
ATOM 3396 O O . ALA A 1 443 ? -52.534 8.756 -5.036 1.00 38.34 443 ALA A O 1
ATOM 3397 N N . LYS A 1 444 ? -51.673 10.725 -5.603 1.00 39.03 444 LYS A N 1
ATOM 3398 C CA . LYS A 1 444 ? -51.477 10.484 -7.036 1.00 39.03 444 LYS A CA 1
ATOM 3399 C C . LYS A 1 444 ? -50.086 9.965 -7.417 1.00 39.03 444 LYS A C 1
ATOM 3401 O O . LYS A 1 444 ? -49.781 9.898 -8.598 1.00 39.03 444 LYS A O 1
ATOM 3406 N N . LEU A 1 445 ? -49.244 9.610 -6.445 1.00 33.78 445 LEU A N 1
ATOM 3407 C CA . LEU A 1 445 ? -47.915 9.020 -6.690 1.00 33.78 445 LEU A CA 1
ATOM 3408 C C . LEU A 1 445 ? -47.822 7.532 -6.309 1.00 33.78 445 LEU A C 1
ATOM 3410 O O . LEU A 1 445 ? -46.751 6.947 -6.426 1.00 33.78 445 LEU A O 1
ATOM 3414 N N . GLN A 1 446 ? -48.931 6.914 -5.886 1.00 37.91 446 GLN A N 1
ATOM 3415 C CA . GLN A 1 446 ? -49.022 5.465 -5.639 1.00 37.91 446 GLN A CA 1
ATOM 3416 C C . GLN A 1 446 ? -49.598 4.668 -6.816 1.00 37.91 446 GLN A C 1
ATOM 3418 O O . GLN A 1 446 ? -49.536 3.445 -6.807 1.00 37.91 446 GLN A O 1
ATOM 3423 N N . GLU A 1 447 ? -50.075 5.339 -7.860 1.00 38.41 447 GLU A N 1
ATOM 3424 C CA . GLU A 1 447 ? -50.484 4.701 -9.107 1.00 38.41 447 GLU A CA 1
ATOM 3425 C C . GLU A 1 447 ? -49.675 5.332 -10.235 1.00 38.41 447 GLU A C 1
ATOM 3427 O O . GLU A 1 447 ? -50.067 6.338 -10.821 1.00 38.41 447 GLU A O 1
ATOM 3432 N N . ILE A 1 448 ? -48.502 4.764 -10.517 1.00 33.06 448 ILE A N 1
ATOM 3433 C CA . ILE A 1 448 ? -47.923 4.908 -11.85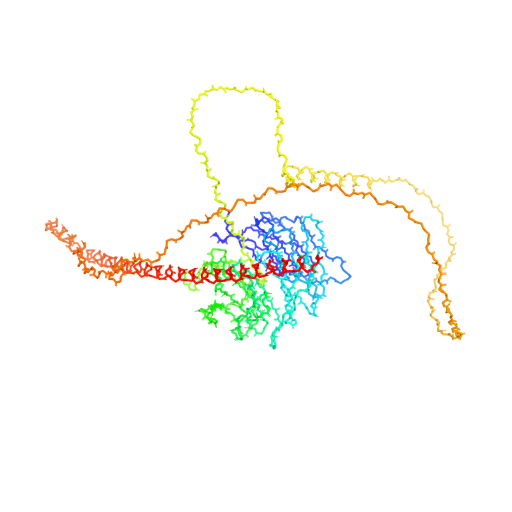3 1.00 33.06 448 ILE A CA 1
ATOM 3434 C C . ILE A 1 448 ? -48.891 4.134 -12.753 1.00 33.06 448 ILE A C 1
ATOM 3436 O O . ILE A 1 448 ? -49.035 2.925 -12.542 1.00 33.06 448 ILE A O 1
ATOM 3440 N N . PRO A 1 449 ? -49.601 4.774 -13.700 1.00 31.52 449 PRO A N 1
ATOM 3441 C CA . PRO A 1 449 ? -50.401 4.028 -14.652 1.00 31.52 449 PRO A CA 1
ATOM 3442 C C . PRO A 1 449 ? -49.461 3.040 -15.333 1.00 31.52 449 PRO A C 1
ATOM 3444 O O . PRO A 1 449 ? -48.413 3.446 -15.842 1.00 31.52 449 PRO A O 1
ATOM 3447 N N . GLN A 1 450 ? -49.810 1.753 -15.334 1.00 38.19 450 GLN A N 1
ATOM 3448 C CA . GLN A 1 450 ? -49.292 0.863 -16.361 1.00 38.19 450 GLN A CA 1
ATOM 3449 C C . GLN A 1 450 ? -49.813 1.425 -17.679 1.00 38.19 450 GLN A C 1
ATOM 3451 O O . GLN A 1 450 ? -50.928 1.130 -18.098 1.00 38.19 450 GLN A O 1
ATOM 3456 N N . GLU A 1 451 ? -49.054 2.344 -18.269 1.00 35.19 451 GLU A N 1
ATOM 3457 C CA . GLU A 1 451 ? -49.281 2.772 -19.630 1.00 35.19 451 GLU A CA 1
ATOM 3458 C C . GLU A 1 451 ? -49.051 1.508 -20.453 1.00 35.19 451 GLU A C 1
ATOM 3460 O O . GLU A 1 451 ? -47.915 1.044 -20.580 1.00 35.19 451 GLU A O 1
ATOM 3465 N N . GLU A 1 452 ? -50.158 0.873 -20.863 1.00 34.91 452 GLU A N 1
ATOM 3466 C CA . GLU A 1 452 ? -50.177 -0.275 -21.761 1.00 34.91 452 GLU A CA 1
ATOM 3467 C C . GLU A 1 452 ? -49.101 -0.042 -22.807 1.00 34.91 452 GLU A C 1
ATOM 3469 O O . GLU A 1 452 ? -49.165 0.937 -23.558 1.00 34.91 452 GLU A O 1
ATOM 3474 N N . ALA A 1 453 ? -48.085 -0.906 -22.797 1.00 35.97 453 ALA A N 1
ATOM 3475 C CA . ALA A 1 453 ? -47.001 -0.868 -23.751 1.00 35.97 453 ALA A CA 1
ATOM 3476 C C . ALA A 1 453 ? -47.630 -0.822 -25.143 1.00 35.97 453 ALA A C 1
ATOM 3478 O O . ALA A 1 453 ? -48.114 -1.838 -25.649 1.00 35.97 453 ALA A O 1
ATOM 3479 N N . LYS A 1 454 ? -47.677 0.373 -25.750 1.00 38.19 454 LYS A N 1
ATOM 3480 C CA . LYS A 1 454 ? -48.055 0.517 -27.149 1.00 38.19 454 LYS A CA 1
ATOM 3481 C C . LYS A 1 454 ? -47.134 -0.429 -27.890 1.00 38.19 454 LYS A C 1
ATOM 3483 O O . LYS A 1 454 ? -45.915 -0.253 -27.855 1.00 38.19 454 LYS A O 1
ATOM 3488 N N . LYS A 1 455 ? -47.746 -1.466 -28.470 1.00 34.78 455 LYS A N 1
ATOM 3489 C CA . LYS A 1 455 ? -47.085 -2.485 -29.283 1.00 34.78 455 LYS A CA 1
ATOM 3490 C C . LYS A 1 455 ? -46.037 -1.768 -30.138 1.00 34.78 455 LYS A C 1
ATOM 3492 O O . LYS A 1 455 ? -46.393 -0.745 -30.736 1.00 34.78 455 LYS A O 1
ATOM 3497 N N . PRO A 1 456 ? -44.770 -2.218 -30.135 1.00 41.06 456 PRO A N 1
ATOM 3498 C CA . PRO A 1 456 ? -43.729 -1.521 -30.871 1.00 41.06 456 PRO A CA 1
ATOM 3499 C C . PRO A 1 456 ? -44.196 -1.328 -32.320 1.00 41.06 456 PRO A C 1
ATOM 3501 O O . PRO A 1 456 ? -44.891 -2.211 -32.840 1.00 41.06 456 PRO A O 1
ATOM 3504 N N . PRO A 1 457 ? -43.886 -0.178 -32.950 1.00 49.34 457 PRO A N 1
ATOM 3505 C CA . PRO A 1 457 ? -44.192 0.020 -34.362 1.00 49.34 457 PRO A CA 1
ATOM 3506 C C . PRO A 1 457 ? -43.651 -1.189 -35.135 1.00 49.34 457 PRO A C 1
ATOM 3508 O O . PRO A 1 457 ? -42.582 -1.694 -34.777 1.00 49.34 457 PRO A O 1
ATOM 3511 N N . GLU A 1 458 ? -44.430 -1.701 -36.099 1.00 53.25 458 GLU A N 1
ATOM 3512 C CA . GLU A 1 458 ? -44.054 -2.856 -36.929 1.00 53.25 458 GLU A CA 1
ATOM 3513 C C . GLU A 1 458 ? -42.569 -2.771 -37.300 1.00 53.25 458 GLU A C 1
ATOM 3515 O O . GLU A 1 458 ? -42.084 -1.683 -37.617 1.00 53.25 458 GLU A O 1
ATOM 3520 N N . SER A 1 459 ? -41.837 -3.891 -37.182 1.00 59.59 459 SER A N 1
ATOM 3521 C CA . SER A 1 459 ? -40.372 -3.882 -37.266 1.00 59.59 459 SER A CA 1
ATOM 3522 C C . SER A 1 459 ? -39.920 -3.099 -38.494 1.00 59.59 459 SER A C 1
ATOM 3524 O O . SER A 1 459 ? -40.467 -3.270 -39.588 1.00 59.59 459 SER A O 1
ATOM 3526 N N . VAL A 1 460 ? -38.925 -2.231 -38.318 1.00 58.12 460 VAL A N 1
ATOM 3527 C CA . VAL A 1 460 ? -38.381 -1.385 -39.391 1.00 58.12 460 VAL A CA 1
ATOM 3528 C C . VAL A 1 460 ? -37.945 -2.251 -40.580 1.00 58.12 460 VAL A C 1
ATOM 3530 O O . VAL A 1 460 ? -38.044 -1.831 -41.730 1.00 58.12 460 VAL A O 1
ATOM 3533 N N . VAL A 1 461 ? -37.563 -3.504 -40.313 1.00 55.38 461 VAL A N 1
ATOM 3534 C CA . VAL A 1 461 ? -37.296 -4.557 -41.300 1.00 55.38 461 VAL A CA 1
ATOM 3535 C C . VAL A 1 461 ? -38.521 -4.915 -42.149 1.00 55.38 461 VAL A C 1
ATOM 3537 O O . VAL A 1 461 ? -38.382 -5.050 -43.359 1.00 55.38 461 VAL A O 1
ATOM 3540 N N . SER A 1 462 ? -39.723 -5.035 -41.580 1.00 59.34 462 SER A N 1
ATOM 3541 C CA . SER A 1 462 ? -40.950 -5.345 -42.337 1.00 59.34 462 SER A CA 1
ATOM 3542 C C . SER A 1 462 ? -41.368 -4.212 -43.285 1.00 59.34 462 SER A C 1
ATOM 3544 O O . SER A 1 462 ? -41.837 -4.455 -44.401 1.00 59.34 462 SER A O 1
ATOM 3546 N N . GLU A 1 463 ? -41.131 -2.967 -42.877 1.00 63.84 463 GLU A N 1
ATOM 3547 C CA . GLU A 1 463 ? -41.423 -1.773 -43.667 1.00 63.84 463 GLU A CA 1
ATOM 3548 C C . GLU A 1 463 ? -40.344 -1.531 -44.738 1.00 63.84 463 GLU A C 1
ATOM 3550 O O . GLU A 1 463 ? -40.652 -1.220 -45.893 1.00 63.84 463 GLU A O 1
ATOM 3555 N N . ALA A 1 464 ? -39.075 -1.770 -44.389 1.00 57.25 464 ALA A N 1
ATOM 3556 C CA . ALA A 1 464 ? -37.959 -1.796 -45.329 1.00 57.25 464 ALA A CA 1
ATOM 3557 C C . ALA A 1 464 ? -38.126 -2.914 -46.368 1.00 57.25 464 ALA A C 1
ATOM 3559 O O . ALA A 1 464 ? -37.894 -2.675 -47.549 1.00 57.25 464 ALA A O 1
ATOM 3560 N N . ARG A 1 465 ? -38.616 -4.093 -45.968 1.00 60.38 465 ARG A N 1
ATOM 3561 C CA . ARG A 1 465 ? -38.902 -5.230 -46.853 1.00 60.38 465 ARG A CA 1
ATOM 3562 C C . ARG A 1 465 ? -39.965 -4.894 -47.893 1.00 60.38 465 ARG A C 1
ATOM 3564 O O . ARG A 1 465 ? -39.707 -5.068 -49.078 1.00 60.38 465 ARG A O 1
ATOM 3571 N N . LYS A 1 466 ? -41.099 -4.309 -47.488 1.00 64.56 466 LYS A N 1
ATOM 3572 C CA . LYS A 1 466 ? -42.137 -3.837 -48.430 1.00 64.56 466 LYS A CA 1
ATOM 3573 C C . LYS A 1 466 ? -41.601 -2.779 -49.405 1.00 64.56 466 LYS A C 1
ATOM 3575 O O . LYS A 1 466 ? -42.007 -2.731 -50.567 1.00 64.56 466 LYS A O 1
ATOM 3580 N N . LYS A 1 467 ? -40.670 -1.927 -48.961 1.00 65.56 467 LYS A N 1
ATOM 3581 C CA . LYS A 1 467 ? -40.008 -0.932 -49.823 1.00 65.56 467 LYS A CA 1
ATOM 3582 C C . LYS A 1 467 ? -39.001 -1.559 -50.785 1.00 65.56 467 LYS A C 1
ATOM 3584 O O . LYS A 1 467 ? -38.947 -1.156 -51.936 1.00 65.56 467 LYS A O 1
ATOM 3589 N N . VAL A 1 468 ? -38.224 -2.539 -50.345 1.00 62.38 468 VAL A N 1
ATOM 3590 C CA . VAL A 1 468 ? -37.236 -3.228 -51.185 1.00 62.38 468 VAL A CA 1
ATOM 3591 C C . VAL A 1 468 ? -37.935 -4.125 -52.214 1.00 62.38 468 VAL A C 1
ATOM 3593 O O . VAL A 1 468 ? -37.612 -4.038 -53.396 1.00 62.38 468 VAL A O 1
ATOM 3596 N N . GLU A 1 469 ? -38.957 -4.886 -51.810 1.00 62.66 469 GLU A N 1
ATOM 3597 C CA . GLU A 1 469 ? -39.784 -5.713 -52.707 1.00 62.66 469 GLU A CA 1
ATOM 3598 C C . GLU A 1 469 ? -40.545 -4.869 -53.748 1.00 62.66 469 GLU A C 1
ATOM 3600 O O . GLU A 1 469 ? -40.673 -5.296 -54.889 1.00 62.66 469 GLU A O 1
ATOM 3605 N N . SER A 1 470 ? -40.987 -3.647 -53.412 1.00 65.44 470 SER A N 1
ATOM 3606 C CA . SER A 1 470 ? -41.644 -2.748 -54.384 1.00 65.44 470 SER A CA 1
ATOM 3607 C C . SER A 1 470 ? -40.686 -2.030 -55.344 1.00 65.44 470 SER A C 1
ATOM 3609 O O . SER A 1 470 ? -41.122 -1.549 -56.389 1.00 65.44 470 SER A O 1
ATOM 3611 N N . ILE A 1 471 ? -39.390 -1.954 -55.022 1.00 63.47 471 ILE A N 1
ATOM 3612 C CA . ILE A 1 471 ? -38.361 -1.342 -55.881 1.00 63.47 471 ILE A CA 1
ATOM 3613 C C . ILE A 1 471 ? -37.748 -2.377 -56.844 1.00 63.47 471 ILE A C 1
ATOM 3615 O O . ILE A 1 471 ? -37.330 -2.024 -57.950 1.00 63.47 471 ILE A O 1
ATOM 3619 N N . LEU A 1 472 ? -37.708 -3.655 -56.459 1.00 58.59 472 LEU A N 1
ATOM 3620 C CA . LEU A 1 472 ? -37.143 -4.753 -57.251 1.00 58.59 472 LEU A CA 1
ATOM 3621 C C . LEU A 1 472 ? -38.190 -5.385 -58.185 1.00 58.59 472 LEU A C 1
ATOM 3623 O O . LEU A 1 472 ? -38.614 -6.519 -57.998 1.00 58.59 472 LEU A O 1
ATOM 3627 N N . ASN A 1 473 ? -38.561 -4.668 -59.247 1.00 53.66 473 ASN A N 1
ATOM 3628 C CA . ASN A 1 473 ? -39.240 -5.278 -60.396 1.00 53.66 473 ASN A CA 1
ATOM 3629 C C . ASN A 1 473 ? -38.257 -6.176 -61.179 1.00 53.66 473 ASN A C 1
ATOM 3631 O O . ASN A 1 473 ? -37.363 -5.671 -61.863 1.00 53.66 473 ASN A O 1
ATOM 3635 N N . ASP A 1 474 ? -38.438 -7.496 -61.071 1.00 55.19 474 ASP A N 1
ATOM 3636 C CA . ASP A 1 474 ? -37.931 -8.554 -61.965 1.00 55.19 474 ASP A CA 1
ATOM 3637 C C . ASP A 1 474 ? -36.449 -8.476 -62.396 1.00 55.19 474 ASP A C 1
ATOM 3639 O O . ASP A 1 474 ? -36.107 -8.555 -63.579 1.00 55.19 474 ASP A O 1
ATOM 3643 N N . LYS A 1 475 ? -35.521 -8.409 -61.432 1.00 54.56 475 LYS A N 1
ATOM 3644 C CA . LYS A 1 475 ? -34.124 -8.833 -61.654 1.00 54.56 475 LYS A CA 1
ATOM 3645 C C . LYS A 1 475 ? -33.684 -9.814 -60.567 1.00 54.56 475 LYS A C 1
ATOM 3647 O O . LYS A 1 475 ? -33.893 -9.517 -59.392 1.00 54.56 475 LYS A O 1
ATOM 3652 N N . PRO A 1 476 ? -33.047 -10.949 -60.917 1.00 52.88 476 PRO A N 1
ATOM 3653 C CA . PRO A 1 476 ? -32.617 -11.922 -59.926 1.00 52.88 476 PRO A CA 1
ATOM 3654 C C . PRO A 1 476 ? -31.398 -11.360 -59.189 1.00 52.88 476 PRO A C 1
ATOM 3656 O O . PRO A 1 476 ? -30.289 -11.325 -59.724 1.00 52.88 476 PRO A O 1
ATOM 3659 N N . LEU A 1 477 ? -31.615 -10.859 -57.975 1.00 56.09 477 LEU A N 1
ATOM 3660 C CA . LEU A 1 477 ? -30.539 -10.532 -57.049 1.00 56.09 477 LEU A CA 1
ATOM 3661 C C . LEU A 1 477 ? -30.104 -11.822 -56.338 1.00 56.09 477 LEU A C 1
ATOM 3663 O O . LEU A 1 477 ? -30.945 -12.640 -55.976 1.00 56.09 477 LEU A O 1
ATOM 3667 N N . ASP A 1 478 ? -28.795 -11.995 -56.160 1.00 64.69 478 ASP A N 1
ATOM 3668 C CA . ASP A 1 478 ? -28.156 -13.157 -55.529 1.00 64.69 478 ASP A CA 1
ATOM 3669 C C . ASP A 1 478 ? -28.729 -13.393 -54.115 1.00 64.69 478 ASP A C 1
ATOM 3671 O O . ASP A 1 478 ? -28.392 -12.686 -53.159 1.00 64.69 478 ASP A O 1
ATOM 3675 N N . THR A 1 479 ? -29.659 -14.346 -54.004 1.00 64.94 479 THR A N 1
ATOM 3676 C CA . THR A 1 479 ? -30.527 -14.584 -52.834 1.00 64.94 479 THR A CA 1
ATOM 3677 C C . THR A 1 479 ? -29.734 -14.834 -51.552 1.00 64.94 479 THR A C 1
ATOM 3679 O O . THR A 1 479 ? -30.142 -14.414 -50.472 1.00 64.94 479 THR A O 1
ATOM 3682 N N . SER A 1 480 ? -28.539 -15.407 -51.693 1.00 66.88 480 SER A N 1
ATOM 3683 C CA . SER A 1 480 ? -27.595 -15.677 -50.607 1.00 66.88 480 SER A CA 1
ATOM 3684 C C . SER A 1 480 ? -27.105 -14.409 -49.886 1.00 66.88 480 SER A C 1
ATOM 3686 O O . SER A 1 480 ? -26.912 -14.392 -48.666 1.00 66.88 480 SER A O 1
ATOM 3688 N N . ARG A 1 481 ? -26.918 -13.306 -50.624 1.00 63.69 481 ARG A N 1
ATOM 3689 C CA . ARG A 1 481 ? -26.438 -12.034 -50.064 1.00 63.69 481 ARG A CA 1
ATOM 3690 C C . ARG A 1 481 ? -27.542 -11.284 -49.332 1.00 63.69 481 ARG A C 1
ATOM 3692 O O . ARG A 1 481 ? -27.251 -10.650 -48.320 1.00 63.69 481 ARG A O 1
ATOM 3699 N N . LEU A 1 482 ? -28.778 -11.374 -49.820 1.00 69.31 482 LEU A N 1
ATOM 3700 C CA . LEU A 1 482 ? -29.946 -10.799 -49.151 1.00 69.31 482 LEU A CA 1
ATOM 3701 C C . LEU A 1 482 ? -30.207 -11.500 -47.818 1.00 69.31 482 LEU A C 1
ATOM 3703 O O . LEU A 1 482 ? -30.268 -10.825 -46.798 1.00 69.31 482 LEU A O 1
ATOM 3707 N N . GLU A 1 483 ? -30.199 -12.833 -47.800 1.00 73.88 483 GLU A N 1
ATOM 3708 C CA . GLU A 1 483 ? -30.367 -13.621 -46.572 1.00 73.88 483 GLU A CA 1
ATOM 3709 C C . GLU A 1 483 ? -29.265 -13.316 -45.536 1.00 73.88 483 GLU A C 1
ATOM 3711 O O . GLU A 1 483 ? -29.511 -13.194 -44.336 1.00 73.88 483 GLU A O 1
ATOM 3716 N N . THR A 1 484 ? -28.027 -13.089 -45.992 1.00 74.44 484 THR A N 1
ATOM 3717 C CA . THR A 1 484 ? -26.920 -12.685 -45.108 1.00 74.44 484 THR A CA 1
ATOM 3718 C C . THR A 1 484 ? -27.124 -11.286 -44.510 1.00 74.44 484 THR A C 1
ATOM 3720 O O . THR A 1 484 ? -26.742 -11.037 -43.363 1.00 74.44 484 THR A O 1
ATOM 3723 N N . ILE A 1 485 ? -27.688 -10.351 -45.279 1.00 75.31 485 ILE A N 1
ATOM 3724 C CA . ILE A 1 485 ? -27.989 -8.990 -44.815 1.00 75.31 485 ILE A CA 1
ATOM 3725 C C . ILE A 1 485 ? -29.172 -9.010 -43.841 1.00 75.31 485 ILE A C 1
ATOM 3727 O O . ILE A 1 485 ? -29.107 -8.346 -42.808 1.00 75.31 485 ILE A O 1
ATOM 3731 N N . GLU A 1 486 ? -30.199 -9.811 -44.119 1.00 71.50 486 GLU A N 1
ATOM 3732 C CA . GLU A 1 486 ? -31.369 -9.990 -43.254 1.00 71.50 486 GLU A CA 1
ATOM 3733 C C . GLU A 1 486 ? -30.983 -10.575 -41.896 1.00 71.50 486 GLU A C 1
ATOM 3735 O O . GLU A 1 486 ? -31.305 -9.988 -40.865 1.00 71.50 486 GLU A O 1
ATOM 3740 N N . ASN A 1 487 ? -30.180 -11.642 -41.881 1.00 76.81 487 ASN A N 1
ATOM 3741 C CA . ASN A 1 487 ? -29.684 -12.236 -40.639 1.00 76.81 487 ASN A CA 1
ATOM 3742 C C . ASN A 1 487 ? -28.866 -11.238 -39.799 1.00 76.81 487 ASN A C 1
ATOM 3744 O O . ASN A 1 487 ? -28.943 -11.228 -38.568 1.00 76.81 487 ASN A O 1
ATOM 3748 N N . LYS A 1 488 ? -28.089 -10.359 -40.450 1.00 77.19 488 LYS A N 1
ATOM 3749 C CA . LYS A 1 488 ? -27.338 -9.300 -39.757 1.00 77.19 488 LYS A CA 1
ATOM 3750 C C . LYS A 1 488 ? -28.250 -8.209 -39.200 1.00 77.19 488 LYS A C 1
ATOM 3752 O O . LYS A 1 488 ? -28.007 -7.757 -38.084 1.00 77.19 488 LYS A O 1
ATOM 3757 N N . LEU A 1 489 ? -29.279 -7.804 -39.941 1.00 75.81 489 LEU A N 1
ATOM 3758 C CA . LEU A 1 489 ? -30.274 -6.828 -39.490 1.00 75.81 489 LEU A CA 1
ATOM 3759 C C . LEU A 1 489 ? -31.078 -7.357 -38.301 1.00 75.81 489 LEU A C 1
ATOM 3761 O O . LEU A 1 489 ? -31.190 -6.664 -37.295 1.00 75.81 489 LEU A O 1
ATOM 3765 N N . GLU A 1 490 ? -31.544 -8.605 -38.359 1.00 77.19 490 GLU A N 1
ATOM 3766 C CA . GLU A 1 490 ? -32.279 -9.229 -37.254 1.00 77.19 490 GLU A CA 1
ATOM 3767 C C . GLU A 1 490 ? -31.393 -9.385 -36.005 1.00 77.19 490 GLU A C 1
ATOM 3769 O O . GLU A 1 490 ? -31.824 -9.136 -34.876 1.00 77.19 490 GLU A O 1
ATOM 3774 N N . SER A 1 491 ? -30.113 -9.731 -36.195 1.00 76.31 491 SER A N 1
ATOM 3775 C CA . SER A 1 491 ? -29.135 -9.756 -35.104 1.00 76.31 491 SER A CA 1
ATOM 3776 C C . SER A 1 491 ? -28.902 -8.370 -34.496 1.00 76.31 491 SER A C 1
ATOM 3778 O O . SER A 1 491 ? -28.717 -8.270 -33.282 1.00 76.31 491 SER A O 1
ATOM 3780 N N . GLN A 1 492 ? -28.884 -7.309 -35.307 1.00 75.88 492 GLN A N 1
ATOM 3781 C CA . GLN A 1 492 ? -28.736 -5.939 -34.815 1.00 75.88 492 GLN A CA 1
ATOM 3782 C C . GLN A 1 492 ? -29.988 -5.458 -34.078 1.00 75.88 492 GLN A C 1
ATOM 3784 O O . GLN A 1 492 ? -29.852 -4.827 -33.033 1.00 75.88 492 GLN A O 1
ATOM 3789 N N . GLU A 1 493 ? -31.190 -5.791 -34.552 1.00 79.56 493 GLU A N 1
ATOM 3790 C CA . GLU A 1 493 ? -32.434 -5.463 -33.846 1.00 79.56 493 GLU A CA 1
ATOM 3791 C C . GLU A 1 493 ? -32.484 -6.131 -32.467 1.00 79.56 493 GLU A C 1
ATOM 3793 O O . GLU A 1 493 ? -32.745 -5.445 -31.479 1.00 79.56 493 GLU A O 1
ATOM 3798 N N . LYS A 1 494 ? -32.121 -7.419 -32.365 1.00 79.38 494 LYS A N 1
ATOM 3799 C CA . LYS A 1 494 ? -32.026 -8.130 -31.074 1.00 79.38 494 LYS A CA 1
ATOM 3800 C C . LYS A 1 494 ? -31.014 -7.487 -30.120 1.00 79.38 494 LYS A C 1
ATOM 3802 O O . LYS A 1 494 ? -31.263 -7.401 -28.917 1.00 79.38 494 LYS A O 1
ATOM 3807 N N . ALA A 1 495 ? -29.885 -7.007 -30.644 1.00 78.62 495 ALA A N 1
ATOM 3808 C CA . ALA A 1 495 ? -28.888 -6.302 -29.841 1.00 78.62 495 ALA A CA 1
ATOM 3809 C C . ALA A 1 495 ? -29.406 -4.942 -29.340 1.00 78.62 495 ALA A C 1
ATOM 3811 O O . ALA A 1 495 ? -29.192 -4.588 -28.182 1.00 78.62 495 ALA A O 1
ATOM 3812 N N . ILE A 1 496 ? -30.121 -4.193 -30.186 1.00 79.75 496 ILE A N 1
ATOM 3813 C CA . ILE A 1 496 ? -30.715 -2.899 -29.821 1.00 79.75 496 ILE A CA 1
ATOM 3814 C C . ILE A 1 496 ? -31.815 -3.076 -28.770 1.00 79.75 496 ILE A C 1
ATOM 3816 O O . ILE A 1 496 ? -31.883 -2.284 -27.830 1.00 79.75 496 ILE A O 1
ATOM 3820 N N . THR A 1 497 ? -32.662 -4.103 -28.892 1.00 81.12 497 THR A N 1
ATOM 3821 C CA . THR A 1 497 ? -33.692 -4.384 -27.882 1.00 81.12 497 THR A CA 1
ATOM 3822 C C . THR A 1 497 ? -33.070 -4.780 -26.548 1.00 81.12 497 THR A C 1
ATOM 3824 O O . THR A 1 497 ? -33.468 -4.229 -25.529 1.00 81.12 497 THR A O 1
ATOM 3827 N N . GLY A 1 498 ? -32.030 -5.626 -26.554 1.00 84.88 498 GLY A N 1
ATOM 3828 C CA . GLY A 1 498 ? -31.301 -5.984 -25.332 1.00 84.88 498 GLY A CA 1
ATOM 3829 C C . GLY A 1 498 ? -30.681 -4.765 -24.643 1.00 84.88 498 GLY A C 1
ATOM 3830 O O . GLY A 1 498 ? -30.887 -4.553 -23.453 1.00 84.88 498 GLY A O 1
ATOM 3831 N N . LEU A 1 499 ? -30.027 -3.886 -25.411 1.00 80.31 499 LEU A N 1
ATOM 3832 C CA . LEU A 1 499 ? -29.490 -2.624 -24.890 1.00 80.31 499 LEU A CA 1
ATOM 3833 C C . LEU A 1 499 ? -30.575 -1.716 -24.297 1.00 80.31 499 LEU A C 1
ATOM 3835 O O . LEU A 1 499 ? -30.332 -1.018 -23.314 1.00 80.31 499 LEU A O 1
ATOM 3839 N N . ARG A 1 500 ? -31.771 -1.692 -24.892 1.00 83.88 500 ARG A N 1
ATOM 3840 C CA . ARG A 1 500 ? -32.886 -0.880 -24.394 1.00 83.88 500 ARG A CA 1
ATOM 3841 C C . ARG A 1 500 ? -33.402 -1.394 -23.052 1.00 83.88 500 ARG A C 1
ATOM 3843 O O . ARG A 1 500 ? -33.666 -0.578 -22.168 1.00 83.88 500 ARG A O 1
ATOM 3850 N N . ASP A 1 501 ? -33.504 -2.710 -22.902 1.00 82.56 501 ASP A N 1
ATOM 3851 C CA . ASP A 1 501 ? -33.916 -3.354 -21.654 1.00 82.56 501 ASP A CA 1
ATOM 3852 C C . ASP A 1 501 ? -32.863 -3.144 -20.558 1.00 82.56 501 ASP A C 1
ATOM 3854 O O . ASP A 1 501 ? -33.207 -2.787 -19.430 1.00 82.56 501 ASP A O 1
ATOM 3858 N N . ASP A 1 502 ? -31.576 -3.237 -20.900 1.00 84.31 502 ASP A N 1
ATOM 3859 C CA . ASP A 1 502 ? -30.473 -2.945 -19.979 1.00 84.31 502 ASP A CA 1
ATOM 3860 C C . ASP A 1 502 ? -30.503 -1.489 -19.490 1.00 84.31 502 ASP A C 1
ATOM 3862 O O . ASP A 1 502 ? -30.364 -1.231 -18.293 1.00 84.31 502 ASP A O 1
ATOM 3866 N N . ILE A 1 503 ? -30.745 -0.523 -20.388 1.00 84.62 503 ILE A N 1
ATOM 3867 C CA . ILE A 1 503 ? -30.902 0.895 -20.021 1.00 84.62 503 ILE A CA 1
ATOM 3868 C C . ILE A 1 503 ? -32.113 1.088 -19.102 1.00 84.62 503 ILE A C 1
ATOM 3870 O O . ILE A 1 503 ? -32.043 1.855 -18.139 1.00 84.62 503 ILE A O 1
ATOM 3874 N N . HIS A 1 504 ? -33.223 0.400 -19.376 1.00 84.25 504 HIS A N 1
ATOM 3875 C CA . HIS A 1 504 ? -34.419 0.492 -18.547 1.00 84.25 504 HIS A CA 1
ATOM 3876 C C . HIS A 1 504 ? -34.173 -0.057 -17.135 1.00 84.25 504 HIS A C 1
ATOM 3878 O O . HIS A 1 504 ? -34.485 0.613 -16.150 1.00 84.25 504 HIS A O 1
ATOM 3884 N N . ASN A 1 505 ? -33.529 -1.220 -17.032 1.00 83.19 505 ASN A N 1
ATOM 3885 C CA . ASN A 1 505 ? -33.141 -1.817 -15.756 1.00 83.19 505 ASN A CA 1
ATOM 3886 C C . ASN A 1 505 ? -32.172 -0.915 -14.982 1.00 83.19 505 ASN A C 1
ATOM 3888 O O . ASN A 1 505 ? -32.331 -0.720 -13.776 1.00 83.19 505 ASN A O 1
ATOM 3892 N N . LEU A 1 506 ? -31.217 -0.294 -15.679 1.00 86.94 506 LEU A N 1
ATOM 3893 C CA . LEU A 1 506 ? -30.290 0.658 -15.075 1.00 86.94 506 LEU A CA 1
ATOM 3894 C C . LEU A 1 506 ? -31.017 1.895 -14.528 1.00 86.94 506 LEU A C 1
ATOM 3896 O O . LEU A 1 506 ? -30.705 2.348 -13.429 1.00 86.94 506 LEU A O 1
ATOM 3900 N N . HIS A 1 507 ? -32.002 2.431 -15.255 1.00 86.81 507 HIS A N 1
ATOM 3901 C CA . HIS A 1 507 ? -32.819 3.546 -14.770 1.00 86.81 507 HIS A CA 1
ATOM 3902 C C . HIS A 1 507 ? -33.623 3.181 -13.518 1.00 86.81 507 HIS A C 1
ATOM 3904 O O . HIS A 1 507 ? -33.684 3.986 -12.588 1.00 86.81 507 HIS A O 1
ATOM 3910 N N . ILE A 1 508 ? -34.205 1.979 -13.464 1.00 86.19 508 ILE A N 1
ATOM 3911 C CA . ILE A 1 508 ? -34.932 1.502 -12.279 1.00 86.19 508 ILE A CA 1
ATOM 3912 C C . ILE A 1 508 ? -33.993 1.430 -11.071 1.00 86.19 508 ILE A C 1
ATOM 3914 O O . ILE A 1 508 ? -34.324 1.953 -10.004 1.00 86.19 508 ILE A O 1
ATOM 3918 N N . GLU A 1 509 ? -32.807 0.843 -11.234 1.00 85.12 509 GLU A N 1
ATOM 3919 C CA . GLU A 1 509 ? -31.856 0.700 -10.130 1.00 85.12 509 GLU A CA 1
ATOM 3920 C C . GLU A 1 509 ? -31.295 2.059 -9.678 1.00 85.12 509 GLU A C 1
ATOM 3922 O O . GLU A 1 509 ? -31.133 2.297 -8.481 1.00 85.12 509 GLU A O 1
ATOM 3927 N N . LEU A 1 510 ? -31.096 3.001 -10.607 1.00 82.00 510 LEU A N 1
ATOM 3928 C CA . LEU A 1 510 ? -30.690 4.371 -10.283 1.00 82.00 510 LEU A CA 1
ATOM 3929 C C . LEU A 1 510 ? -31.745 5.088 -9.428 1.00 82.00 510 LEU A C 1
ATOM 3931 O O . LEU A 1 510 ? -31.412 5.713 -8.420 1.00 82.00 510 LEU A O 1
ATOM 3935 N N . ILE A 1 511 ? -33.024 4.974 -9.801 1.00 88.00 511 ILE A N 1
ATOM 3936 C CA . ILE A 1 511 ? -34.136 5.542 -9.029 1.00 88.00 511 ILE A CA 1
ATOM 3937 C C . ILE A 1 511 ? -34.207 4.887 -7.646 1.00 88.00 511 ILE A C 1
ATOM 3939 O O . ILE A 1 511 ? -34.373 5.581 -6.642 1.00 88.00 511 ILE A O 1
ATOM 3943 N N . ARG A 1 512 ? -34.029 3.564 -7.573 1.00 83.75 512 ARG A N 1
ATOM 3944 C CA . ARG A 1 512 ? -34.020 2.823 -6.309 1.00 83.75 512 ARG A CA 1
ATOM 3945 C C . ARG A 1 512 ? -32.902 3.297 -5.382 1.00 83.75 512 ARG A C 1
ATOM 3947 O O . ARG A 1 512 ? -33.167 3.568 -4.212 1.00 83.75 512 ARG A O 1
ATOM 3954 N N . GLN A 1 513 ? -31.682 3.460 -5.896 1.00 82.19 513 GLN A N 1
ATOM 3955 C CA . GLN A 1 513 ? -30.566 3.984 -5.107 1.00 82.19 513 GLN A CA 1
ATOM 3956 C C . GLN A 1 513 ? -30.803 5.420 -4.646 1.00 82.19 513 GLN A C 1
ATOM 3958 O O . GLN A 1 513 ? -30.528 5.740 -3.490 1.00 82.19 513 GLN A O 1
ATOM 3963 N N . PHE A 1 514 ? -31.362 6.269 -5.509 1.00 89.31 514 PHE A N 1
ATOM 3964 C CA . PHE A 1 514 ? -31.707 7.636 -5.132 1.00 89.31 514 PHE A CA 1
ATOM 3965 C C . PHE A 1 514 ? -32.725 7.670 -3.982 1.00 89.31 514 PHE A C 1
ATOM 3967 O O . PHE A 1 514 ? -32.549 8.424 -3.026 1.00 89.31 514 PHE A O 1
ATOM 3974 N N . MET A 1 515 ? -33.751 6.812 -4.021 1.00 80.75 515 MET A N 1
ATOM 3975 C CA . MET A 1 515 ? -34.732 6.713 -2.935 1.00 80.75 515 MET A CA 1
ATOM 3976 C C . MET A 1 515 ? -34.111 6.229 -1.619 1.00 80.75 515 MET A C 1
ATOM 3978 O O . MET A 1 515 ? -34.442 6.765 -0.562 1.00 80.75 515 MET A O 1
ATOM 3982 N N . ILE A 1 516 ? -33.195 5.256 -1.669 1.00 86.06 516 ILE A N 1
ATOM 3983 C CA . ILE A 1 516 ? -32.470 4.783 -0.479 1.00 86.06 516 ILE A CA 1
ATOM 3984 C C . ILE A 1 516 ? -31.642 5.925 0.120 1.00 86.06 516 ILE A C 1
ATOM 3986 O O . ILE A 1 516 ? -31.794 6.236 1.298 1.00 86.06 516 ILE A O 1
ATOM 3990 N N . GLN A 1 517 ? -30.858 6.628 -0.703 1.00 85.50 517 GLN A N 1
ATOM 3991 C CA . GLN A 1 517 ? -30.055 7.769 -0.252 1.00 85.50 517 GLN A CA 1
ATOM 3992 C C . GLN A 1 517 ? -30.911 8.887 0.351 1.00 85.50 517 GLN A C 1
ATOM 3994 O O . GLN A 1 517 ? -30.522 9.508 1.340 1.00 85.50 517 GLN A O 1
ATOM 3999 N N . GLN A 1 518 ? -32.087 9.149 -0.223 1.00 88.44 518 GLN A N 1
ATOM 4000 C CA . GLN A 1 518 ? -33.008 10.146 0.307 1.00 88.44 518 GLN A CA 1
ATOM 4001 C C . GLN A 1 518 ? -33.561 9.745 1.685 1.00 88.44 518 GLN A C 1
ATOM 4003 O O . GLN A 1 518 ? -33.709 10.610 2.552 1.00 88.44 518 GLN A O 1
ATOM 4008 N N . ASN A 1 519 ? -33.840 8.458 1.908 1.00 88.69 519 ASN A N 1
ATOM 4009 C CA . ASN A 1 519 ? -34.293 7.952 3.205 1.00 88.69 519 ASN A CA 1
ATOM 4010 C C . ASN A 1 519 ? -33.183 7.991 4.259 1.00 88.69 519 ASN A C 1
ATOM 4012 O O . ASN A 1 519 ? -33.426 8.470 5.365 1.00 88.69 519 ASN A O 1
ATOM 4016 N N . ASP A 1 520 ? -31.964 7.584 3.905 1.00 87.94 520 ASP A N 1
ATOM 4017 C CA . ASP A 1 520 ? -30.812 7.651 4.810 1.00 87.94 520 ASP A CA 1
ATOM 4018 C C . ASP A 1 520 ? -30.532 9.099 5.234 1.00 87.94 520 ASP A C 1
ATOM 4020 O O . ASP A 1 520 ? -30.343 9.395 6.414 1.00 87.94 520 ASP A O 1
ATOM 4024 N N . MET A 1 521 ? -30.586 10.033 4.277 1.00 89.75 521 MET A N 1
ATOM 4025 C CA . MET A 1 521 ? -30.397 11.457 4.547 1.00 89.75 521 MET A CA 1
ATOM 4026 C C . MET A 1 521 ? -31.483 12.015 5.471 1.00 89.75 521 MET A C 1
ATOM 4028 O O . MET A 1 521 ? -31.173 12.807 6.358 1.00 89.75 521 MET A O 1
ATOM 4032 N N . ARG A 1 522 ? -32.744 11.597 5.293 1.00 89.25 522 ARG A N 1
ATOM 4033 C CA . ARG A 1 522 ? -33.844 11.973 6.194 1.00 89.25 522 ARG A CA 1
ATOM 4034 C C . ARG A 1 522 ? -33.622 11.442 7.605 1.00 89.25 522 ARG A C 1
ATOM 4036 O O . ARG A 1 522 ? -33.718 12.224 8.544 1.00 89.25 522 ARG A O 1
ATOM 4043 N N . SER A 1 523 ? -33.257 10.167 7.743 1.00 89.19 523 SER A N 1
ATOM 4044 C CA . SER A 1 523 ? -32.967 9.558 9.046 1.00 89.19 523 SER A CA 1
ATOM 4045 C C . SER A 1 523 ? -31.842 10.297 9.773 1.00 89.19 523 SER A C 1
ATOM 4047 O O . SER A 1 523 ? -31.951 10.579 10.964 1.00 89.19 523 SER A O 1
ATOM 4049 N N . LEU A 1 524 ? -30.777 10.665 9.053 1.00 90.19 524 LEU A N 1
ATOM 4050 C CA . LEU A 1 524 ? -29.660 11.418 9.622 1.00 90.19 524 LEU A CA 1
ATOM 4051 C C . LEU A 1 524 ? -30.084 12.829 10.063 1.00 90.19 524 LEU A C 1
ATOM 4053 O O . LEU A 1 524 ? -29.636 13.327 11.095 1.00 90.19 524 LEU A O 1
ATOM 4057 N N . LEU A 1 525 ? -30.957 13.482 9.290 1.00 91.31 525 LEU A N 1
ATOM 4058 C CA . LEU A 1 525 ? -31.503 14.800 9.622 1.00 91.31 525 LEU A CA 1
ATOM 4059 C C . LEU A 1 525 ? -32.384 14.756 10.875 1.00 91.31 525 LEU A C 1
ATOM 4061 O O . LEU A 1 525 ? -32.298 15.659 11.707 1.00 91.31 525 LEU A O 1
ATOM 4065 N N . GLU A 1 526 ? -33.192 13.709 11.032 1.00 91.50 526 GLU A N 1
ATOM 4066 C CA . GLU A 1 526 ? -34.003 13.485 12.231 1.00 91.50 526 GLU A CA 1
ATOM 4067 C C . GLU A 1 526 ? -33.129 13.243 13.466 1.00 91.50 526 GLU A C 1
ATOM 4069 O O . GLU A 1 526 ? -33.355 13.858 14.512 1.00 91.50 526 GLU A O 1
ATOM 4074 N N . GLU A 1 527 ? -32.083 12.424 13.339 1.00 92.25 527 GLU A N 1
ATOM 4075 C CA . GLU A 1 527 ? -31.123 12.179 14.417 1.00 92.25 527 GLU A CA 1
ATOM 4076 C C . GLU A 1 527 ? -30.399 13.469 14.828 1.00 92.25 527 GLU A C 1
ATOM 4078 O O . GLU A 1 527 ? -30.351 13.813 16.013 1.00 92.25 527 GLU A O 1
ATOM 4083 N N . TYR A 1 528 ? -29.911 14.238 13.851 1.00 90.81 528 TYR A N 1
ATOM 4084 C CA . TYR A 1 528 ? -29.247 15.516 14.096 1.00 90.81 528 TYR A CA 1
ATOM 4085 C C . TYR A 1 528 ? -30.187 16.541 14.744 1.00 90.81 528 TYR A C 1
ATOM 4087 O O . TYR A 1 528 ? -29.806 17.234 15.690 1.00 90.81 528 TYR A O 1
ATOM 4095 N N . SER A 1 529 ? -31.441 16.608 14.290 1.00 90.62 529 SER A N 1
ATOM 4096 C CA . SER A 1 529 ? -32.464 17.463 14.896 1.00 90.62 529 SER A CA 1
ATOM 4097 C C . SER A 1 529 ? -32.747 17.060 16.345 1.00 90.62 529 SER A C 1
ATOM 4099 O O . SER A 1 529 ? -32.850 17.926 17.217 1.00 90.62 529 SER A O 1
ATOM 4101 N N . SER A 1 530 ? -32.837 15.757 16.628 1.00 92.12 530 SER A N 1
ATOM 4102 C CA . SER A 1 530 ? -33.043 15.238 17.984 1.00 92.12 530 SER A CA 1
ATOM 4103 C C . SER A 1 530 ? -31.864 15.580 18.900 1.00 92.12 530 SER A C 1
ATOM 4105 O O . SER A 1 530 ? -32.056 16.096 20.003 1.00 92.12 530 SER A O 1
ATOM 4107 N N . ALA A 1 531 ? -30.634 15.380 18.431 1.00 89.94 531 ALA A N 1
ATOM 4108 C CA . ALA A 1 531 ? -29.428 15.723 19.178 1.00 89.94 531 ALA A CA 1
ATOM 4109 C C . ALA A 1 531 ? -29.356 17.227 19.486 1.00 89.94 531 ALA A C 1
ATOM 4111 O O . ALA A 1 531 ? -29.130 17.616 20.632 1.00 89.94 531 ALA A O 1
ATOM 4112 N N . ASN A 1 532 ? -29.643 18.077 18.497 1.00 89.00 532 ASN A N 1
ATOM 4113 C CA . ASN A 1 532 ? -29.676 19.524 18.692 1.00 89.00 532 ASN A CA 1
ATOM 4114 C C . ASN A 1 532 ? -30.758 19.957 19.683 1.00 89.00 532 ASN A C 1
ATOM 4116 O O . ASN A 1 532 ? -30.504 20.833 20.506 1.00 89.00 532 ASN A O 1
ATOM 4120 N N . SER A 1 533 ? -31.943 19.335 19.658 1.00 92.62 533 SER A N 1
ATOM 4121 C CA . SER A 1 533 ? -32.978 19.638 20.654 1.00 92.62 533 SER A CA 1
ATOM 4122 C C . SER A 1 533 ? -32.542 19.295 22.081 1.00 92.62 533 SER A C 1
ATOM 4124 O O . SER A 1 533 ? -32.802 20.079 22.991 1.00 92.62 533 SER A O 1
ATOM 4126 N N . LYS A 1 534 ? -31.808 18.189 22.272 1.00 92.62 534 LYS A N 1
ATOM 4127 C CA . LYS A 1 534 ? -31.272 17.795 23.584 1.00 92.62 534 LYS A CA 1
ATOM 4128 C C . LYS A 1 534 ? -30.214 18.779 24.076 1.00 92.62 534 LYS A C 1
ATOM 4130 O O . LYS A 1 534 ? -30.283 19.220 25.216 1.00 92.62 534 LYS A O 1
ATOM 4135 N N . LEU A 1 535 ? -29.287 19.180 23.204 1.00 91.88 535 LEU A N 1
ATOM 4136 C CA . LEU A 1 535 ? -28.258 20.170 23.539 1.00 91.88 535 LEU A CA 1
ATOM 4137 C C . LEU A 1 535 ? -28.859 21.538 23.884 1.00 91.88 535 LEU A C 1
ATOM 4139 O O . LEU A 1 535 ? -28.399 22.206 24.806 1.00 91.88 535 LEU A O 1
ATOM 4143 N N . LEU A 1 536 ? -29.898 21.965 23.162 1.00 92.00 536 LEU A N 1
ATOM 4144 C CA . LEU A 1 536 ? -30.605 23.209 23.472 1.00 92.00 536 LEU A CA 1
ATOM 4145 C C . LEU A 1 536 ? -31.304 23.149 24.833 1.00 92.00 536 LEU A C 1
ATOM 4147 O O . LEU A 1 536 ? -31.303 24.150 25.551 1.00 92.00 536 LEU A O 1
ATOM 4151 N N . GLN A 1 537 ? -31.866 21.994 25.191 1.00 94.25 537 GLN A N 1
ATOM 4152 C CA . GLN A 1 537 ? -32.466 21.779 26.503 1.00 94.25 537 GLN A CA 1
ATOM 4153 C C . GLN A 1 537 ? -31.406 21.837 27.612 1.00 94.25 537 GLN A C 1
ATOM 4155 O O . GLN A 1 537 ? -31.554 22.613 28.548 1.00 94.25 537 GLN A O 1
ATOM 4160 N N . GLU A 1 538 ? -30.284 21.137 27.449 1.00 93.31 538 GLU A N 1
ATOM 4161 C CA . GLU A 1 538 ? -29.178 21.146 28.416 1.00 93.31 538 GLU A CA 1
ATOM 4162 C C . GLU A 1 538 ? -28.583 22.553 28.612 1.00 93.31 538 GLU A C 1
ATOM 4164 O O . GLU A 1 538 ? -28.329 22.988 29.735 1.00 93.31 538 GLU A O 1
ATOM 4169 N N . LEU A 1 539 ? -28.432 23.327 27.531 1.00 91.00 539 LEU A N 1
ATOM 4170 C CA . LEU A 1 539 ? -28.013 24.729 27.614 1.00 91.00 539 LEU A CA 1
ATOM 4171 C C . LEU A 1 539 ? -29.029 25.618 28.341 1.00 91.00 539 LEU A C 1
ATOM 4173 O O . LEU A 1 539 ? -28.633 26.612 28.954 1.00 91.00 539 LEU A O 1
ATOM 4177 N N . SER A 1 540 ? -30.324 25.313 28.240 1.00 93.31 540 SER A N 1
ATOM 4178 C CA . SER A 1 540 ? -31.368 26.016 28.990 1.00 93.31 540 SER A CA 1
ATOM 4179 C C . SER A 1 540 ? -31.260 25.707 30.481 1.00 93.31 540 SER A C 1
ATOM 4181 O O . SER A 1 540 ? -31.226 26.635 31.291 1.00 93.31 540 SER A O 1
ATOM 4183 N N . ASP A 1 541 ? -31.114 24.431 30.831 1.00 94.06 541 ASP A N 1
ATOM 4184 C CA . ASP A 1 541 ? -31.011 23.972 32.217 1.00 94.06 541 ASP A CA 1
ATOM 4185 C C . ASP A 1 541 ? -29.760 24.555 32.898 1.00 94.06 541 ASP A C 1
ATOM 4187 O O . ASP A 1 541 ? -29.844 25.144 33.977 1.00 94.06 541 ASP A O 1
ATOM 4191 N N . LEU A 1 542 ? -28.608 24.527 32.215 1.00 92.12 542 LEU A N 1
ATOM 4192 C CA . LEU A 1 542 ? -27.359 25.130 32.698 1.00 92.12 542 LEU A CA 1
ATOM 4193 C C . LEU A 1 542 ? -27.452 26.651 32.872 1.00 92.12 542 LEU A C 1
ATOM 4195 O O . LEU A 1 542 ? -26.795 27.228 33.748 1.00 92.12 542 LEU A O 1
ATOM 4199 N N . LYS A 1 543 ? -28.236 27.338 32.033 1.00 92.62 543 LYS A N 1
ATOM 4200 C CA . LYS A 1 543 ? -28.490 28.776 32.197 1.00 92.62 543 LYS A CA 1
ATOM 4201 C C . LYS A 1 543 ? -29.346 29.045 33.427 1.00 92.62 543 LYS A C 1
ATOM 4203 O O . LYS A 1 543 ? -29.048 29.993 34.154 1.00 92.62 543 LYS A O 1
ATOM 4208 N N . GLU A 1 544 ? -30.373 28.235 33.667 1.00 92.81 544 GLU A N 1
ATOM 4209 C CA . GLU A 1 544 ? -31.221 28.365 34.852 1.00 92.81 544 GLU A CA 1
ATOM 4210 C C . GLU A 1 544 ? -30.426 28.092 36.135 1.00 92.81 544 GLU A C 1
ATOM 4212 O O . GLU A 1 544 ? -30.500 28.869 37.088 1.00 92.81 544 GLU A O 1
ATOM 4217 N N . GLU A 1 545 ? -29.587 27.056 36.143 1.00 90.88 545 GLU A N 1
ATOM 4218 C CA . GLU A 1 545 ? -28.714 26.740 37.274 1.00 90.88 545 GLU A CA 1
ATOM 4219 C C . GLU A 1 545 ? -27.714 27.871 37.558 1.00 90.88 545 GLU A C 1
ATOM 4221 O O . GLU A 1 545 ? -27.586 28.315 38.700 1.00 90.88 545 GLU A O 1
ATOM 4226 N N . ASN A 1 546 ? -27.073 28.427 36.524 1.00 86.19 546 ASN A N 1
ATOM 4227 C CA . ASN A 1 546 ? -26.194 29.589 36.682 1.00 86.19 546 ASN A CA 1
ATOM 4228 C C . ASN A 1 546 ? -26.925 30.819 37.241 1.00 86.19 546 ASN A C 1
ATOM 4230 O O . ASN A 1 546 ? -26.341 31.583 38.012 1.00 86.19 546 ASN A O 1
ATOM 4234 N N . LEU A 1 547 ? -28.188 31.036 36.861 1.00 90.00 547 LEU A N 1
ATOM 4235 C CA . LEU A 1 547 ? -29.003 32.116 37.420 1.00 90.00 547 LEU A CA 1
ATOM 4236 C C . LEU A 1 547 ? -29.313 31.873 38.902 1.00 90.00 547 LEU A C 1
ATOM 4238 O O . LEU A 1 547 ? -29.184 32.802 39.698 1.00 90.00 547 LEU A O 1
ATOM 4242 N N . ARG A 1 548 ? -29.644 30.635 39.290 1.00 85.31 548 ARG A N 1
ATOM 4243 C CA . ARG A 1 548 ? -29.861 30.256 40.698 1.00 85.31 548 ARG A CA 1
ATOM 4244 C C . ARG A 1 548 ? -28.597 30.427 41.539 1.00 85.31 548 ARG A C 1
ATOM 4246 O O . ARG A 1 548 ? -28.661 31.009 42.617 1.00 85.31 548 ARG A O 1
ATOM 4253 N N . LEU A 1 549 ? -27.445 29.983 41.035 1.00 83.38 549 LEU A N 1
ATOM 4254 C CA . LEU A 1 549 ? -26.157 30.131 41.720 1.00 83.38 549 LEU A CA 1
ATOM 4255 C C . LEU A 1 549 ? -25.777 31.603 41.911 1.00 83.38 549 LEU A C 1
ATOM 4257 O O . LEU A 1 549 ? -25.329 31.976 42.991 1.00 83.38 549 LEU A O 1
ATOM 4261 N N . LYS A 1 550 ? -26.015 32.452 40.903 1.00 80.25 550 LYS A N 1
ATOM 4262 C CA . LYS A 1 550 ? -25.825 33.905 41.032 1.00 80.25 550 LYS A CA 1
ATOM 4263 C C . LYS A 1 550 ? -26.781 34.540 42.036 1.00 80.25 550 LYS A C 1
ATOM 4265 O O . LYS A 1 550 ? -26.397 35.500 42.687 1.00 80.25 550 LYS A O 1
ATOM 4270 N N . HIS A 1 551 ? -28.012 34.044 42.157 1.00 78.00 551 HIS A N 1
ATOM 4271 C CA . HIS A 1 551 ? -28.975 34.586 43.115 1.00 78.00 551 HIS A CA 1
ATOM 4272 C C . HIS A 1 551 ? -28.662 34.172 44.561 1.00 78.00 551 HIS A C 1
ATOM 4274 O O . HIS A 1 551 ? -28.846 34.975 45.462 1.00 78.00 551 HIS A O 1
ATOM 4280 N N . ASN A 1 552 ? -28.113 32.970 44.771 1.00 73.44 552 ASN A N 1
ATOM 4281 C CA . ASN A 1 552 ? -27.669 32.482 46.084 1.00 73.44 552 ASN A CA 1
ATOM 4282 C C . ASN A 1 552 ? -26.304 33.041 46.538 1.00 73.44 552 ASN A C 1
ATOM 4284 O O . ASN A 1 552 ? -25.877 32.753 47.655 1.00 73.44 552 ASN A O 1
ATOM 4288 N N . SER A 1 553 ? -25.587 33.778 45.679 1.00 62.28 553 SER A N 1
ATOM 4289 C CA . SER A 1 553 ? -24.301 34.409 46.014 1.00 62.28 553 SER A CA 1
ATOM 4290 C C . SER A 1 553 ? -24.416 35.888 46.414 1.00 62.28 553 SER A C 1
ATOM 4292 O O . SER A 1 553 ? -23.383 36.534 46.598 1.00 62.28 553 SER A O 1
ATOM 4294 N N . TYR A 1 554 ? -25.636 36.426 46.485 1.00 49.19 554 TYR A N 1
ATOM 4295 C CA . TYR A 1 554 ? -25.974 37.726 47.078 1.00 49.19 554 TYR A CA 1
ATOM 4296 C C . TYR A 1 554 ? -26.676 37.493 48.411 1.00 49.19 554 TYR A C 1
ATOM 4298 O O . TYR A 1 554 ? -26.470 38.334 49.315 1.00 49.19 554 TYR A O 1
#

Sequence (554 aa):
MSTSIASCSTVILTHDFDSSNLLLRIQNHSGKINCVTWNHNNRILASSGDDSSIFLSLAETGERVGVFEVKEEQPSPVNSIAFTSKSDLLASGYANGTVKVWDLHKKEVSMNVRQHSDSVSCVSWNATDTQVASGSLSGEIALHSMLTQVSVANLKQKGSGGIKLLQFSQLKKQLLGAATDNGSVYIWDANSRTVTASFPNFHNSPVTGLAFSSVNHMLMCTAGLDHKVHFYDIQERRVVKTMELEAPITSLAFNGEGHTIAIGTLYGGVQIYDLRSTNAAKSNLRGHEGSSVNWIEFSKVRGRERPAPSRSASYNTQAKEPSSATSLKSGDESPYPGGRFRTIEEIKQEAKLRVEMKRREQREGTNPEINNRSVSPFPGVKPPVVPQPQENLTTVSEPALKIPETFKPTEKPLTPKPPPTPEVPKPVVEIPPKVPQPDKIPAKLQEIPQEEAKKPPESVVSEARKKVESILNDKPLDTSRLETIENKLESQEKAITGLRDDIHNLHIELIRQFMIQQNDMRSLLEEYSSANSKLLQELSDLKEENLRLKHNSY

Organism: NCBI:txid1481888